Protein 5EW8 (pdb70)

Solvent-accessible surface area: 28657 Å² total; per-residue (Å²): 156,33,108,136,22,119,184,55,62,11,82,66,108,81,17,79,79,42,120,106,79,35,138,47,83,83,16,58,39,13,24,2,69,0,41,17,46,59,111,88,126,77,116,45,88,57,125,0,7,0,45,20,47,55,129,91,32,75,89,64,29,56,65,67,7,45,54,11,5,69,79,18,30,164,7,32,128,42,124,0,0,10,8,7,42,1,1,0,13,51,146,44,86,8,30,4,0,19,44,50,12,44,66,24,23,0,27,83,16,1,61,66,30,97,80,120,127,103,150,111,35,17,27,58,66,12,1,35,6,0,41,25,0,0,68,0,1,53,38,0,21,70,96,171,7,37,6,84,26,0,0,0,47,20,0,50,0,18,116,123,64,22,5,16,0,8,61,9,2,67,37,90,92,41,142,151,60,91,50,147,49,131,31,155,75,44,26,11,34,2,20,2,20,1,29,24,2,7,66,90,34,88,26,41,63,74,3,1,2,11,6,0,0,4,0,0,29,1,0,13,19,38,0,5,39,1,25,43,19,3,39,3,65,55,2,58,82,12,20,146,126,43,52,46,15,80,44,10,29,118,13,78,116,66,6,37,118,12,0,103,59,0,6,74,72,75,43,80,111,11,24,70,7,133,86,1,16,103,53,0,80,111,8,30,79,142,26,56,90,154,159,73,152,201,138,22,103,132,25,117,186,58,61,9,62,69,129,83,17,84,80,42,63,114,87,36,139,43,78,90,15,55,40,13,42,2,78,0,51,5,57,59,106,109,44,94,86,56,93,55,85,0,7,0,45,20,48,51,128,89,29,80,90,66,24,29,62,67,7,31,53,12,5,72,76,17,30,165,7,31,129,41,74,0,1,11,9,6,45,1,1,0,9,40,145,41,84,6,30,3,0,20,42,56,11,41,46,24,22,0,26,82,9,1,58,85,37,118,90,186,141,82,36,16,52,66,63,19,2,32,5,0,41,28,0,0,78,0,0,60,39,0,23,79,96,109,6,36,16,102,52,0,0,0,47,21,0,51,0,17,115,121,61,40,6,16,0,8,66,10,1,92,48,131,100,172,99,83,53,131,100,129,32,157,75,46,28,11,31,2,21,3,15,1,26,21,2,6,89,92,157,88,59,49,60,31,4,1,0,12,6,0,0,5,0,0,30,1,0,15,31,35,1,12,42,2,25,46,20,3,40,3,78,57,3,50,60,10,21,102,126,42,52,40,19,90,47,12,29,146,13,80,114,79,6,33,124,13,0,102,36,0,6,63,77,67,45,97,110,6,19,57,6,48,91,0,17,120,52,0,79,110,6,28,80,141,28,70,67,100,107

Structure (mmCIF, N/CA/C/O backbone):
data_5EW8
#
_entry.id   5EW8
#
_cell.length_a   209.110
_cell.length_b   57.890
_cell.length_c   65.260
_cell.angle_alpha   90.00
_cell.angle_beta   107.51
_cell.angle_gamma   90.00
#
_symmetry.space_group_name_H-M   'C 1 2 1'
#
loop_
_entity.id
_entity.type
_entity.pdbx_description
1 polymer 'Fibroblast growth factor receptor 1'
2 non-polymer 'SULFATE ION'
3 non-polymer "~{N}'-(3,5-dimethoxyphenyl)-~{N}'-[3-(1-methylpyrazol-4-yl)quinoxalin-6-yl]-~{N}-propan-2-yl-ethane-1,2-diamine"
4 water water
#
loop_
_atom_site.group_PDB
_atom_site.id
_atom_site.type_symbol
_atom_site.label_atom_id
_atom_site.label_alt_id
_atom_site.label_comp_id
_atom_site.label_asym_id
_atom_site.label_entity_id
_atom_site.label_seq_id
_atom_site.pdbx_PDB_ins_code
_atom_site.Cartn_x
_atom_site.Cartn_y
_atom_site.Cartn_z
_atom_site.occupancy
_atom_site.B_iso_or_equiv
_atom_site.auth_seq_id
_atom_site.auth_comp_id
_atom_site.auth_asym_id
_atom_site.auth_atom_id
_atom_site.pdbx_PDB_model_num
ATOM 1 N N . GLU A 1 8 ? 107.392 14.686 24.917 1.00 53.14 464 GLU A N 1
ATOM 2 C CA . GLU A 1 8 ? 106.667 14.132 23.771 1.00 51.67 464 GLU A CA 1
ATOM 3 C C . GLU A 1 8 ? 106.090 12.739 24.056 1.00 49.41 464 GLU A C 1
ATOM 4 O O . GLU A 1 8 ? 105.859 12.399 25.219 1.00 50.21 464 GLU A O 1
ATOM 6 N N . LEU A 1 9 ? 105.848 11.929 23.004 1.00 39.92 465 LEU A N 1
ATOM 7 C CA . LEU A 1 9 ? 105.347 10.574 23.191 1.00 35.99 465 LEU A CA 1
ATOM 8 C C . LEU A 1 9 ? 106.482 9.618 23.571 1.00 34.17 465 LEU A C 1
ATOM 9 O O . LEU A 1 9 ? 107.550 9.646 22.958 1.00 31.31 465 LEU A O 1
ATOM 14 N N . PRO A 1 10 ? 106.275 8.745 24.578 1.00 30.99 466 PRO A N 1
ATOM 15 C CA . PRO A 1 10 ? 107.368 7.818 24.933 1.00 31.53 466 PRO A CA 1
ATOM 16 C C . PRO A 1 10 ? 107.553 6.727 23.886 1.00 32.30 466 PRO A C 1
ATOM 17 O O . PRO A 1 10 ? 106.566 6.274 23.299 1.00 32.03 466 PRO A O 1
ATOM 21 N N . GLU A 1 11 ? 108.801 6.278 23.688 1.00 30.15 467 GLU A N 1
ATOM 22 C CA . GLU A 1 11 ? 109.051 5.164 22.769 1.00 29.51 467 GLU A CA 1
ATOM 23 C C . GLU A 1 11 ? 108.507 3.868 23.352 1.00 30.87 467 GLU A C 1
ATOM 24 O O . GLU A 1 11 ? 108.580 3.663 24.560 1.00 31.08 467 GLU A O 1
ATOM 30 N N . ASP A 1 12 ? 107.938 3.014 22.498 1.00 27.05 468 ASP A N 1
ATOM 31 C CA . ASP A 1 12 ? 107.466 1.689 22.900 1.00 25.13 468 ASP A CA 1
ATOM 32 C C . ASP A 1 12 ? 107.849 0.732 21.760 1.00 26.63 468 ASP A C 1
ATOM 33 O O . ASP A 1 12 ? 107.071 0.529 20.816 1.00 26.82 468 ASP A O 1
ATOM 38 N N . PRO A 1 13 ? 109.027 0.103 21.876 1.00 24.27 469 PRO A N 1
ATOM 39 C CA . PRO A 1 13 ? 109.483 -0.813 20.813 1.00 25.89 469 PRO A CA 1
ATOM 40 C C . PRO A 1 13 ? 108.582 -2.027 20.574 1.00 26.89 469 PRO A C 1
ATOM 41 O O . PRO A 1 13 ? 108.731 -2.638 19.509 1.00 28.75 469 PRO A O 1
ATOM 45 N N . ARG A 1 14 ? 107.685 -2.390 21.531 1.00 23.44 470 ARG A N 1
ATOM 46 C CA . ARG A 1 14 ? 106.779 -3.532 21.325 1.00 23.80 470 ARG A CA 1
ATOM 47 C C . ARG A 1 14 ? 105.850 -3.266 20.120 1.00 26.60 470 ARG A C 1
ATOM 48 O O . ARG A 1 14 ? 105.389 -4.207 19.480 1.00 27.27 470 ARG A O 1
ATOM 56 N N . TRP A 1 15 ? 105.535 -1.988 19.869 1.00 23.47 471 TRP A N 1
ATOM 57 C CA . TRP A 1 15 ? 104.514 -1.584 18.905 1.00 23.67 471 TRP A CA 1
ATOM 58 C C . TRP A 1 15 ? 104.970 -0.672 17.780 1.00 25.86 471 TRP A C 1
ATOM 59 O O . TRP A 1 15 ? 104.224 -0.513 16.811 1.00 25.66 471 TRP A O 1
ATOM 70 N N . GLU A 1 16 ? 106.150 -0.067 17.890 1.00 23.95 472 GLU A N 1
ATOM 71 C CA . GLU A 1 16 ? 106.589 0.923 16.916 1.00 24.52 472 GLU A CA 1
ATOM 72 C C . GLU A 1 16 ? 106.798 0.376 15.515 1.00 28.06 472 GLU A C 1
ATOM 73 O O . GLU A 1 16 ? 107.451 -0.651 15.330 1.00 28.45 472 GLU A O 1
ATOM 79 N N . LEU A 1 17 ? 106.209 1.072 14.536 1.00 26.26 473 LEU A N 1
ATOM 80 C CA . LEU A 1 17 ? 106.430 0.784 13.111 1.00 27.24 473 LEU A CA 1
ATOM 81 C C . LEU A 1 17 ? 107.118 1.999 12.477 1.00 30.63 473 LEU A C 1
ATOM 82 O O . LEU A 1 17 ? 106.603 3.106 12.652 1.00 29.60 473 LEU A O 1
ATOM 87 N N . PRO A 1 18 ? 108.252 1.860 11.734 1.00 29.29 474 PRO A N 1
ATOM 88 C CA . PRO A 1 18 ? 108.841 3.050 11.089 1.00 29.96 474 PRO A CA 1
ATOM 89 C C . PRO A 1 18 ? 107.819 3.651 10.109 1.00 32.00 474 PRO A C 1
ATOM 90 O O . PRO A 1 18 ? 107.057 2.923 9.462 1.00 28.99 474 PRO A O 1
ATOM 94 N N . ARG A 1 19 ? 107.724 4.977 10.078 1.00 33.53 475 ARG A N 1
ATOM 95 C CA . ARG A 1 19 ? 106.801 5.716 9.202 1.00 36.29 475 ARG A CA 1
ATOM 96 C C . ARG A 1 19 ? 106.903 5.398 7.732 1.00 37.85 475 ARG A C 1
ATOM 97 O O . ARG A 1 19 ? 105.873 5.409 7.044 1.00 36.59 475 ARG A O 1
ATOM 105 N N . ASP A 1 20 ? 108.126 5.116 7.263 1.00 36.40 476 ASP A N 1
ATOM 106 C CA . ASP A 1 20 ? 108.349 4.814 5.852 1.00 36.09 476 ASP A CA 1
ATOM 107 C C . ASP A 1 20 ? 107.803 3.439 5.464 1.00 36.16 476 ASP A C 1
ATOM 108 O O . ASP A 1 20 ? 107.849 3.093 4.284 1.00 35.31 476 ASP A O 1
ATOM 113 N N . ARG A 1 21 ? 107.210 2.699 6.449 1.00 30.22 477 ARG A N 1
ATOM 114 C CA . ARG A 1 21 ? 106.604 1.396 6.161 1.00 30.32 477 ARG A CA 1
ATOM 115 C C . ARG A 1 21 ? 105.120 1.524 5.966 1.00 32.84 477 ARG A C 1
ATOM 116 O O . ARG A 1 21 ? 104.450 0.539 5.701 1.00 33.94 477 ARG A O 1
ATOM 124 N N . LEU A 1 22 ? 104.593 2.705 6.167 1.00 30.73 478 LEU A N 1
ATOM 125 C CA . LEU A 1 22 ? 103.160 2.882 6.111 1.00 31.46 478 LEU A CA 1
ATOM 126 C C . LEU A 1 22 ? 102.803 3.805 4.956 1.00 38.25 478 LEU A C 1
ATOM 127 O O . LEU A 1 22 ? 103.281 4.943 4.903 1.00 40.47 478 LEU A O 1
ATOM 132 N N . VAL A 1 23 ? 102.015 3.287 3.992 1.00 32.21 479 VAL A N 1
ATOM 133 C CA . VAL A 1 23 ? 101.592 4.049 2.815 1.00 32.24 479 VAL A CA 1
ATOM 134 C C . VAL A 1 23 ? 100.147 4.438 3.034 1.00 35.35 479 VAL A C 1
ATOM 135 O O . VAL A 1 23 ? 99.261 3.578 2.895 1.00 32.13 479 VAL A O 1
ATOM 139 N N . LEU A 1 24 ? 99.903 5.718 3.385 1.00 33.36 480 LEU A N 1
ATOM 140 C CA . LEU A 1 24 ? 98.542 6.205 3.686 1.00 32.84 480 LEU A CA 1
ATOM 141 C C . LEU A 1 24 ? 97.652 6.259 2.458 1.00 35.83 480 LEU A C 1
ATOM 142 O O . LEU A 1 24 ? 98.093 6.690 1.395 1.00 35.80 480 LEU A O 1
ATOM 147 N N . GLY A 1 25 ? 96.410 5.819 2.635 1.00 31.96 481 GLY A N 1
ATOM 148 C CA . GLY A 1 25 ? 95.393 5.747 1.593 1.00 31.69 481 GLY A CA 1
ATOM 149 C C . GLY A 1 25 ? 94.146 6.567 1.851 1.00 36.36 481 GLY A C 1
ATOM 150 O O . GLY A 1 25 ? 94.193 7.600 2.529 1.00 35.65 481 GLY A O 1
ATOM 151 N N . LYS A 1 26 ? 93.025 6.078 1.331 1.00 34.78 482 LYS A N 1
ATOM 152 C CA . LYS A 1 26 ? 91.742 6.785 1.339 1.00 34.97 482 LYS A CA 1
ATOM 153 C C . LYS A 1 26 ? 91.075 6.852 2.714 1.00 36.43 482 LYS A C 1
ATOM 154 O O . LYS A 1 26 ? 91.229 5.920 3.520 1.00 33.64 482 LYS A O 1
ATOM 160 N N . PRO A 1 27 ? 90.245 7.902 2.973 1.00 35.58 483 PRO A N 1
ATOM 161 C CA . PRO A 1 27 ? 89.523 7.954 4.259 1.00 35.66 483 PRO A CA 1
ATOM 162 C C . PRO A 1 27 ? 88.544 6.792 4.414 1.00 37.51 483 PRO A C 1
ATOM 163 O O . PRO A 1 27 ? 87.957 6.336 3.414 1.00 37.34 483 PRO A O 1
ATOM 167 N N . LEU A 1 28 ? 88.362 6.323 5.661 1.00 31.80 484 LEU A N 1
ATOM 168 C CA . LEU A 1 28 ? 87.408 5.261 6.004 1.00 32.26 484 LEU A CA 1
ATOM 169 C C . LEU A 1 28 ? 86.291 5.822 6.875 1.00 41.61 484 LEU A C 1
ATOM 170 O O . LEU A 1 28 ? 85.130 5.475 6.684 1.00 41.93 484 LEU A O 1
ATOM 175 N N . GLY A 1 29 ? 86.658 6.691 7.805 1.00 41.32 485 GLY A N 1
ATOM 176 C CA . GLY A 1 29 ? 85.735 7.332 8.728 1.00 43.63 485 GLY A CA 1
ATOM 177 C C . GLY A 1 29 ? 86.336 8.538 9.417 1.00 52.86 485 GLY A C 1
ATOM 178 O O . GLY A 1 29 ? 87.550 8.747 9.377 1.00 51.75 485 GLY A O 1
ATOM 179 N N . GLU A 1 30 ? 85.478 9.345 10.050 1.00 53.83 486 GLU A N 1
ATOM 180 C CA . GLU A 1 30 ? 85.882 10.559 10.752 1.00 55.84 486 GLU A CA 1
ATOM 181 C C . GLU A 1 30 ? 84.921 10.916 11.870 1.00 63.21 486 GLU A C 1
ATOM 182 O O . GLU A 1 30 ? 83.725 10.624 11.796 1.00 63.10 486 GLU A O 1
ATOM 188 N N . GLY A 1 31 ? 85.473 11.540 12.900 1.00 62.07 487 GLY A N 1
ATOM 189 C CA . GLY A 1 31 ? 84.726 12.029 14.049 1.00 62.66 487 GLY A CA 1
ATOM 190 C C . GLY A 1 31 ? 84.914 13.524 14.150 1.00 69.36 487 GLY A C 1
ATOM 191 O O . GLY A 1 31 ? 85.192 14.185 13.138 1.00 70.00 487 GLY A O 1
ATOM 192 N N . ALA A 1 32 ? 84.803 14.057 15.383 1.00 66.74 488 ALA A N 1
ATOM 193 C CA . ALA A 1 32 ? 84.973 15.479 15.679 1.00 67.06 488 ALA A CA 1
ATOM 194 C C . ALA A 1 32 ? 86.420 15.947 15.437 1.00 69.92 488 ALA A C 1
ATOM 195 O O . ALA A 1 32 ? 86.631 16.825 14.598 1.00 70.75 488 ALA A O 1
ATOM 197 N N . PHE A 1 33 ? 87.410 15.348 16.135 1.00 64.50 489 PHE A N 1
ATOM 198 C CA . PHE A 1 33 ? 88.830 15.721 15.988 1.00 64.07 489 PHE A CA 1
ATOM 199 C C . PHE A 1 33 ? 89.750 14.502 15.720 1.00 63.04 489 PHE A C 1
ATOM 200 O O . PHE A 1 33 ? 90.963 14.559 15.970 1.00 60.85 489 PHE A O 1
ATOM 208 N N . GLY A 1 34 ? 89.148 13.437 15.182 1.00 56.66 490 GLY A N 1
ATOM 209 C CA . GLY A 1 34 ? 89.813 12.189 14.814 1.00 54.26 490 GLY A CA 1
ATOM 210 C C . GLY A 1 34 ? 89.406 11.721 13.430 1.00 52.75 490 GLY A C 1
ATOM 211 O O . GLY A 1 34 ? 88.310 12.042 12.963 1.00 53.57 490 GLY A O 1
ATOM 212 N N . GLN A 1 35 ? 90.300 10.995 12.743 1.00 42.75 491 GLN A N 1
ATOM 213 C CA . GLN A 1 35 ? 90.047 10.471 11.403 1.00 40.10 491 GLN A CA 1
ATOM 214 C C . GLN A 1 35 ? 90.759 9.134 11.206 1.00 36.32 491 GLN A C 1
ATOM 215 O O . GLN A 1 35 ? 91.785 8.888 11.847 1.00 34.25 491 GLN A O 1
ATOM 221 N N . VAL A 1 36 ? 90.161 8.254 10.389 1.00 29.52 492 VAL A N 1
ATOM 222 C CA . VAL A 1 36 ? 90.692 6.915 10.107 1.00 27.72 492 VAL A CA 1
ATOM 223 C C . VAL A 1 36 ? 90.866 6.779 8.598 1.00 31.50 492 VAL A C 1
ATOM 224 O O . VAL A 1 36 ? 89.958 7.134 7.831 1.00 30.79 492 VAL A O 1
ATOM 228 N N . VAL A 1 37 ? 92.015 6.250 8.180 1.00 26.46 493 VAL A N 1
ATOM 229 C CA . VAL A 1 37 ? 92.297 6.051 6.762 1.00 26.78 493 VAL A CA 1
ATOM 230 C C . VAL A 1 37 ? 92.717 4.621 6.521 1.00 31.00 493 VAL A C 1
ATOM 231 O O . VAL A 1 37 ? 93.237 3.951 7.431 1.00 29.26 493 VAL A O 1
ATOM 235 N N . LEU A 1 38 ? 92.532 4.163 5.283 1.00 28.19 494 LEU A N 1
ATOM 236 C CA . LEU A 1 38 ? 93.014 2.859 4.886 1.00 27.73 494 LEU A CA 1
ATOM 237 C C . LEU A 1 38 ? 94.494 3.075 4.602 1.00 31.83 494 LEU A C 1
ATOM 238 O O . LEU A 1 38 ? 94.870 4.129 4.100 1.00 32.08 494 LEU A O 1
ATOM 243 N N . ALA A 1 39 ? 95.336 2.094 4.914 1.00 27.92 495 ALA A N 1
ATOM 244 C CA . ALA A 1 39 ? 96.763 2.203 4.574 1.00 26.98 495 ALA A CA 1
ATOM 245 C C . ALA A 1 39 ? 97.327 0.816 4.250 1.00 29.36 495 ALA A C 1
ATOM 246 O O . ALA A 1 39 ? 96.665 -0.190 4.489 1.00 28.82 495 ALA A O 1
ATOM 248 N N . GLU A 1 40 ? 98.546 0.781 3.701 1.00 28.29 496 GLU A N 1
ATOM 249 C CA . GLU A 1 40 ? 99.284 -0.444 3.435 1.00 28.07 496 GLU A CA 1
ATOM 250 C C . GLU A 1 40 ? 100.524 -0.407 4.303 1.00 30.06 496 GLU A C 1
ATOM 251 O O . GLU A 1 40 ? 101.296 0.556 4.233 1.00 32.23 496 GLU A O 1
ATOM 257 N N . ALA A 1 41 ? 100.695 -1.420 5.137 1.00 26.10 497 ALA A N 1
ATOM 258 C CA . ALA A 1 41 ? 101.889 -1.505 5.994 1.00 26.72 497 ALA A CA 1
ATOM 259 C C . ALA A 1 41 ? 102.846 -2.501 5.382 1.00 29.02 497 ALA A C 1
ATOM 260 O O . ALA A 1 41 ? 102.449 -3.615 5.075 1.00 29.44 497 ALA A O 1
ATOM 262 N N . ILE A 1 42 ? 104.092 -2.092 5.150 1.00 27.14 498 ILE A N 1
ATOM 263 C CA . ILE A 1 42 ? 105.103 -2.974 4.560 1.00 27.71 498 ILE A CA 1
ATOM 264 C C . ILE A 1 42 ? 105.819 -3.643 5.699 1.00 32.68 498 ILE A C 1
ATOM 265 O O . ILE A 1 42 ? 106.384 -2.950 6.558 1.00 32.00 498 ILE A O 1
ATOM 270 N N . GLY A 1 43 ? 105.838 -4.973 5.694 1.00 31.88 499 GLY A N 1
ATOM 271 C CA . GLY A 1 43 ? 106.577 -5.721 6.718 1.00 33.47 499 GLY A CA 1
ATOM 272 C C . GLY A 1 43 ? 106.143 -5.425 8.140 1.00 38.24 499 GLY A C 1
ATOM 273 O O . GLY A 1 43 ? 106.967 -5.206 9.043 1.00 38.97 499 GLY A O 1
ATOM 274 N N . LEU A 1 44 ? 104.824 -5.381 8.341 1.00 33.52 500 LEU A N 1
ATOM 275 C CA . LEU A 1 44 ? 104.259 -5.148 9.657 1.00 34.58 500 LEU A CA 1
ATOM 276 C C . LEU A 1 44 ? 104.770 -6.232 10.627 1.00 43.22 500 LEU A C 1
ATOM 277 O O . LEU A 1 44 ? 105.021 -5.940 11.796 1.00 43.70 500 LEU A O 1
ATOM 282 N N . ASP A 1 45 ? 104.927 -7.466 10.112 1.00 43.25 501 ASP A N 1
ATOM 283 C CA . ASP A 1 45 ? 105.488 -8.639 10.793 1.00 44.33 501 ASP A CA 1
ATOM 284 C C . ASP A 1 45 ? 106.997 -8.716 10.461 1.00 52.49 501 ASP A C 1
ATOM 285 O O . ASP A 1 45 ? 107.386 -8.532 9.292 1.00 50.83 501 ASP A O 1
ATOM 287 N N . LYS A 1 46 ? 107.837 -9.028 11.490 1.00 54.48 502 LYS A N 1
ATOM 288 C CA . LYS A 1 46 ? 109.307 -9.185 11.391 1.00 57.09 502 LYS A CA 1
ATOM 289 C C . LYS A 1 46 ? 109.766 -10.063 10.211 1.00 64.16 502 LYS A C 1
ATOM 290 O O . LYS A 1 46 ? 110.821 -9.810 9.625 1.00 65.26 502 LYS A O 1
ATOM 292 N N . ASP A 1 47 ? 108.903 -11.012 9.801 1.00 62.59 503 ASP A N 1
ATOM 293 C CA . ASP A 1 47 ? 109.010 -11.879 8.626 1.00 62.97 503 ASP A CA 1
ATOM 294 C C . ASP A 1 47 ? 107.557 -12.189 8.166 1.00 66.52 503 ASP A C 1
ATOM 295 O O . ASP A 1 47 ? 106.773 -12.691 8.981 1.00 68.27 503 ASP A O 1
ATOM 297 N N . LYS A 1 48 ? 107.144 -11.809 6.926 1.00 57.86 504 LYS A N 1
ATOM 298 C CA . LYS A 1 48 ? 107.985 -11.232 5.875 1.00 56.02 504 LYS A CA 1
ATOM 299 C C . LYS A 1 48 ? 108.054 -9.695 5.861 1.00 51.93 504 LYS A C 1
ATOM 300 O O . LYS A 1 48 ? 107.010 -9.017 5.806 1.00 47.33 504 LYS A O 1
ATOM 306 N N . PRO A 1 49 ? 109.292 -9.139 5.805 1.00 45.35 505 PRO A N 1
ATOM 307 C CA . PRO A 1 49 ? 109.435 -7.686 5.644 1.00 43.22 505 PRO A CA 1
ATOM 308 C C . PRO A 1 49 ? 109.016 -7.191 4.240 1.00 42.55 505 PRO A C 1
ATOM 309 O O . PRO A 1 49 ? 108.865 -5.987 4.066 1.00 41.44 505 PRO A O 1
ATOM 313 N N . ASN A 1 50 ? 108.796 -8.110 3.261 1.00 37.80 506 ASN A N 1
ATOM 314 C CA . ASN A 1 50 ? 108.428 -7.799 1.862 1.00 39.28 506 ASN A CA 1
ATOM 315 C C . ASN A 1 50 ? 106.947 -7.986 1.522 1.00 45.01 506 ASN A C 1
ATOM 316 O O . ASN A 1 50 ? 106.593 -8.069 0.339 1.00 47.27 506 ASN A O 1
ATOM 321 N N . ARG A 1 51 ? 106.117 -8.142 2.547 1.00 42.39 507 ARG A N 1
ATOM 322 C CA . ARG A 1 51 ? 104.681 -8.325 2.384 1.00 41.82 507 ARG A CA 1
ATOM 323 C C . ARG A 1 51 ? 103.976 -7.021 2.798 1.00 38.66 507 ARG A C 1
ATOM 324 O O . ARG A 1 51 ? 104.445 -6.346 3.711 1.00 36.42 507 ARG A O 1
ATOM 326 N N . VAL A 1 52 ? 102.903 -6.647 2.097 1.00 34.63 508 VAL A N 1
ATOM 327 C CA . VAL A 1 52 ? 102.080 -5.491 2.491 1.00 32.67 508 VAL A CA 1
ATOM 328 C C . VAL A 1 52 ? 100.803 -6.030 3.099 1.00 32.44 508 VAL A C 1
ATOM 329 O O . VAL A 1 52 ? 100.252 -7.002 2.598 1.00 30.69 508 VAL A O 1
ATOM 333 N N . THR A 1 53 ? 100.337 -5.366 4.138 1.00 26.97 509 THR A N 1
ATOM 334 C CA . THR A 1 53 ? 99.081 -5.710 4.814 1.00 26.97 509 THR A CA 1
ATOM 335 C C . THR A 1 53 ? 98.187 -4.479 4.777 1.00 29.36 509 THR A C 1
ATOM 336 O O . THR A 1 53 ? 98.629 -3.399 5.172 1.00 27.89 509 THR A O 1
ATOM 340 N N . LYS A 1 54 ? 96.923 -4.645 4.358 1.00 26.20 510 LYS A N 1
ATOM 341 C CA . LYS A 1 54 ? 95.961 -3.539 4.414 1.00 25.24 510 LYS A CA 1
ATOM 342 C C . LYS A 1 54 ? 95.562 -3.390 5.892 1.00 27.65 510 LYS A C 1
ATOM 343 O O . LYS A 1 54 ? 95.222 -4.381 6.556 1.00 26.99 510 LYS A O 1
ATOM 349 N N . VAL A 1 55 ? 95.679 -2.158 6.415 1.00 24.22 511 VAL A N 1
ATOM 350 C CA . VAL A 1 55 ? 95.384 -1.817 7.807 1.00 23.97 511 VAL A CA 1
ATOM 351 C C . VAL A 1 55 ? 94.555 -0.524 7.851 1.00 25.76 511 VAL A C 1
ATOM 352 O O . VAL A 1 55 ? 94.467 0.193 6.848 1.00 26.12 511 VAL A O 1
ATOM 356 N N . ALA A 1 56 ? 93.996 -0.201 9.027 1.00 22.67 512 ALA A N 1
ATOM 357 C CA . ALA A 1 56 ? 93.287 1.067 9.230 1.00 22.80 512 ALA A CA 1
ATOM 358 C C . ALA A 1 56 ? 94.178 1.902 10.168 1.00 27.09 512 ALA A C 1
ATOM 359 O O . ALA A 1 56 ? 94.809 1.358 11.067 1.00 25.53 512 ALA A O 1
ATOM 361 N N . VAL A 1 57 ? 94.254 3.210 9.936 1.00 24.09 513 VAL A N 1
ATOM 362 C CA . VAL A 1 57 ? 95.122 4.081 10.744 1.00 23.94 513 VAL A CA 1
ATOM 363 C C . VAL A 1 57 ? 94.291 5.214 11.319 1.00 26.49 513 VAL A C 1
ATOM 364 O O . VAL A 1 57 ? 93.696 5.978 10.553 1.00 26.41 513 VAL A O 1
ATOM 368 N N . LYS A 1 58 ? 94.273 5.341 12.657 1.00 24.85 514 LYS A N 1
ATOM 369 C CA . LYS A 1 58 ? 93.583 6.444 13.320 1.00 24.39 514 LYS A CA 1
ATOM 370 C C . LYS A 1 58 ? 94.617 7.521 13.660 1.00 28.35 514 LYS A C 1
ATOM 371 O O . LYS A 1 58 ? 95.718 7.235 14.126 1.00 27.71 514 LYS A O 1
ATOM 377 N N . MET A 1 59 ? 94.247 8.768 13.420 1.00 26.62 515 MET A N 1
ATOM 378 C CA . MET A 1 59 ? 95.133 9.902 13.686 1.00 26.45 515 MET A CA 1
ATOM 379 C C . MET A 1 59 ? 94.258 11.087 14.090 1.00 31.91 515 MET A C 1
ATOM 380 O O . MET A 1 59 ? 93.039 11.052 13.905 1.00 31.62 515 MET A O 1
ATOM 385 N N . LEU A 1 60 ? 94.891 12.169 14.547 1.00 32.05 516 LEU A N 1
ATOM 386 C CA . LEU A 1 60 ? 94.162 13.383 14.918 1.00 32.76 516 LEU A CA 1
ATOM 387 C C . LEU A 1 60 ? 93.865 14.243 13.710 1.00 37.24 516 LEU A C 1
ATOM 388 O O . LEU A 1 60 ? 94.622 14.235 12.724 1.00 36.19 516 LEU A O 1
ATOM 393 N N . LYS A 1 61 ? 92.801 15.045 13.817 1.00 38.61 517 LYS A N 1
ATOM 394 C CA . LYS A 1 61 ? 92.453 16.030 12.786 1.00 40.41 517 LYS A CA 1
ATOM 395 C C . LYS A 1 61 ? 93.403 17.224 12.948 1.00 45.02 517 LYS A C 1
ATOM 396 O O . LYS A 1 61 ? 94.022 17.366 14.001 1.00 42.85 517 LYS A O 1
ATOM 402 N N . SER A 1 62 ? 93.526 18.086 11.930 1.00 45.60 518 SER A N 1
ATOM 403 C CA . SER A 1 62 ? 94.442 19.233 12.034 1.00 48.09 518 SER A CA 1
ATOM 404 C C . SER A 1 62 ? 94.056 20.243 13.129 1.00 55.47 518 SER A C 1
ATOM 405 O O . SER A 1 62 ? 94.927 20.966 13.604 1.00 56.70 518 SER A O 1
ATOM 408 N N . ASP A 1 63 ? 92.780 20.271 13.552 1.00 53.54 519 ASP A N 1
ATOM 409 C CA . ASP A 1 63 ? 92.339 21.207 14.585 1.00 55.06 519 ASP A CA 1
ATOM 410 C C . ASP A 1 63 ? 92.279 20.578 15.988 1.00 57.07 519 ASP A C 1
ATOM 411 O O . ASP A 1 63 ? 91.676 21.160 16.896 1.00 57.58 519 ASP A O 1
ATOM 416 N N . ALA A 1 64 ? 92.949 19.417 16.177 1.00 49.48 520 ALA A N 1
ATOM 417 C CA . ALA A 1 64 ? 92.999 18.695 17.447 1.00 46.83 520 ALA A CA 1
ATOM 418 C C . ALA A 1 64 ? 93.735 19.457 18.542 1.00 48.00 520 ALA A C 1
ATOM 419 O O . ALA A 1 64 ? 94.704 20.162 18.268 1.00 46.84 520 ALA A O 1
ATOM 421 N N . THR A 1 65 ? 93.287 19.278 19.792 1.00 42.46 521 THR A N 1
ATOM 422 C CA . THR A 1 65 ? 93.892 19.916 20.961 1.00 42.17 521 THR A CA 1
ATOM 423 C C . THR A 1 65 ? 94.752 18.882 21.719 1.00 45.25 521 THR A C 1
ATOM 424 O O . THR A 1 65 ? 94.713 17.688 21.396 1.00 42.72 521 THR A O 1
ATOM 428 N N . GLU A 1 66 ? 95.448 19.335 22.783 1.00 41.67 522 GLU A N 1
ATOM 429 C CA . GLU A 1 66 ? 96.248 18.491 23.668 1.00 41.45 522 GLU A CA 1
ATOM 430 C C . GLU A 1 66 ? 95.348 17.409 24.289 1.00 42.16 522 GLU A C 1
ATOM 431 O O . GLU A 1 66 ? 95.781 16.267 24.431 1.00 39.35 522 GLU A O 1
ATOM 433 N N . LYS A 1 67 ? 94.087 17.763 24.622 1.00 38.56 523 LYS A N 1
ATOM 434 C CA . LYS A 1 67 ? 93.119 16.813 25.184 1.00 37.27 523 LYS A CA 1
ATOM 435 C C . LYS A 1 67 ? 92.778 15.720 24.177 1.00 38.08 523 LYS A C 1
ATOM 436 O O . LYS A 1 67 ? 92.672 14.553 24.569 1.00 36.23 523 LYS A O 1
ATOM 438 N N . ASP A 1 68 ? 92.600 16.072 22.882 1.00 33.15 524 ASP A N 1
ATOM 439 C CA . ASP A 1 68 ? 92.322 15.062 21.849 1.00 30.97 524 ASP A CA 1
ATOM 440 C C . ASP A 1 68 ? 93.520 14.127 21.713 1.00 32.48 524 ASP A C 1
ATOM 441 O O . ASP A 1 68 ? 93.332 12.921 21.516 1.00 31.37 524 ASP A O 1
ATOM 446 N N . LEU A 1 69 ? 94.752 14.672 21.797 1.00 31.23 525 LEU A N 1
ATOM 447 C CA . LEU A 1 69 ? 95.933 13.799 21.716 1.00 30.56 525 LEU A CA 1
ATOM 448 C C . LEU A 1 69 ? 95.939 12.846 22.915 1.00 31.59 525 LEU A C 1
ATOM 449 O O . LEU A 1 69 ? 96.159 11.652 22.753 1.00 29.91 525 LEU A O 1
ATOM 454 N N . SER A 1 70 ? 95.683 13.378 24.121 1.00 29.59 526 SER A N 1
ATOM 455 C CA . SER A 1 70 ? 95.627 12.588 25.344 1.00 29.08 526 SER A CA 1
ATOM 456 C C . SER A 1 70 ? 94.599 11.463 25.182 1.00 30.45 526 SER A C 1
ATOM 457 O O . SER A 1 70 ? 94.868 10.345 25.599 1.00 29.75 526 SER A O 1
ATOM 460 N N . ASP A 1 71 ? 93.427 11.764 24.573 1.00 28.07 527 ASP A N 1
ATOM 461 C CA . ASP A 1 71 ? 92.349 10.784 24.345 1.00 27.43 527 ASP A CA 1
ATOM 462 C C . ASP A 1 71 ? 92.787 9.662 23.392 1.00 29.70 527 ASP A C 1
ATOM 463 O O . ASP A 1 71 ? 92.475 8.486 23.630 1.00 29.77 527 ASP A O 1
ATOM 468 N N . LEU A 1 72 ? 93.487 10.025 22.299 1.00 27.27 528 LEU A N 1
ATOM 469 C CA . LEU A 1 72 ? 93.945 9.007 21.339 1.00 25.81 528 LEU A CA 1
ATOM 470 C C . LEU A 1 72 ? 95.003 8.109 21.996 1.00 28.54 528 LEU A C 1
ATOM 471 O O . LEU A 1 72 ? 95.005 6.896 21.788 1.00 26.58 528 LEU A O 1
ATOM 476 N N . ILE A 1 73 ? 95.899 8.706 22.799 1.00 25.91 529 ILE A N 1
ATOM 477 C CA . ILE A 1 73 ? 96.933 7.905 23.481 1.00 24.27 529 ILE A CA 1
ATOM 478 C C . ILE A 1 73 ? 96.250 6.935 24.460 1.00 27.56 529 ILE A C 1
ATOM 479 O O . ILE A 1 73 ? 96.599 5.760 24.499 1.00 25.26 529 ILE A O 1
ATOM 484 N N . SER A 1 74 ? 95.272 7.423 25.237 1.00 26.38 530 SER A N 1
ATOM 485 C CA . SER A 1 74 ? 94.555 6.617 26.226 1.00 25.20 530 SER A CA 1
ATOM 486 C C . SER A 1 74 ? 93.914 5.390 25.559 1.00 26.19 530 SER A C 1
ATOM 487 O O . SER A 1 74 ? 93.997 4.275 26.087 1.00 26.61 530 SER A O 1
ATOM 490 N N . GLU A 1 75 ? 93.292 5.597 24.406 1.00 23.01 531 GLU A N 1
ATOM 491 C CA . GLU A 1 75 ? 92.641 4.508 23.668 1.00 22.09 531 GLU A CA 1
ATOM 492 C C . GLU A 1 75 ? 93.700 3.477 23.218 1.00 23.74 531 GLU A C 1
ATOM 493 O O . GLU A 1 75 ? 93.482 2.289 23.409 1.00 22.51 531 GLU A O 1
ATOM 499 N N . MET A 1 76 ? 94.812 3.939 22.621 1.00 22.64 532 MET A N 1
ATOM 500 C CA . MET A 1 76 ? 95.884 3.033 22.180 1.00 20.04 532 MET A CA 1
ATOM 501 C C . MET A 1 76 ? 96.416 2.243 23.405 1.00 24.56 532 MET A C 1
ATOM 502 O O . MET A 1 76 ? 96.608 1.029 23.308 1.00 24.06 532 MET A O 1
ATOM 507 N N . GLU A 1 77 ? 96.681 2.945 24.530 1.00 22.59 533 GLU A N 1
ATOM 508 C CA . GLU A 1 77 ? 97.209 2.293 25.738 1.00 22.80 533 GLU A CA 1
ATOM 509 C C . GLU A 1 77 ? 96.249 1.243 26.274 1.00 24.23 533 GLU A C 1
ATOM 510 O O . GLU A 1 77 ? 96.692 0.163 26.687 1.00 22.42 533 GLU A O 1
ATOM 516 N N . MET A 1 78 ? 94.939 1.528 26.235 1.00 22.85 534 MET A N 1
ATOM 517 C CA . MET A 1 78 ? 93.971 0.523 26.677 1.00 22.72 534 MET A CA 1
ATOM 518 C C . MET A 1 78 ? 93.996 -0.699 25.760 1.00 25.61 534 MET A C 1
ATOM 519 O O . MET A 1 78 ? 93.929 -1.839 26.241 1.00 25.32 534 MET A O 1
ATOM 524 N N . MET A 1 79 ? 94.102 -0.462 24.449 1.00 22.53 535 MET A N 1
ATOM 525 C CA . MET A 1 79 ? 94.164 -1.587 23.495 1.00 20.13 535 MET A CA 1
ATOM 526 C C . MET A 1 79 ? 95.400 -2.454 23.717 1.00 23.43 535 MET A C 1
ATOM 527 O O . MET A 1 79 ? 95.297 -3.672 23.677 1.00 24.23 535 MET A O 1
ATOM 532 N N . LYS A 1 80 ? 96.543 -1.835 24.057 1.00 21.77 536 LYS A N 1
ATOM 533 C CA . LYS A 1 80 ? 97.757 -2.619 24.378 1.00 20.79 536 LYS A CA 1
ATOM 534 C C . LYS A 1 80 ? 97.474 -3.543 25.562 1.00 25.36 536 LYS A C 1
ATOM 535 O O . LYS A 1 80 ? 97.784 -4.734 25.518 1.00 27.86 536 LYS A O 1
ATOM 541 N N . MET A 1 81 ? 96.851 -3.002 26.604 1.00 22.81 537 MET A N 1
ATOM 542 C CA . MET A 1 81 ? 96.581 -3.759 27.845 1.00 25.14 537 MET A CA 1
ATOM 543 C C . MET A 1 81 ? 95.588 -4.911 27.637 1.00 26.28 537 MET A C 1
ATOM 544 O O . MET A 1 81 ? 95.744 -6.005 28.207 1.00 25.68 537 MET A O 1
ATOM 549 N N . ILE A 1 82 ? 94.539 -4.653 26.840 1.00 22.39 538 ILE A N 1
ATOM 550 C CA . ILE A 1 82 ? 93.456 -5.647 26.618 1.00 20.54 538 ILE A CA 1
ATOM 551 C C . ILE A 1 82 ? 93.933 -6.872 25.847 1.00 22.88 538 ILE A C 1
ATOM 552 O O . ILE A 1 82 ? 93.438 -7.968 26.082 1.00 24.56 538 ILE A O 1
ATOM 557 N N . GLY A 1 83 ? 94.862 -6.695 24.917 1.00 22.55 539 GLY A N 1
ATOM 558 C CA . GLY A 1 83 ? 95.365 -7.849 24.176 1.00 22.18 539 GLY A CA 1
ATOM 559 C C . GLY A 1 83 ? 94.456 -8.262 23.036 1.00 24.62 539 GLY A C 1
ATOM 560 O O . GLY A 1 83 ? 93.405 -7.649 22.815 1.00 23.91 539 GLY A O 1
ATOM 561 N N . LYS A 1 84 ? 94.851 -9.344 22.339 1.00 22.45 540 LYS A N 1
ATOM 562 C CA . LYS A 1 84 ? 94.194 -9.764 21.092 1.00 22.66 540 LYS A CA 1
ATOM 563 C C . LYS A 1 84 ? 93.053 -10.748 21.216 1.00 25.53 540 LYS A C 1
ATOM 564 O O . LYS A 1 84 ? 93.099 -11.681 22.017 1.00 26.43 540 LYS A O 1
ATOM 570 N N . HIS A 1 85 ? 92.060 -10.581 20.335 1.00 23.55 541 HIS A N 1
ATOM 571 C CA . HIS A 1 85 ? 90.979 -11.539 20.188 1.00 22.58 541 HIS A CA 1
ATOM 572 C C . HIS A 1 85 ? 90.447 -11.466 18.763 1.00 24.46 541 HIS A C 1
ATOM 573 O O . HIS A 1 85 ? 90.363 -10.368 18.185 1.00 23.45 541 HIS A O 1
ATOM 580 N N . LYS A 1 86 ? 90.041 -12.635 18.204 1.00 24.02 542 LYS A N 1
ATOM 581 C CA . LYS A 1 86 ? 89.513 -12.705 16.822 1.00 24.09 542 LYS A CA 1
ATOM 582 C C . LYS A 1 86 ? 88.307 -11.770 16.591 1.00 24.07 542 LYS A C 1
ATOM 583 O O . LYS A 1 86 ? 88.128 -11.263 15.485 1.00 24.61 542 LYS A O 1
ATOM 589 N N . ASN A 1 87 ? 87.481 -11.553 17.641 1.00 22.04 543 ASN A N 1
ATOM 590 C CA . ASN A 1 87 ? 86.248 -10.790 17.462 1.00 21.64 543 ASN A CA 1
ATOM 591 C C . ASN A 1 87 ? 86.281 -9.365 18.009 1.00 23.88 543 ASN A C 1
ATOM 592 O O . ASN A 1 87 ? 85.234 -8.768 18.333 1.00 21.49 543 ASN A O 1
ATOM 597 N N . ILE A 1 88 ? 87.486 -8.769 17.994 1.00 22.35 544 ILE A N 1
ATOM 598 C CA . ILE A 1 88 ? 87.670 -7.358 18.287 1.00 20.03 544 ILE A CA 1
ATOM 599 C C . ILE A 1 88 ? 88.604 -6.793 17.222 1.00 23.26 544 ILE A C 1
ATOM 600 O O . ILE A 1 88 ? 89.333 -7.556 16.579 1.00 24.17 544 ILE A O 1
ATOM 605 N N . ILE A 1 89 ? 88.527 -5.483 16.999 1.00 21.09 545 ILE A N 1
ATOM 606 C CA . ILE A 1 89 ? 89.452 -4.790 16.067 1.00 21.49 545 ILE A CA 1
ATOM 607 C C . ILE A 1 89 ? 90.745 -4.677 16.868 1.00 22.72 545 ILE A C 1
ATOM 608 O O . ILE A 1 89 ? 90.782 -4.003 17.902 1.00 21.88 545 ILE A O 1
ATOM 613 N N . ASN A 1 90 ? 91.807 -5.361 16.394 1.00 21.14 546 ASN A N 1
ATOM 614 C CA . ASN A 1 90 ? 93.037 -5.394 17.157 1.00 20.44 546 ASN A CA 1
ATOM 615 C C . ASN A 1 90 ? 94.045 -4.307 16.817 1.00 23.42 546 ASN A C 1
ATOM 616 O O . ASN A 1 90 ? 94.119 -3.850 15.685 1.00 22.62 546 ASN A O 1
ATOM 621 N N . LEU A 1 91 ? 94.825 -3.907 17.824 1.00 21.79 547 LEU A N 1
ATOM 622 C CA . LEU A 1 91 ? 95.951 -2.986 17.655 1.00 20.70 547 LEU A CA 1
ATOM 623 C C . LEU A 1 91 ? 97.069 -3.791 16.946 1.00 24.05 547 LEU A C 1
ATOM 624 O O . LEU A 1 91 ? 97.411 -4.921 17.347 1.00 23.57 547 LEU A O 1
ATOM 629 N N . LEU A 1 92 ? 97.669 -3.167 15.924 1.00 21.52 548 LEU A N 1
ATOM 630 C CA . LEU A 1 92 ? 98.736 -3.810 15.155 1.00 21.78 548 LEU A CA 1
ATOM 631 C C . LEU A 1 92 ? 100.071 -3.098 15.285 1.00 26.08 548 LEU A C 1
ATOM 632 O O . LEU A 1 92 ? 101.111 -3.695 15.014 1.00 25.40 548 LEU A O 1
ATOM 637 N N . GLY A 1 93 ? 100.031 -1.823 15.611 1.00 22.73 549 GLY A N 1
ATOM 638 C CA . GLY A 1 93 ? 101.260 -1.032 15.702 1.00 23.08 549 GLY A CA 1
ATOM 639 C C . GLY A 1 93 ? 100.963 0.440 15.874 1.00 24.79 549 GLY A C 1
ATOM 640 O O . GLY A 1 93 ? 99.800 0.836 15.971 1.00 25.05 549 GLY A O 1
ATOM 641 N N . ALA A 1 94 ? 102.019 1.255 15.925 1.00 23.74 550 ALA A N 1
ATOM 642 C CA . ALA A 1 94 ? 101.865 2.694 16.029 1.00 24.38 550 ALA A CA 1
ATOM 643 C C . ALA A 1 94 ? 103.077 3.403 15.497 1.00 26.93 550 ALA A C 1
ATOM 644 O O . ALA A 1 94 ? 104.186 2.841 15.552 1.00 25.87 550 ALA A O 1
ATOM 646 N N . CYS A 1 95 ? 102.872 4.648 15.010 1.00 25.98 551 CYS A N 1
ATOM 647 C CA . CYS A 1 95 ? 103.952 5.586 14.635 1.00 25.41 551 CYS A CA 1
ATOM 648 C C . CYS A 1 95 ? 103.816 6.718 15.628 1.00 28.11 551 CYS A C 1
ATOM 649 O O . CYS A 1 95 ? 102.848 7.477 15.562 1.00 27.50 551 CYS A O 1
ATOM 652 N N . THR A 1 96 ? 104.780 6.821 16.561 1.00 27.48 552 THR A N 1
ATOM 653 C CA . THR A 1 96 ? 104.691 7.792 17.648 1.00 28.10 552 THR A CA 1
ATOM 654 C C . THR A 1 96 ? 105.811 8.824 17.659 1.00 31.40 552 THR A C 1
ATOM 655 O O . THR A 1 96 ? 105.729 9.790 18.429 1.00 30.78 552 THR A O 1
ATOM 659 N N . GLN A 1 97 ? 106.861 8.601 16.860 1.00 29.42 553 GLN A N 1
ATOM 660 C CA . GLN A 1 97 ? 108.062 9.430 16.881 1.00 30.33 553 GLN A CA 1
ATOM 661 C C . GLN A 1 97 ? 108.203 10.264 15.633 1.00 37.71 553 GLN A C 1
ATOM 662 O O . GLN A 1 97 ? 107.844 9.815 14.539 1.00 36.23 553 GLN A O 1
ATOM 668 N N . ASP A 1 98 ? 108.754 11.477 15.807 1.00 37.19 554 ASP A N 1
ATOM 669 C CA . ASP A 1 98 ? 109.094 12.406 14.725 1.00 38.33 554 ASP A CA 1
ATOM 670 C C . ASP A 1 98 ? 107.954 12.607 13.723 1.00 40.28 554 ASP A C 1
ATOM 671 O O . ASP A 1 98 ? 108.119 12.391 12.513 1.00 41.13 554 ASP A O 1
ATOM 676 N N . GLY A 1 99 ? 106.804 13.001 14.243 1.00 34.70 555 GLY A N 1
ATOM 677 C CA . GLY A 1 99 ? 105.621 13.216 13.428 1.00 34.01 555 GLY A CA 1
ATOM 678 C C . GLY A 1 99 ? 104.321 12.896 14.139 1.00 36.67 555 GLY A C 1
ATOM 679 O O . GLY A 1 99 ? 104.320 12.532 15.318 1.00 35.12 555 GLY A O 1
ATOM 680 N N . PRO A 1 100 ? 103.186 13.032 13.420 1.00 34.94 556 PRO A N 1
ATOM 681 C CA . PRO A 1 100 ? 101.876 12.791 14.043 1.00 33.62 556 PRO A CA 1
ATOM 682 C C . PRO A 1 100 ? 101.658 11.364 14.529 1.00 34.30 556 PRO A C 1
ATOM 683 O O . PRO A 1 100 ? 102.194 10.423 13.955 1.00 33.98 556 PRO A O 1
ATOM 687 N N . LEU A 1 101 ? 100.883 11.221 15.596 1.00 30.56 557 LEU A N 1
ATOM 688 C CA . LEU A 1 101 ? 100.555 9.917 16.143 1.00 28.82 557 LEU A CA 1
ATOM 689 C C . LEU A 1 101 ? 99.649 9.160 15.190 1.00 30.15 557 LEU A C 1
ATOM 690 O O . LEU A 1 101 ? 98.560 9.640 14.848 1.00 29.78 557 LEU A O 1
ATOM 695 N N . TYR A 1 102 ? 100.080 7.954 14.806 1.00 27.53 558 TYR A N 1
ATOM 696 C CA . TYR A 1 102 ? 99.262 7.035 14.002 1.00 25.86 558 TYR A CA 1
ATOM 697 C C . TYR A 1 102 ? 99.039 5.772 14.803 1.00 28.39 558 TYR A C 1
ATOM 698 O O . TYR A 1 102 ? 100.013 5.137 15.229 1.00 29.09 558 TYR A O 1
ATOM 707 N N . VAL A 1 103 ? 97.780 5.383 14.991 1.00 24.19 559 VAL A N 1
ATOM 708 C CA . VAL A 1 103 ? 97.442 4.154 15.727 1.00 23.58 559 VAL A CA 1
ATOM 709 C C . VAL A 1 103 ? 96.944 3.179 14.666 1.00 25.51 559 VAL A C 1
ATOM 710 O O . VAL A 1 103 ? 95.969 3.469 13.980 1.00 25.67 559 VAL A O 1
ATOM 714 N N . ILE A 1 104 ? 97.681 2.079 14.473 1.00 22.18 560 ILE A N 1
ATOM 715 C CA . ILE A 1 104 ? 97.426 1.142 13.376 1.00 22.17 560 ILE A CA 1
ATOM 716 C C . ILE A 1 104 ? 96.644 -0.031 13.873 1.00 23.64 560 ILE A C 1
ATOM 717 O O . ILE A 1 104 ? 97.071 -0.703 14.813 1.00 23.91 560 ILE A O 1
ATOM 722 N N . VAL A 1 105 ? 95.476 -0.276 13.256 1.00 21.19 561 VAL A N 1
ATOM 723 C CA . VAL A 1 105 ? 94.559 -1.336 13.696 1.00 19.67 561 VAL A CA 1
ATOM 724 C C . VAL A 1 105 ? 94.111 -2.197 12.507 1.00 22.03 561 VAL A C 1
ATOM 725 O O . VAL A 1 105 ? 94.380 -1.857 11.359 1.00 23.35 561 VAL A O 1
ATOM 729 N N . GLU A 1 106 ? 93.420 -3.319 12.798 1.00 21.97 562 GLU A N 1
ATOM 730 C CA . GLU A 1 106 ? 92.925 -4.186 11.732 1.00 21.27 562 GLU A CA 1
ATOM 731 C C . GLU A 1 106 ? 91.903 -3.484 10.861 1.00 24.06 562 GLU A C 1
ATOM 732 O O . GLU A 1 106 ? 91.099 -2.693 11.342 1.00 24.59 562 GLU A O 1
ATOM 738 N N . TYR A 1 107 ? 91.971 -3.770 9.559 1.00 22.54 563 TYR A N 1
ATOM 739 C CA . TYR A 1 107 ? 91.052 -3.238 8.572 1.00 21.78 563 TYR A CA 1
ATOM 740 C C . TYR A 1 107 ? 89.875 -4.235 8.390 1.00 27.62 563 TYR A C 1
ATOM 741 O O . TYR A 1 107 ? 90.089 -5.440 8.225 1.00 27.34 563 TYR A O 1
ATOM 750 N N . ALA A 1 108 ? 88.650 -3.710 8.351 1.00 25.18 564 ALA A N 1
ATOM 751 C CA . ALA A 1 108 ? 87.441 -4.524 8.208 1.00 24.27 564 ALA A CA 1
ATOM 752 C C . ALA A 1 108 ? 86.735 -4.030 6.959 1.00 27.84 564 ALA A C 1
ATOM 753 O O . ALA A 1 108 ? 85.952 -3.084 6.984 1.00 27.89 564 ALA A O 1
ATOM 755 N N . SER A 1 109 ? 87.078 -4.644 5.831 1.00 26.51 565 SER A N 1
ATOM 756 C CA . SER A 1 109 ? 86.682 -4.169 4.515 1.00 26.99 565 SER A CA 1
ATOM 757 C C . SER A 1 109 ? 85.188 -4.009 4.259 1.00 31.23 565 SER A C 1
ATOM 758 O O . SER A 1 109 ? 84.810 -3.203 3.401 1.00 32.69 565 SER A O 1
ATOM 761 N N . LYS A 1 110 ? 84.350 -4.771 4.960 1.00 26.43 566 LYS A N 1
ATOM 762 C CA . LYS A 1 110 ? 82.911 -4.740 4.709 1.00 27.31 566 LYS A CA 1
ATOM 763 C C . LYS A 1 110 ? 82.170 -3.702 5.564 1.00 31.72 566 LYS A C 1
ATOM 764 O O . LYS A 1 110 ? 80.953 -3.588 5.437 1.00 33.28 566 LYS A O 1
ATOM 770 N N . GLY A 1 111 ? 82.898 -2.921 6.375 1.00 27.95 567 GLY A N 1
ATOM 771 C CA . GLY A 1 111 ? 82.317 -1.832 7.149 1.00 26.66 567 GLY A CA 1
ATOM 772 C C . GLY A 1 111 ? 81.497 -2.237 8.348 1.00 27.49 567 GLY A C 1
ATOM 773 O O . GLY A 1 111 ? 81.665 -3.336 8.872 1.00 26.05 567 GLY A O 1
ATOM 774 N N . ASN A 1 112 ? 80.601 -1.341 8.803 1.00 25.32 568 ASN A N 1
ATOM 775 C CA . ASN A 1 112 ? 79.871 -1.630 10.044 1.00 24.08 568 ASN A CA 1
ATOM 776 C C . ASN A 1 112 ? 78.733 -2.630 9.845 1.00 25.69 568 ASN A C 1
ATOM 777 O O . ASN A 1 112 ? 78.211 -2.771 8.733 1.00 26.62 568 ASN A O 1
ATOM 782 N N . LEU A 1 113 ? 78.342 -3.318 10.951 1.00 23.11 569 LEU A N 1
ATOM 783 C CA . LEU A 1 113 ? 77.332 -4.351 10.899 1.00 23.62 569 LEU A CA 1
ATOM 784 C C . LEU A 1 113 ? 75.946 -3.833 10.499 1.00 25.95 569 LEU A C 1
ATOM 785 O O . LEU A 1 113 ? 75.202 -4.567 9.861 1.00 26.07 569 LEU A O 1
ATOM 790 N N . ARG A 1 114 ? 75.593 -2.607 10.909 1.00 25.18 570 ARG A N 1
ATOM 791 C CA . ARG A 1 114 ? 74.263 -2.037 10.580 1.00 25.39 570 ARG A CA 1
ATOM 792 C C . ARG A 1 114 ? 74.144 -1.981 9.043 1.00 29.91 570 ARG A C 1
ATOM 793 O O . ARG A 1 114 ? 73.203 -2.532 8.472 1.00 29.53 570 ARG A O 1
ATOM 801 N N . GLU A 1 115 ? 75.136 -1.360 8.382 1.00 27.68 571 GLU A N 1
ATOM 802 C CA . GLU A 1 115 ? 75.139 -1.253 6.900 1.00 29.98 571 GLU A CA 1
ATOM 803 C C . GLU A 1 115 ? 75.237 -2.636 6.227 1.00 32.56 571 GLU A C 1
ATOM 804 O O . GLU A 1 115 ? 74.608 -2.865 5.193 1.00 33.57 571 GLU A O 1
ATOM 810 N N . TYR A 1 116 ? 76.023 -3.553 6.805 1.00 28.11 572 TYR A N 1
ATOM 811 C CA . TYR A 1 116 ? 76.210 -4.923 6.293 1.00 28.25 572 TYR A CA 1
ATOM 812 C C . TYR A 1 116 ? 74.864 -5.669 6.228 1.00 31.14 572 TYR A C 1
ATOM 813 O O . TYR A 1 116 ? 74.538 -6.307 5.207 1.00 31.48 572 TYR A O 1
ATOM 822 N N . LEU A 1 117 ? 74.081 -5.563 7.316 1.00 26.60 573 LEU A N 1
ATOM 823 C CA . LEU A 1 117 ? 72.769 -6.207 7.409 1.00 25.07 573 LEU A CA 1
ATOM 824 C C . LEU A 1 117 ? 71.786 -5.568 6.413 1.00 30.58 573 LEU A C 1
ATOM 825 O O . LEU A 1 117 ? 71.049 -6.277 5.731 1.00 30.10 573 LEU A O 1
ATOM 830 N N . GLN A 1 118 ? 71.755 -4.234 6.370 1.00 28.54 574 GLN A N 1
ATOM 831 C CA . GLN A 1 118 ? 70.805 -3.488 5.513 1.00 29.31 574 GLN A CA 1
ATOM 832 C C . GLN A 1 118 ? 71.022 -3.788 4.039 1.00 34.63 574 GLN A C 1
ATOM 833 O O . GLN A 1 118 ? 70.048 -3.922 3.290 1.00 34.83 574 GLN A O 1
ATOM 839 N N . ALA A 1 119 ? 72.302 -3.926 3.634 1.00 33.92 575 ALA A N 1
ATOM 840 C CA . ALA A 1 119 ? 72.681 -4.214 2.238 1.00 33.68 575 ALA A CA 1
ATOM 841 C C . ALA A 1 119 ? 72.286 -5.645 1.829 1.00 36.70 575 ALA A C 1
ATOM 842 O O . ALA A 1 119 ? 72.262 -5.959 0.643 1.00 37.35 575 ALA A O 1
ATOM 844 N N . ARG A 1 120 ? 71.963 -6.506 2.811 1.00 33.56 576 ARG A N 1
ATOM 845 C CA . ARG A 1 120 ? 71.630 -7.911 2.582 1.00 33.28 576 ARG A CA 1
ATOM 846 C C . ARG A 1 120 ? 70.152 -8.197 2.794 1.00 37.85 576 ARG A C 1
ATOM 847 O O . ARG A 1 120 ? 69.720 -9.343 2.733 1.00 37.70 576 ARG A O 1
ATOM 855 N N . ARG A 1 121 ? 69.346 -7.148 2.911 1.00 34.57 577 ARG A N 1
ATOM 856 C CA . ARG A 1 121 ? 67.902 -7.314 2.973 1.00 34.86 577 ARG A CA 1
ATOM 857 C C . ARG A 1 121 ? 67.396 -7.844 1.622 1.00 40.07 577 ARG A C 1
ATOM 858 O O . ARG A 1 121 ? 67.998 -7.499 0.609 1.00 37.61 577 ARG A O 1
ATOM 866 N N . PRO A 1 122 ? 66.294 -8.637 1.571 1.00 41.24 578 PRO A N 1
ATOM 867 C CA . PRO A 1 122 ? 65.750 -9.046 0.268 1.00 43.98 578 PRO A CA 1
ATOM 868 C C . PRO A 1 122 ? 65.366 -7.793 -0.530 1.00 46.92 578 PRO A C 1
ATOM 869 O O . PRO A 1 122 ? 65.040 -6.765 0.089 1.00 42.94 578 PRO A O 1
ATOM 873 N N . PRO A 1 123 ? 65.467 -7.817 -1.878 1.00 47.45 579 PRO A N 1
ATOM 874 C CA . PRO A 1 123 ? 65.178 -6.601 -2.656 1.00 49.56 579 PRO A CA 1
ATOM 875 C C . PRO A 1 123 ? 63.768 -6.048 -2.477 1.00 56.45 579 PRO A C 1
ATOM 876 O O . PRO A 1 123 ? 62.852 -6.781 -2.084 1.00 55.94 579 PRO A O 1
ATOM 880 N N . GLY A 1 124 ? 63.623 -4.747 -2.742 1.00 54.29 580 GLY A N 1
ATOM 881 C CA . GLY A 1 124 ? 62.366 -4.016 -2.596 1.00 86.17 580 GLY A CA 1
ATOM 882 C C . GLY A 1 124 ? 61.337 -4.292 -3.673 1.00 110.37 580 GLY A C 1
ATOM 883 O O . GLY A 1 124 ? 61.415 -5.296 -4.382 1.00 72.96 580 GLY A O 1
ATOM 884 N N . GLU A 1 136 ? 75.086 -7.806 -0.610 1.00 62.74 592 GLU A N 1
ATOM 885 C CA . GLU A 1 136 ? 75.286 -8.961 -1.481 1.00 63.21 592 GLU A CA 1
ATOM 886 C C . GLU A 1 136 ? 74.154 -10.011 -1.338 1.00 66.15 592 GLU A C 1
ATOM 887 O O . GLU A 1 136 ? 72.977 -9.636 -1.361 1.00 66.95 592 GLU A O 1
ATOM 889 N N . GLU A 1 137 ? 74.510 -11.314 -1.198 1.00 60.00 593 GLU A N 1
ATOM 890 C CA . GLU A 1 137 ? 73.594 -12.458 -1.051 1.00 57.94 593 GLU A CA 1
ATOM 891 C C . GLU A 1 137 ? 72.822 -12.362 0.273 1.00 55.00 593 GLU A C 1
ATOM 892 O O . GLU A 1 137 ? 73.354 -11.833 1.239 1.00 54.32 593 GLU A O 1
ATOM 898 N N . GLN A 1 138 ? 71.587 -12.894 0.319 1.00 48.18 594 GLN A N 1
ATOM 899 C CA . GLN A 1 138 ? 70.756 -12.902 1.528 1.00 45.62 594 GLN A CA 1
ATOM 900 C C . GLN A 1 138 ? 71.391 -13.763 2.621 1.00 45.00 594 GLN A C 1
ATOM 901 O O . GLN A 1 138 ? 72.071 -14.752 2.336 1.00 43.79 594 GLN A O 1
ATOM 907 N N . LEU A 1 139 ? 71.198 -13.361 3.878 1.00 38.39 595 LEU A N 1
ATOM 908 C CA . LEU A 1 139 ? 71.779 -14.085 5.003 1.00 35.05 595 LEU A CA 1
ATOM 909 C C . LEU A 1 139 ? 70.831 -15.160 5.469 1.00 37.45 595 LEU A C 1
ATOM 910 O O . LEU A 1 139 ? 69.628 -14.914 5.579 1.00 37.02 595 LEU A O 1
ATOM 915 N N . SER A 1 140 ? 71.362 -16.355 5.786 1.00 33.28 596 SER A N 1
ATOM 916 C CA . SER A 1 140 ? 70.497 -17.414 6.298 1.00 33.31 596 SER A CA 1
ATOM 917 C C . SER A 1 140 ? 70.200 -17.152 7.774 1.00 33.91 596 SER A C 1
ATOM 918 O O . SER A 1 140 ? 70.861 -16.311 8.397 1.00 31.96 596 SER A O 1
ATOM 921 N N . SER A 1 141 ? 69.251 -17.907 8.353 1.00 31.13 597 SER A N 1
ATOM 922 C CA . SER A 1 141 ? 68.965 -17.791 9.784 1.00 30.47 597 SER A CA 1
ATOM 923 C C . SER A 1 141 ? 70.228 -18.173 10.568 1.00 30.62 597 SER A C 1
ATOM 924 O O . SER A 1 141 ? 70.561 -17.501 11.538 1.00 30.27 597 SER A O 1
ATOM 927 N N . LYS A 1 142 ? 70.977 -19.185 10.107 1.00 28.09 598 LYS A N 1
ATOM 928 C CA . LYS A 1 142 ? 72.218 -19.601 10.776 1.00 27.61 598 LYS A CA 1
ATOM 929 C C . LYS A 1 142 ? 73.275 -18.482 10.762 1.00 31.53 598 LYS A C 1
ATOM 930 O O . LYS A 1 142 ? 73.910 -18.247 11.790 1.00 29.92 598 LYS A O 1
ATOM 936 N N . ASP A 1 143 ? 73.414 -17.759 9.610 1.00 28.88 599 ASP A N 1
ATOM 937 C CA . ASP A 1 143 ? 74.347 -16.629 9.455 1.00 28.15 599 ASP A CA 1
ATOM 938 C C . ASP A 1 143 ? 74.038 -15.544 10.482 1.00 27.64 599 ASP A C 1
ATOM 939 O O . ASP A 1 143 ? 74.945 -14.958 11.073 1.00 28.01 599 ASP A O 1
ATOM 944 N N . LEU A 1 144 ? 72.756 -15.260 10.691 1.00 26.39 600 LEU A N 1
ATOM 945 C CA . LEU A 1 144 ? 72.364 -14.215 11.651 1.00 25.69 600 LEU A CA 1
ATOM 946 C C . LEU A 1 144 ? 72.719 -14.602 13.087 1.00 28.79 600 LEU A C 1
ATOM 947 O O . LEU A 1 144 ? 73.285 -13.795 13.836 1.00 27.47 600 LEU A O 1
ATOM 952 N N . VAL A 1 145 ? 72.419 -15.850 13.474 1.00 25.60 601 VAL A N 1
ATOM 953 C CA . VAL A 1 145 ? 72.759 -16.308 14.837 1.00 24.42 601 VAL A CA 1
ATOM 954 C C . VAL A 1 145 ? 74.300 -16.364 14.981 1.00 26.19 601 VAL A C 1
ATOM 955 O O . VAL A 1 145 ? 74.825 -16.018 16.051 1.00 25.92 601 VAL A O 1
ATOM 959 N N . SER A 1 146 ? 75.026 -16.732 13.889 1.00 25.30 602 SER A N 1
ATOM 960 C CA . SER A 1 146 ? 76.501 -16.750 13.915 1.00 24.32 602 SER A CA 1
ATOM 961 C C . SER A 1 146 ? 77.046 -15.346 14.170 1.00 25.93 602 SER A C 1
ATOM 962 O O . SER A 1 146 ? 77.989 -15.187 14.955 1.00 23.75 602 SER A O 1
ATOM 965 N N A CYS A 1 147 ? 76.441 -14.344 13.536 0.33 21.19 603 CYS A N 1
ATOM 966 N N B CYS A 1 147 ? 76.436 -14.296 13.535 0.67 25.26 603 CYS A N 1
ATOM 967 C CA A CYS A 1 147 ? 76.816 -12.959 13.749 0.33 19.31 603 CYS A CA 1
ATOM 968 C CA B CYS A 1 147 ? 76.810 -12.883 13.784 0.67 25.44 603 CYS A CA 1
ATOM 969 C C A CYS A 1 147 ? 76.670 -12.586 15.236 0.33 24.55 603 CYS A C 1
ATOM 970 C C B CYS A 1 147 ? 76.680 -12.586 15.273 0.67 26.67 603 CYS A C 1
ATOM 971 O O A CYS A 1 147 ? 77.594 -12.019 15.817 0.33 24.22 603 CYS A O 1
ATOM 972 O O B CYS A 1 147 ? 77.606 -12.068 15.890 0.67 26.22 603 CYS A O 1
ATOM 977 N N . ALA A 1 148 ? 75.523 -12.932 15.844 1.00 23.29 604 ALA A N 1
ATOM 978 C CA . ALA A 1 148 ? 75.249 -12.680 17.272 1.00 22.78 604 ALA A CA 1
ATOM 979 C C . ALA A 1 148 ? 76.283 -13.414 18.160 1.00 24.45 604 ALA A C 1
ATOM 980 O O . ALA A 1 148 ? 76.853 -12.809 19.071 1.00 21.96 604 ALA A O 1
ATOM 982 N N . TYR A 1 149 ? 76.573 -14.675 17.828 1.00 22.03 605 TYR A N 1
ATOM 983 C CA . TYR A 1 149 ? 77.554 -15.474 18.571 1.00 22.06 605 TYR A CA 1
ATOM 984 C C . TYR A 1 149 ? 78.953 -14.788 18.578 1.00 24.76 605 TYR A C 1
ATOM 985 O O . TYR A 1 149 ? 79.594 -14.668 19.637 1.00 23.87 605 TYR A O 1
ATOM 994 N N . GLN A 1 150 ? 79.404 -14.343 17.387 1.00 22.01 606 GLN A N 1
ATOM 995 C CA . GLN A 1 150 ? 80.732 -13.714 17.269 1.00 22.07 606 GLN A CA 1
ATOM 996 C C . GLN A 1 150 ? 80.819 -12.428 18.070 1.00 25.07 606 GLN A C 1
ATOM 997 O O . GLN A 1 150 ? 81.818 -12.192 18.750 1.00 23.35 606 GLN A O 1
ATOM 1003 N N . VAL A 1 151 ? 79.744 -11.600 18.021 1.00 20.54 607 VAL A N 1
ATOM 1004 C CA . VAL A 1 151 ? 79.741 -10.373 18.805 1.00 20.46 607 VAL A CA 1
ATOM 1005 C C . VAL A 1 151 ? 79.771 -10.726 20.310 1.00 23.64 607 VAL A C 1
ATOM 1006 O O . VAL A 1 151 ? 80.525 -10.119 21.077 1.00 22.47 607 VAL A O 1
ATOM 1010 N N . ALA A 1 152 ? 78.946 -11.710 20.741 1.00 21.75 608 ALA A N 1
ATOM 1011 C CA . ALA A 1 152 ? 78.932 -12.111 22.158 1.00 22.03 608 ALA A CA 1
ATOM 1012 C C . ALA A 1 152 ? 80.330 -12.617 22.585 1.00 24.04 608 ALA A C 1
ATOM 1013 O O . ALA A 1 152 ? 80.779 -12.342 23.691 1.00 24.52 608 ALA A O 1
ATOM 1015 N N . ARG A 1 153 ? 81.038 -13.312 21.669 1.00 22.76 609 ARG A N 1
ATOM 1016 C CA . ARG A 1 153 ? 82.379 -13.872 21.958 1.00 23.04 609 ARG A CA 1
ATOM 1017 C C . ARG A 1 153 ? 83.390 -12.738 22.170 1.00 22.43 609 ARG A C 1
ATOM 1018 O O . ARG A 1 153 ? 84.220 -12.825 23.092 1.00 23.14 609 ARG A O 1
ATOM 1026 N N . GLY A 1 154 ? 83.313 -11.701 21.329 1.00 21.34 610 GLY A N 1
ATOM 1027 C CA . GLY A 1 154 ? 84.167 -10.517 21.447 1.00 21.21 610 GLY A CA 1
ATOM 1028 C C . GLY A 1 154 ? 83.893 -9.792 22.759 1.00 23.13 610 GLY A C 1
ATOM 1029 O O . GLY A 1 154 ? 84.815 -9.439 23.505 1.00 20.59 610 GLY A O 1
ATOM 1030 N N . MET A 1 155 ? 82.603 -9.641 23.098 1.00 20.01 611 MET A N 1
ATOM 1031 C CA . MET A 1 155 ? 82.218 -9.007 24.365 1.00 19.37 611 MET A CA 1
ATOM 1032 C C . MET A 1 155 ? 82.638 -9.843 25.601 1.00 22.35 611 MET A C 1
ATOM 1033 O O . MET A 1 155 ? 83.074 -9.281 26.604 1.00 22.55 611 MET A O 1
ATOM 1038 N N . GLU A 1 156 ? 82.545 -11.161 25.511 1.00 19.66 612 GLU A N 1
ATOM 1039 C CA . GLU A 1 156 ? 82.948 -12.041 26.619 1.00 20.77 612 GLU A CA 1
ATOM 1040 C C . GLU A 1 156 ? 84.458 -11.843 26.854 1.00 23.41 612 GLU A C 1
ATOM 1041 O O . GLU A 1 156 ? 84.903 -11.747 28.006 1.00 23.14 612 GLU A O 1
ATOM 1047 N N . TYR A 1 157 ? 85.233 -11.734 25.748 1.00 21.25 613 TYR A N 1
ATOM 1048 C CA . TYR A 1 157 ? 86.668 -11.490 25.861 1.00 21.52 613 TYR A CA 1
ATOM 1049 C C . TYR A 1 157 ? 86.922 -10.137 26.514 1.00 21.77 613 TYR A C 1
ATOM 1050 O O . TYR A 1 157 ? 87.693 -10.054 27.478 1.00 21.69 613 TYR A O 1
ATOM 1059 N N . LEU A 1 158 ? 86.298 -9.069 26.001 1.00 20.28 614 LEU A N 1
ATOM 1060 C CA . LEU A 1 158 ? 86.505 -7.738 26.583 1.00 19.76 614 LEU A CA 1
ATOM 1061 C C . LEU A 1 158 ? 86.125 -7.700 28.056 1.00 21.45 614 LEU A C 1
ATOM 1062 O O . LEU A 1 158 ? 86.882 -7.155 28.881 1.00 20.79 614 LEU A O 1
ATOM 1067 N N . ALA A 1 159 ? 84.966 -8.277 28.411 1.00 20.78 615 ALA A N 1
ATOM 1068 C CA . ALA A 1 159 ? 84.531 -8.296 29.821 1.00 20.78 615 ALA A CA 1
ATOM 1069 C C . ALA A 1 159 ? 85.575 -9.044 30.696 1.00 24.06 615 ALA A C 1
ATOM 1070 O O . ALA A 1 159 ? 85.892 -8.595 31.805 1.00 23.55 615 ALA A O 1
ATOM 1072 N N . SER A 1 160 ? 86.139 -10.163 30.188 1.00 22.49 616 SER A N 1
ATOM 1073 C CA . SER A 1 160 ? 87.187 -10.947 30.881 1.00 22.64 616 SER A CA 1
ATOM 1074 C C . SER A 1 160 ? 88.458 -10.111 31.120 1.00 25.22 616 SER A C 1
ATOM 1075 O O . SER A 1 160 ? 89.193 -10.361 32.080 1.00 25.37 616 SER A O 1
ATOM 1078 N N . LYS A 1 161 ? 88.679 -9.097 30.259 1.00 22.57 617 LYS A N 1
ATOM 1079 C CA . LYS A 1 161 ? 89.787 -8.145 30.349 1.00 21.44 617 LYS A CA 1
ATOM 1080 C C . LYS A 1 161 ? 89.400 -6.847 31.047 1.00 23.94 617 LYS A C 1
ATOM 1081 O O . LYS A 1 161 ? 90.172 -5.878 30.988 1.00 25.06 617 LYS A O 1
ATOM 1087 N N . LYS A 1 162 ? 88.264 -6.862 31.780 1.00 22.82 618 LYS A N 1
ATOM 1088 C CA . LYS A 1 162 ? 87.775 -5.762 32.634 1.00 21.75 618 LYS A CA 1
ATOM 1089 C C . LYS A 1 162 ? 87.360 -4.532 31.856 1.00 23.83 618 LYS A C 1
ATOM 1090 O O . LYS A 1 162 ? 87.313 -3.440 32.406 1.00 24.98 618 LYS A O 1
ATOM 1096 N N . CYS A 1 163 ? 87.037 -4.719 30.573 1.00 22.66 619 CYS A N 1
ATOM 1097 C CA . CYS A 1 163 ? 86.648 -3.629 29.690 1.00 21.48 619 CYS A CA 1
ATOM 1098 C C . CYS A 1 163 ? 85.134 -3.558 29.637 1.00 23.55 619 CYS A C 1
ATOM 1099 O O . CYS A 1 163 ? 84.490 -4.596 29.441 1.00 22.34 619 CYS A O 1
ATOM 1102 N N . ILE A 1 164 ? 84.576 -2.344 29.804 1.00 22.02 620 ILE A N 1
ATOM 1103 C CA . ILE A 1 164 ? 83.136 -2.052 29.646 1.00 20.79 620 ILE A CA 1
ATOM 1104 C C . ILE A 1 164 ? 83.068 -1.171 28.388 1.00 24.07 620 ILE A C 1
ATOM 1105 O O . ILE A 1 164 ? 83.748 -0.146 28.304 1.00 22.35 620 ILE A O 1
ATOM 1110 N N . HIS A 1 165 ? 82.320 -1.613 27.373 1.00 21.42 621 HIS A N 1
ATOM 1111 C CA . HIS A 1 165 ? 82.274 -0.903 26.092 1.00 21.33 621 HIS A CA 1
ATOM 1112 C C . HIS A 1 165 ? 81.575 0.455 26.215 1.00 22.62 621 HIS A C 1
ATOM 1113 O O . HIS A 1 165 ? 82.140 1.477 25.811 1.00 22.98 621 HIS A O 1
ATOM 1120 N N . ARG A 1 166 ? 80.351 0.469 26.800 1.00 21.36 622 ARG A N 1
ATOM 1121 C CA . ARG A 1 166 ? 79.514 1.655 27.021 1.00 21.93 622 ARG A CA 1
ATOM 1122 C C . ARG A 1 166 ? 78.735 2.139 25.786 1.00 23.63 622 ARG A C 1
ATOM 1123 O O . ARG A 1 166 ? 77.798 2.917 25.965 1.00 24.07 622 ARG A O 1
ATOM 1131 N N . ASP A 1 167 ? 79.067 1.672 24.567 1.00 22.60 623 ASP A N 1
ATOM 1132 C CA . ASP A 1 167 ? 78.268 2.060 23.395 1.00 23.31 623 ASP A CA 1
ATOM 1133 C C . ASP A 1 167 ? 78.158 0.866 22.436 1.00 26.54 623 ASP A C 1
ATOM 1134 O O . ASP A 1 167 ? 78.398 0.990 21.231 1.00 25.38 623 ASP A O 1
ATOM 1139 N N . LEU A 1 168 ? 77.820 -0.318 22.988 1.00 22.31 624 LEU A N 1
ATOM 1140 C CA . LEU A 1 168 ? 77.695 -1.507 22.129 1.00 21.70 624 LEU A CA 1
ATOM 1141 C C . LEU A 1 168 ? 76.439 -1.368 21.260 1.00 25.03 624 LEU A C 1
ATOM 1142 O O . LEU A 1 168 ? 75.357 -1.102 21.765 1.00 24.99 624 LEU A O 1
ATOM 1147 N N . ALA A 1 169 ? 76.625 -1.458 19.949 1.00 21.95 625 ALA A N 1
ATOM 1148 C CA . ALA A 1 169 ? 75.576 -1.265 18.933 1.00 21.16 625 ALA A CA 1
ATOM 1149 C C . ALA A 1 169 ? 76.121 -1.801 17.623 1.00 23.83 625 ALA A C 1
ATOM 1150 O O . ALA A 1 169 ? 77.360 -1.881 17.470 1.00 22.73 625 ALA A O 1
ATOM 1152 N N . ALA A 1 170 ? 75.238 -2.142 16.658 1.00 21.87 626 ALA A N 1
ATOM 1153 C CA . ALA A 1 170 ? 75.728 -2.678 15.377 1.00 21.77 626 ALA A CA 1
ATOM 1154 C C . ALA A 1 170 ? 76.640 -1.694 14.658 1.00 25.08 626 ALA A C 1
ATOM 1155 O O . ALA A 1 170 ? 77.558 -2.143 13.958 1.00 25.40 626 ALA A O 1
ATOM 1157 N N . ARG A 1 171 ? 76.440 -0.367 14.863 1.00 24.26 627 ARG A N 1
ATOM 1158 C CA . ARG A 1 171 ? 77.306 0.660 14.242 1.00 24.83 627 ARG A CA 1
ATOM 1159 C C . ARG A 1 171 ? 78.760 0.524 14.726 1.00 26.11 627 ARG A C 1
ATOM 1160 O O . ARG A 1 171 ? 79.668 1.000 14.025 1.00 24.42 627 ARG A O 1
ATOM 1168 N N . ASN A 1 172 ? 78.961 -0.063 15.933 1.00 22.04 628 ASN A N 1
ATOM 1169 C CA . ASN A 1 172 ? 80.282 -0.214 16.533 1.00 23.04 628 ASN A CA 1
ATOM 1170 C C . ASN A 1 172 ? 80.849 -1.615 16.381 1.00 25.74 628 ASN A C 1
ATOM 1171 O O . ASN A 1 172 ? 81.751 -2.000 17.127 1.00 25.31 628 ASN A O 1
ATOM 1176 N N . VAL A 1 173 ? 80.273 -2.394 15.442 1.00 21.66 629 VAL A N 1
ATOM 1177 C CA . VAL A 1 173 ? 80.790 -3.727 15.105 1.00 20.90 629 VAL A CA 1
ATOM 1178 C C . VAL A 1 173 ? 81.188 -3.613 13.645 1.00 23.65 629 VAL A C 1
ATOM 1179 O O . VAL A 1 173 ? 80.385 -3.125 12.829 1.00 23.40 629 VAL A O 1
ATOM 1183 N N . LEU A 1 174 ? 82.418 -4.024 13.316 1.00 22.80 630 LEU A N 1
ATOM 1184 C CA . LEU A 1 174 ? 82.872 -3.998 11.923 1.00 23.09 630 LEU A CA 1
ATOM 1185 C C . LEU A 1 174 ? 82.978 -5.395 11.367 1.00 25.39 630 LEU A C 1
ATOM 1186 O O . LEU A 1 174 ? 83.151 -6.362 12.117 1.00 26.56 630 LEU A O 1
ATOM 1191 N N . VAL A 1 175 ? 82.895 -5.518 10.042 1.00 23.97 631 VAL A N 1
ATOM 1192 C CA . VAL A 1 175 ? 82.902 -6.828 9.391 1.00 23.83 631 VAL A CA 1
ATOM 1193 C C . VAL A 1 175 ? 84.086 -6.918 8.437 1.00 27.29 631 VAL A C 1
ATOM 1194 O O . VAL A 1 175 ? 84.254 -6.051 7.571 1.00 26.07 631 VAL A O 1
ATOM 1198 N N . THR A 1 176 ? 84.898 -7.980 8.567 1.00 25.87 632 THR A N 1
ATOM 1199 C CA . THR A 1 176 ? 86.050 -8.120 7.669 1.00 26.44 632 THR A CA 1
ATOM 1200 C C . THR A 1 176 ? 85.647 -8.725 6.336 1.00 31.92 632 THR A C 1
ATOM 1201 O O . THR A 1 176 ? 84.512 -9.168 6.164 1.00 31.19 632 THR A O 1
ATOM 1205 N N . GLU A 1 177 ? 86.631 -8.824 5.424 1.00 29.63 633 GLU A N 1
ATOM 1206 C CA . GLU A 1 177 ? 86.450 -9.431 4.082 1.00 30.36 633 GLU A CA 1
ATOM 1207 C C . GLU A 1 177 ? 85.989 -10.891 4.191 1.00 35.11 633 GLU A C 1
ATOM 1208 O O . GLU A 1 177 ? 85.259 -11.361 3.315 1.00 36.22 633 GLU A O 1
ATOM 1214 N N . ASP A 1 178 ? 86.374 -11.589 5.294 1.00 31.63 634 ASP A N 1
ATOM 1215 C CA . ASP A 1 178 ? 85.973 -12.982 5.517 1.00 32.25 634 ASP A CA 1
ATOM 1216 C C . ASP A 1 178 ? 84.750 -13.113 6.439 1.00 33.25 634 ASP A C 1
ATOM 1217 O O . ASP A 1 178 ? 84.489 -14.192 6.964 1.00 32.76 634 ASP A O 1
ATOM 1222 N N . ASN A 1 179 ? 83.963 -12.031 6.568 1.00 28.58 635 ASN A N 1
ATOM 1223 C CA . ASN A 1 179 ? 82.712 -11.960 7.334 1.00 26.79 635 ASN A CA 1
ATOM 1224 C C . ASN A 1 179 ? 82.904 -12.192 8.835 1.00 30.51 635 ASN A C 1
ATOM 1225 O O . ASN A 1 179 ? 81.999 -12.713 9.486 1.00 31.43 635 ASN A O 1
ATOM 1230 N N . VAL A 1 180 ? 84.083 -11.843 9.374 1.00 27.21 636 VAL A N 1
ATOM 1231 C CA . VAL A 1 180 ? 84.338 -11.963 10.820 1.00 25.93 636 VAL A CA 1
ATOM 1232 C C . VAL A 1 180 ? 83.840 -10.685 11.494 1.00 27.50 636 VAL A C 1
ATOM 1233 O O . VAL A 1 180 ? 84.171 -9.588 11.037 1.00 26.17 636 VAL A O 1
ATOM 1237 N N . MET A 1 181 ? 83.016 -10.830 12.561 1.00 23.24 637 MET A N 1
ATOM 1238 C CA . MET A 1 181 ? 82.499 -9.698 13.321 1.00 22.71 637 MET A CA 1
ATOM 1239 C C . MET A 1 181 ? 83.600 -9.240 14.279 1.00 24.04 637 MET A C 1
ATOM 1240 O O . MET A 1 181 ? 84.170 -10.062 15.009 1.00 23.71 637 MET A O 1
ATOM 1245 N N . LYS A 1 182 ? 83.876 -7.923 14.318 1.00 23.45 638 LYS A N 1
ATOM 1246 C CA . LYS A 1 182 ? 84.906 -7.372 15.220 1.00 21.48 638 LYS A CA 1
ATOM 1247 C C . LYS A 1 182 ? 84.378 -6.144 15.949 1.00 23.70 638 LYS A C 1
ATOM 1248 O O . LYS A 1 182 ? 84.032 -5.150 15.323 1.00 25.06 638 LYS A O 1
ATOM 1254 N N . ILE A 1 183 ? 84.364 -6.196 17.276 1.00 21.22 639 ILE A N 1
ATOM 1255 C CA . ILE A 1 183 ? 83.942 -5.051 18.101 1.00 20.48 639 ILE A CA 1
ATOM 1256 C C . ILE A 1 183 ? 84.957 -3.922 17.910 1.00 22.98 639 ILE A C 1
ATOM 1257 O O . ILE A 1 183 ? 86.154 -4.135 18.084 1.00 22.19 639 ILE A O 1
ATOM 1262 N N . ALA A 1 184 ? 84.453 -2.722 17.610 1.00 21.16 640 ALA A N 1
ATOM 1263 C CA . ALA A 1 184 ? 85.266 -1.531 17.414 1.00 20.72 640 ALA A CA 1
ATOM 1264 C C . ALA A 1 184 ? 85.112 -0.587 18.603 1.00 23.60 640 ALA A C 1
ATOM 1265 O O . ALA A 1 184 ? 84.094 -0.637 19.301 1.00 23.40 640 ALA A O 1
ATOM 1267 N N . ASP A 1 185 ? 86.065 0.344 18.747 1.00 22.53 641 ASP A N 1
ATOM 1268 C CA . ASP A 1 185 ? 86.015 1.483 19.673 1.00 23.00 641 ASP A CA 1
ATOM 1269 C C . ASP A 1 185 ? 85.744 1.107 21.122 1.00 26.07 641 ASP A C 1
ATOM 1270 O O . ASP A 1 185 ? 85.126 1.875 21.878 1.00 27.13 641 ASP A O 1
ATOM 1275 N N . PHE A 1 186 ? 86.267 -0.038 21.539 1.00 22.49 642 PHE A N 1
ATOM 1276 C CA . PHE A 1 186 ? 86.098 -0.501 22.919 1.00 21.91 642 PHE A CA 1
ATOM 1277 C C . PHE A 1 186 ? 87.005 0.259 23.916 1.00 27.36 642 PHE A C 1
ATOM 1278 O O . PHE A 1 186 ? 86.806 0.134 25.126 1.00 26.32 642 PHE A O 1
ATOM 1286 N N . GLY A 1 187 ? 87.989 0.994 23.417 1.00 24.12 643 GLY A N 1
ATOM 1287 C CA . GLY A 1 187 ? 88.920 1.754 24.260 1.00 23.99 643 GLY A CA 1
ATOM 1288 C C . GLY A 1 187 ? 88.773 3.254 24.133 1.00 28.74 643 GLY A C 1
ATOM 1289 O O . GLY A 1 187 ? 89.582 4.010 24.670 1.00 28.09 643 GLY A O 1
ATOM 1290 N N . LEU A 1 188 ? 87.735 3.700 23.415 1.00 30.03 644 LEU A N 1
ATOM 1291 C CA . LEU A 1 188 ? 87.463 5.112 23.125 1.00 31.85 644 LEU A CA 1
ATOM 1292 C C . LEU A 1 188 ? 87.362 5.936 24.385 1.00 37.52 644 LEU A C 1
ATOM 1293 O O . LEU A 1 188 ? 86.694 5.524 25.345 1.00 36.47 644 LEU A O 1
ATOM 1298 N N . ALA A 1 189 ? 88.037 7.105 24.405 1.00 34.94 645 ALA A N 1
ATOM 1299 C CA . ALA A 1 189 ? 87.951 7.987 25.558 1.00 34.88 645 ALA A CA 1
ATOM 1300 C C . ALA A 1 189 ? 86.517 8.549 25.611 1.00 37.51 645 ALA A C 1
ATOM 1301 O O . ALA A 1 189 ? 85.937 8.876 24.570 1.00 35.90 645 ALA A O 1
ATOM 1303 N N . ARG A 1 190 ? 85.918 8.528 26.798 1.00 33.64 646 ARG A N 1
ATOM 1304 C CA . ARG A 1 190 ? 84.518 8.932 26.955 1.00 34.77 646 ARG A CA 1
ATOM 1305 C C . ARG A 1 190 ? 84.286 9.530 28.327 1.00 39.32 646 ARG A C 1
ATOM 1306 O O . ARG A 1 190 ? 84.494 8.839 29.319 1.00 40.03 646 ARG A O 1
ATOM 1314 N N . ASP A 1 191 ? 83.815 10.788 28.396 1.00 35.53 647 ASP A N 1
ATOM 1315 C CA . ASP A 1 191 ? 83.455 11.396 29.671 1.00 35.64 647 ASP A CA 1
ATOM 1316 C C . ASP A 1 191 ? 81.937 11.238 29.759 1.00 37.86 647 ASP A C 1
ATOM 1317 O O . ASP A 1 191 ? 81.198 11.955 29.072 1.00 38.26 647 ASP A O 1
ATOM 1322 N N . ILE A 1 192 ? 81.476 10.290 30.582 1.00 34.13 648 ILE A N 1
ATOM 1323 C CA . ILE A 1 192 ? 80.044 9.962 30.718 1.00 35.24 648 ILE A CA 1
ATOM 1324 C C . ILE A 1 192 ? 79.227 11.078 31.393 1.00 44.12 648 ILE A C 1
ATOM 1325 O O . ILE A 1 192 ? 77.993 11.047 31.339 1.00 43.62 648 ILE A O 1
ATOM 1330 N N . HIS A 1 193 ? 79.907 12.042 32.051 1.00 43.19 649 HIS A N 1
ATOM 1331 C CA . HIS A 1 193 ? 79.192 13.143 32.694 1.00 44.94 649 HIS A CA 1
ATOM 1332 C C . HIS A 1 193 ? 78.993 14.304 31.720 1.00 50.50 649 HIS A C 1
ATOM 1333 O O . HIS A 1 193 ? 78.393 15.313 32.096 1.00 51.47 649 HIS A O 1
ATOM 1340 N N . HIS A 1 194 ? 79.487 14.170 30.468 1.00 47.66 650 HIS A N 1
ATOM 1341 C CA . HIS A 1 194 ? 79.339 15.228 29.469 1.00 49.24 650 HIS A CA 1
ATOM 1342 C C . HIS A 1 194 ? 78.741 14.717 28.139 1.00 50.38 650 HIS A C 1
ATOM 1343 O O . HIS A 1 194 ? 78.968 15.303 27.079 1.00 50.09 650 HIS A O 1
ATOM 1350 N N . ILE A 1 195 ? 77.911 13.660 28.220 1.00 44.74 651 ILE A N 1
ATOM 1351 C CA . ILE A 1 195 ? 77.213 13.103 27.054 1.00 43.97 651 ILE A CA 1
ATOM 1352 C C . ILE A 1 195 ? 76.055 14.040 26.680 1.00 44.60 651 ILE A C 1
ATOM 1353 O O . ILE A 1 195 ? 75.288 14.447 27.543 1.00 44.24 651 ILE A O 1
ATOM 1358 N N . ASP A 1 196 ? 75.929 14.359 25.392 1.00 39.72 652 ASP A N 1
ATOM 1359 C CA . ASP A 1 196 ? 74.805 15.124 24.888 1.00 38.44 652 ASP A CA 1
ATOM 1360 C C . ASP A 1 196 ? 73.794 14.041 24.437 1.00 39.19 652 ASP A C 1
ATOM 1361 O O . ASP A 1 196 ? 74.019 13.389 23.418 1.00 37.53 652 ASP A O 1
ATOM 1366 N N . TYR A 1 197 ? 72.711 13.838 25.209 1.00 37.83 653 TYR A N 1
ATOM 1367 C CA . TYR A 1 197 ? 71.683 12.827 24.917 1.00 38.12 653 TYR A CA 1
ATOM 1368 C C . TYR A 1 197 ? 70.918 13.084 23.624 1.00 42.49 653 TYR A C 1
ATOM 1369 O O . TYR A 1 197 ? 70.311 12.163 23.071 1.00 41.00 653 TYR A O 1
ATOM 1378 N N . TYR A 1 198 ? 70.926 14.340 23.159 1.00 38.92 654 TYR A N 1
ATOM 1379 C CA . TYR A 1 198 ? 70.222 14.769 21.959 1.00 40.32 654 TYR A CA 1
ATOM 1380 C C . TYR A 1 198 ? 71.057 14.639 20.684 1.00 45.04 654 TYR A C 1
ATOM 1381 O O . TYR A 1 198 ? 70.506 14.750 19.587 1.00 44.02 654 TYR A O 1
ATOM 1390 N N . LYS A 1 199 ? 72.372 14.371 20.826 1.00 42.68 655 LYS A N 1
ATOM 1391 C CA . LYS A 1 199 ? 73.292 14.231 19.698 1.00 43.29 655 LYS A CA 1
ATOM 1392 C C . LYS A 1 199 ? 72.998 12.963 18.917 1.00 48.77 655 LYS A C 1
ATOM 1393 O O . LYS A 1 199 ? 72.927 11.875 19.494 1.00 49.82 655 LYS A O 1
ATOM 1395 N N . LYS A 1 200 ? 72.789 13.109 17.605 1.00 45.15 656 LYS A N 1
ATOM 1396 C CA . LYS A 1 200 ? 72.488 11.983 16.730 1.00 44.67 656 LYS A CA 1
ATOM 1397 C C . LYS A 1 200 ? 73.749 11.415 16.080 1.00 51.17 656 LYS A C 1
ATOM 1398 O O . LYS A 1 200 ? 74.768 12.112 15.973 1.00 51.11 656 LYS A O 1
ATOM 1404 N N . THR A 1 201 ? 73.696 10.138 15.673 1.00 47.74 657 THR A N 1
ATOM 1405 C CA . THR A 1 201 ? 74.825 9.484 14.994 1.00 47.89 657 THR A CA 1
ATOM 1406 C C . THR A 1 201 ? 74.857 9.996 13.546 1.00 55.01 657 THR A C 1
ATOM 1407 O O . THR A 1 201 ? 73.913 10.664 13.114 1.00 54.37 657 THR A O 1
ATOM 1411 N N . THR A 1 202 ? 75.903 9.620 12.777 1.00 54.72 658 THR A N 1
ATOM 1412 C CA . THR A 1 202 ? 76.060 9.976 11.358 1.00 55.94 658 THR A CA 1
ATOM 1413 C C . THR A 1 202 ? 74.796 9.605 10.552 1.00 60.21 658 THR A C 1
ATOM 1414 O O . THR A 1 202 ? 74.371 10.381 9.693 1.00 61.46 658 THR A O 1
ATOM 1418 N N . ASN A 1 203 ? 74.183 8.443 10.871 1.00 55.06 659 ASN A N 1
ATOM 1419 C CA . ASN A 1 203 ? 72.980 7.914 10.214 1.00 54.33 659 ASN A CA 1
ATOM 1420 C C . ASN A 1 203 ? 71.632 8.505 10.748 1.00 56.65 659 ASN A C 1
ATOM 1421 O O . ASN A 1 203 ? 70.562 8.092 10.291 1.00 57.26 659 ASN A O 1
ATOM 1426 N N . GLY A 1 204 ? 71.698 9.449 11.697 1.00 50.74 660 GLY A N 1
ATOM 1427 C CA . GLY A 1 204 ? 70.525 10.127 12.251 1.00 49.00 660 GLY A CA 1
ATOM 1428 C C . GLY A 1 204 ? 69.781 9.443 13.389 1.00 48.42 660 GLY A C 1
ATOM 1429 O O . GLY A 1 204 ? 68.613 9.754 13.641 1.00 48.05 660 GLY A O 1
ATOM 1430 N N . ARG A 1 205 ? 70.431 8.519 14.086 1.00 41.50 661 ARG A N 1
ATOM 1431 C CA . ARG A 1 205 ? 69.787 7.799 15.202 1.00 39.08 661 ARG A CA 1
ATOM 1432 C C . ARG A 1 205 ? 70.287 8.305 16.554 1.00 39.85 661 ARG A C 1
ATOM 1433 O O . ARG A 1 205 ? 71.349 8.918 16.637 1.00 39.46 661 ARG A O 1
ATOM 1441 N N . LEU A 1 206 ? 69.545 8.000 17.628 1.00 33.67 662 LEU A N 1
ATOM 1442 C CA . LEU A 1 206 ? 69.929 8.436 18.980 1.00 31.32 662 LEU A CA 1
ATOM 1443 C C . LEU A 1 206 ? 70.621 7.301 19.782 1.00 32.71 662 LEU A C 1
ATOM 1444 O O . LEU A 1 206 ? 69.928 6.354 20.155 1.00 30.49 662 LEU A O 1
ATOM 1449 N N . PRO A 1 207 ? 71.940 7.406 20.113 1.00 29.62 663 PRO A N 1
ATOM 1450 C CA . PRO A 1 207 ? 72.621 6.332 20.889 1.00 29.71 663 PRO A CA 1
ATOM 1451 C C . PRO A 1 207 ? 72.008 5.993 22.255 1.00 29.15 663 PRO A C 1
ATOM 1452 O O . PRO A 1 207 ? 72.245 4.901 22.782 1.00 29.06 663 PRO A O 1
ATOM 1456 N N . VAL A 1 208 ? 71.224 6.922 22.844 1.00 25.92 664 VAL A N 1
ATOM 1457 C CA . VAL A 1 208 ? 70.530 6.663 24.109 1.00 24.42 664 VAL A CA 1
ATOM 1458 C C . VAL A 1 208 ? 69.642 5.422 23.989 1.00 26.20 664 VAL A C 1
ATOM 1459 O O . VAL A 1 208 ? 69.337 4.788 24.999 1.00 24.93 664 VAL A O 1
ATOM 1463 N N . LYS A 1 209 ? 69.205 5.091 22.744 1.00 23.56 665 LYS A N 1
ATOM 1464 C CA . LYS A 1 209 ? 68.304 3.955 22.542 1.00 23.37 665 LYS A CA 1
ATOM 1465 C C . LYS A 1 209 ? 68.963 2.591 22.765 1.00 25.90 665 LYS A C 1
ATOM 1466 O O . LYS A 1 209 ? 68.248 1.577 22.779 1.00 25.81 665 LYS A O 1
ATOM 1472 N N . TRP A 1 210 ? 70.301 2.566 22.992 1.00 22.98 666 TRP A N 1
ATOM 1473 C CA . TRP A 1 210 ? 71.028 1.328 23.278 1.00 21.65 666 TRP A CA 1
ATOM 1474 C C . TRP A 1 210 ? 71.451 1.286 24.769 1.00 24.84 666 TR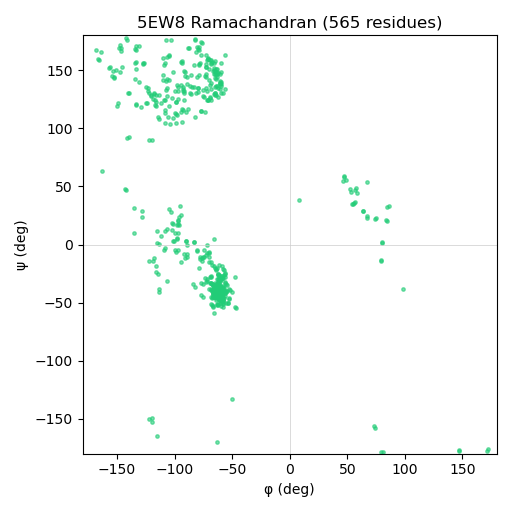P A C 1
ATOM 1475 O O . TRP A 1 210 ? 72.021 0.293 25.228 1.00 23.35 666 TRP A O 1
ATOM 1486 N N . MET A 1 211 ? 71.162 2.349 25.527 1.00 23.41 667 MET A N 1
ATOM 1487 C CA . MET A 1 211 ? 71.621 2.429 26.905 1.00 23.21 667 MET A CA 1
ATOM 1488 C C . MET A 1 211 ? 70.716 1.735 27.916 1.00 24.19 667 MET A C 1
ATOM 1489 O O . MET A 1 211 ? 69.501 1.935 27.897 1.00 25.63 667 MET A O 1
ATOM 1494 N N . ALA A 1 212 ? 71.318 0.979 28.851 1.00 21.11 668 ALA A N 1
ATOM 1495 C CA . ALA A 1 212 ? 70.516 0.402 29.938 1.00 20.65 668 ALA A CA 1
ATOM 1496 C C . ALA A 1 212 ? 69.921 1.565 30.765 1.00 24.30 668 ALA A C 1
ATOM 1497 O O . ALA A 1 212 ? 70.544 2.626 30.868 1.00 22.98 668 ALA A O 1
ATOM 1499 N N . PRO A 1 213 ? 68.745 1.366 31.400 1.00 23.56 669 PRO A N 1
ATOM 1500 C CA . PRO A 1 213 ? 68.156 2.441 32.224 1.00 23.86 669 PRO A CA 1
ATOM 1501 C C . PRO A 1 213 ? 69.107 2.942 33.319 1.00 27.52 669 PRO A C 1
ATOM 1502 O O . PRO A 1 213 ? 69.158 4.138 33.565 1.00 27.76 669 PRO A O 1
ATOM 1506 N N . GLU A 1 214 ? 69.859 2.045 33.981 1.00 24.86 670 GLU A N 1
ATOM 1507 C CA . GLU A 1 214 ? 70.781 2.517 35.036 1.00 26.29 670 GLU A CA 1
ATOM 1508 C C . GLU A 1 214 ? 71.947 3.336 34.468 1.00 27.67 670 GLU A C 1
ATOM 1509 O O . GLU A 1 214 ? 72.473 4.224 35.140 1.00 27.78 670 GLU A O 1
ATOM 1515 N N . ALA A 1 215 ? 72.321 3.073 33.218 1.00 24.10 671 ALA A N 1
ATOM 1516 C CA . ALA A 1 215 ? 73.374 3.864 32.574 1.00 24.05 671 ALA A CA 1
ATOM 1517 C C . ALA A 1 215 ? 72.793 5.218 32.149 1.00 29.06 671 ALA A C 1
ATOM 1518 O O . ALA A 1 215 ? 73.388 6.261 32.417 1.00 31.42 671 ALA A O 1
ATOM 1520 N N . LEU A 1 216 ? 71.600 5.218 31.572 1.00 27.40 672 LEU A N 1
ATOM 1521 C CA . LEU A 1 216 ? 70.929 6.428 31.114 1.00 28.68 672 LEU A CA 1
ATOM 1522 C C . LEU A 1 216 ? 70.513 7.364 32.250 1.00 34.68 672 LEU A C 1
ATOM 1523 O O . LEU A 1 216 ? 70.892 8.538 32.244 1.00 36.31 672 LEU A O 1
ATOM 1528 N N . PHE A 1 217 ? 69.781 6.837 33.234 1.00 30.50 673 PHE A N 1
ATOM 1529 C CA . PHE A 1 217 ? 69.281 7.658 34.330 1.00 30.20 673 PHE A CA 1
ATOM 1530 C C . PHE A 1 217 ? 70.270 7.905 35.449 1.00 35.91 673 PHE A C 1
ATOM 1531 O O . PHE A 1 217 ? 70.245 8.993 36.031 1.00 37.43 673 PHE A O 1
ATOM 1539 N N . ASP A 1 218 ? 71.112 6.906 35.778 1.00 31.56 674 ASP A N 1
ATOM 1540 C CA . ASP A 1 218 ? 72.007 6.997 36.943 1.00 31.04 674 ASP A CA 1
ATOM 1541 C C . ASP A 1 218 ? 73.504 7.043 36.612 1.00 37.06 674 ASP A C 1
ATOM 1542 O O . ASP A 1 218 ? 74.317 7.131 37.540 1.00 36.04 674 ASP A O 1
ATOM 1547 N N . ARG A 1 219 ? 73.864 7.006 35.307 1.00 33.64 675 ARG A N 1
ATOM 1548 C CA . ARG A 1 219 ? 75.244 7.038 34.816 1.00 32.26 675 ARG A CA 1
ATOM 1549 C C . ARG A 1 219 ? 76.085 5.904 35.400 1.00 34.09 675 ARG A C 1
ATOM 1550 O O . ARG A 1 219 ? 77.279 6.081 35.672 1.00 32.36 675 ARG A O 1
ATOM 1552 N N . ILE A 1 220 ? 75.451 4.733 35.580 1.00 28.10 676 ILE A N 1
ATOM 1553 C CA . ILE A 1 220 ? 76.130 3.551 36.100 1.00 26.31 676 ILE A CA 1
ATOM 1554 C C . ILE A 1 220 ? 76.358 2.586 34.940 1.00 28.25 676 ILE A C 1
ATOM 1555 O O . ILE A 1 220 ? 75.405 1.985 34.427 1.00 25.58 676 ILE A O 1
ATOM 1560 N N . TYR A 1 221 ? 77.628 2.436 34.533 1.00 23.69 677 TYR A N 1
ATOM 1561 C CA . TYR A 1 221 ? 78.033 1.543 33.457 1.00 22.47 677 TYR A CA 1
ATOM 1562 C C . TYR A 1 221 ? 78.739 0.332 34.009 1.00 25.44 677 TYR A C 1
ATOM 1563 O O . TYR A 1 221 ? 79.672 0.453 34.814 1.00 25.65 677 TYR A O 1
ATOM 1572 N N . THR A 1 222 ? 78.257 -0.846 33.603 1.00 21.20 678 THR A N 1
ATOM 1573 C CA . THR A 1 222 ? 78.771 -2.138 34.070 1.00 21.33 678 THR A CA 1
ATOM 1574 C C . THR A 1 222 ? 78.790 -3.143 32.927 1.00 24.14 678 THR A C 1
ATOM 1575 O O . THR A 1 222 ? 78.247 -2.850 31.851 1.00 22.76 678 THR A O 1
ATOM 1579 N N . HIS A 1 223 ? 79.317 -4.361 33.163 1.00 21.89 679 HIS A N 1
ATOM 1580 C CA . HIS A 1 223 ? 79.178 -5.398 32.133 1.00 20.81 679 HIS A CA 1
ATOM 1581 C C . HIS A 1 223 ? 77.665 -5.686 31.908 1.00 22.58 679 HIS A C 1
ATOM 1582 O O . HIS A 1 223 ? 77.245 -5.977 30.784 1.00 22.40 679 HIS A O 1
ATOM 1589 N N . GLN A 1 224 ? 76.851 -5.517 32.985 1.00 21.40 680 GLN A N 1
ATOM 1590 C CA . GLN A 1 224 ? 75.393 -5.753 32.916 1.00 20.59 680 GLN A CA 1
ATOM 1591 C C . GLN A 1 224 ? 74.707 -4.736 31.998 1.00 21.36 680 GLN A C 1
ATOM 1592 O O . GLN A 1 224 ? 73.770 -5.084 31.277 1.00 21.75 680 GLN A O 1
ATOM 1598 N N . SER A 1 225 ? 75.181 -3.478 32.005 1.00 21.25 681 SER A N 1
ATOM 1599 C CA . SER A 1 225 ? 74.580 -2.478 31.115 1.00 20.55 681 SER A CA 1
ATOM 1600 C C . SER A 1 225 ? 75.020 -2.755 29.654 1.00 23.18 681 SER A C 1
ATOM 1601 O O . SER A 1 225 ? 74.234 -2.515 28.722 1.00 21.83 681 SER A O 1
ATOM 1604 N N . ASP A 1 226 ? 76.231 -3.348 29.433 1.00 20.31 682 ASP A N 1
ATOM 1605 C CA . ASP A 1 226 ? 76.630 -3.727 28.082 1.00 19.96 682 ASP A CA 1
ATOM 1606 C C . ASP A 1 226 ? 75.739 -4.894 27.602 1.00 20.58 682 ASP A C 1
ATOM 1607 O O . ASP A 1 226 ? 75.457 -4.983 26.402 1.00 20.86 682 ASP A O 1
ATOM 1612 N N . VAL A 1 227 ? 75.306 -5.803 28.539 1.00 19.06 683 VAL A N 1
ATOM 1613 C CA . VAL A 1 227 ? 74.403 -6.908 28.136 1.00 19.48 683 VAL A CA 1
ATOM 1614 C C . VAL A 1 227 ? 73.086 -6.333 27.656 1.00 20.77 683 VAL A C 1
ATOM 1615 O O . VAL A 1 227 ? 72.540 -6.823 26.641 1.00 20.68 683 VAL A O 1
ATOM 1619 N N . TRP A 1 228 ? 72.572 -5.303 28.351 1.00 19.80 684 TRP A N 1
ATOM 1620 C CA . TRP A 1 228 ? 71.336 -4.630 27.868 1.00 20.63 684 TRP A CA 1
ATOM 1621 C C . TRP A 1 228 ? 71.553 -4.154 26.416 1.00 22.62 684 TRP A C 1
ATOM 1622 O O . TRP A 1 228 ? 70.729 -4.402 25.524 1.00 20.25 684 TRP A O 1
ATOM 1633 N N . SER A 1 229 ? 72.677 -3.445 26.177 1.00 19.78 685 SER A N 1
ATOM 1634 C CA . SER A 1 229 ? 72.992 -2.957 24.831 1.00 19.15 685 SER A CA 1
ATOM 1635 C C . SER A 1 229 ? 73.064 -4.118 23.820 1.00 21.42 685 SER A C 1
ATOM 1636 O O . SER A 1 229 ? 72.589 -3.967 22.686 1.00 21.53 685 SER A O 1
ATOM 1639 N N . PHE A 1 230 ? 73.642 -5.265 24.240 1.00 19.60 686 PHE A N 1
ATOM 1640 C CA . PHE A 1 230 ? 73.748 -6.462 23.385 1.00 20.15 686 PHE A CA 1
ATOM 1641 C C . PHE A 1 230 ? 72.342 -6.957 23.015 1.00 22.36 686 PHE A C 1
ATOM 1642 O O . PHE A 1 230 ? 72.134 -7.419 21.884 1.00 21.88 686 PHE A O 1
ATOM 1650 N N . GLY A 1 231 ? 71.379 -6.833 23.936 1.00 21.28 687 GLY A N 1
ATOM 1651 C CA . GLY A 1 231 ? 69.999 -7.198 23.590 1.00 21.53 687 GLY A CA 1
ATOM 1652 C C . GLY A 1 231 ? 69.461 -6.318 22.461 1.00 23.17 687 GLY A C 1
ATOM 1653 O O . GLY A 1 231 ? 68.792 -6.809 21.540 1.00 23.30 687 GLY A O 1
ATOM 1654 N N . VAL A 1 232 ? 69.770 -5.008 22.491 1.00 20.37 688 VAL A N 1
ATOM 1655 C CA . VAL A 1 232 ? 69.347 -4.077 21.405 1.00 20.71 688 VAL A CA 1
ATOM 1656 C C . VAL A 1 232 ? 70.064 -4.493 20.118 1.00 22.63 688 VAL A C 1
ATOM 1657 O O . VAL A 1 232 ? 69.445 -4.561 19.036 1.00 22.17 688 VAL A O 1
ATOM 1661 N N . LEU A 1 233 ? 71.367 -4.818 20.242 1.00 21.79 689 LEU A N 1
ATOM 1662 C CA . LEU A 1 233 ? 72.156 -5.286 19.087 1.00 20.71 689 LEU A CA 1
ATOM 1663 C C . LEU A 1 233 ? 71.545 -6.591 18.482 1.00 23.08 689 LEU A C 1
ATOM 1664 O O . LEU A 1 233 ? 71.453 -6.704 17.252 1.00 23.72 689 LEU A O 1
ATOM 1669 N N . LEU A 1 234 ? 71.080 -7.544 19.314 1.00 21.99 690 LEU A N 1
ATOM 1670 C CA . LEU A 1 234 ? 70.403 -8.752 18.808 1.00 21.32 690 LEU A CA 1
ATOM 1671 C C . LEU A 1 234 ? 69.170 -8.349 18.006 1.00 23.64 690 LEU A C 1
ATOM 1672 O O . LEU A 1 234 ? 68.910 -8.898 16.926 1.00 23.32 690 LEU A O 1
ATOM 1677 N N . TRP A 1 235 ? 68.395 -7.382 18.532 1.00 22.76 691 TRP A N 1
ATOM 1678 C CA . TRP A 1 235 ? 67.222 -6.861 17.821 1.00 23.92 691 TRP A CA 1
ATOM 1679 C C . TRP A 1 235 ? 67.612 -6.253 16.477 1.00 25.05 691 TRP A C 1
ATOM 1680 O O . TRP A 1 235 ? 66.948 -6.519 15.481 1.00 24.18 691 TRP A O 1
ATOM 1691 N N . GLU A 1 236 ? 68.733 -5.511 16.417 1.00 22.95 692 GLU A N 1
ATOM 1692 C CA . GLU A 1 236 ? 69.238 -4.960 15.155 1.00 22.81 692 GLU A CA 1
ATOM 1693 C C . GLU A 1 236 ? 69.580 -6.092 14.195 1.00 24.96 692 GLU A C 1
ATOM 1694 O O . GLU A 1 236 ? 69.268 -6.001 13.006 1.00 26.34 692 GLU A O 1
ATOM 1700 N N . ILE A 1 237 ? 70.215 -7.168 14.697 1.00 22.18 693 ILE A N 1
ATOM 1701 C CA . ILE A 1 237 ? 70.567 -8.290 13.821 1.00 21.73 693 ILE A CA 1
ATOM 1702 C C . ILE A 1 237 ? 69.325 -8.937 13.211 1.00 25.73 693 ILE A C 1
ATOM 1703 O O . ILE A 1 237 ? 69.246 -9.090 11.988 1.00 25.49 693 ILE A O 1
ATOM 1708 N N . PHE A 1 238 ? 68.350 -9.292 14.061 1.00 24.08 694 PHE A N 1
ATOM 1709 C CA . PHE A 1 238 ? 67.184 -10.021 13.565 1.00 24.67 694 PHE A CA 1
ATOM 1710 C C . PHE A 1 238 ? 66.173 -9.140 12.787 1.00 28.34 694 PHE A C 1
ATOM 1711 O O . PHE A 1 238 ? 65.305 -9.683 12.079 1.00 30.26 694 PHE A O 1
ATOM 1719 N N . THR A 1 239 ? 66.330 -7.823 12.835 1.00 24.35 695 THR A N 1
ATOM 1720 C CA . THR A 1 239 ? 65.545 -6.897 12.005 1.00 24.70 695 THR A CA 1
ATOM 1721 C C . THR A 1 239 ? 66.354 -6.493 10.742 1.00 29.37 695 THR A C 1
ATOM 1722 O O . THR A 1 239 ? 65.926 -5.604 10.008 1.00 29.18 695 THR A O 1
ATOM 1726 N N . LEU A 1 240 ? 67.534 -7.099 10.530 1.00 27.66 696 LEU A N 1
ATOM 1727 C CA . LEU A 1 240 ? 68.425 -6.801 9.389 1.00 26.78 696 LEU A CA 1
ATOM 1728 C C . LEU A 1 240 ? 68.811 -5.316 9.346 1.00 29.74 696 LEU A C 1
ATOM 1729 O O . LEU A 1 240 ? 68.750 -4.660 8.306 1.00 28.99 696 LEU A O 1
ATOM 1734 N N . GLY A 1 241 ? 69.231 -4.805 10.501 1.00 26.09 697 GLY A N 1
ATOM 1735 C CA . GLY A 1 241 ? 69.647 -3.415 10.626 1.00 25.46 697 GLY A CA 1
ATOM 1736 C C . GLY A 1 241 ? 68.512 -2.439 10.855 1.00 29.55 697 GLY A C 1
ATOM 1737 O O . GLY A 1 241 ? 68.608 -1.282 10.461 1.00 29.80 697 GLY A O 1
ATOM 1738 N N . GLY A 1 242 ? 67.465 -2.879 11.554 1.00 27.46 698 GLY A N 1
ATOM 1739 C CA . GLY A 1 242 ? 66.353 -2.008 11.894 1.00 27.81 698 GLY A CA 1
ATOM 1740 C C . GLY A 1 242 ? 66.740 -0.930 12.891 1.00 29.74 698 GLY A C 1
ATOM 1741 O O . GLY A 1 242 ? 67.699 -1.071 13.663 1.00 28.02 698 GLY A O 1
ATOM 1742 N N . SER A 1 243 ? 65.980 0.150 12.875 1.00 28.66 699 SER A N 1
ATOM 1743 C CA . SER A 1 243 ? 66.195 1.296 13.743 1.00 27.09 699 SER A CA 1
ATOM 1744 C C . SER A 1 243 ? 65.343 1.154 15.021 1.00 29.60 699 SER A C 1
ATOM 1745 O O . SER A 1 243 ? 64.127 1.157 14.942 1.00 28.57 699 SER A O 1
ATOM 1748 N N . PRO A 1 244 ? 65.949 1.038 16.217 1.00 26.43 700 PRO A N 1
ATOM 1749 C CA . PRO A 1 244 ? 65.123 0.949 17.444 1.00 25.89 700 PRO A CA 1
ATOM 1750 C C . PRO A 1 244 ? 64.304 2.221 17.676 1.00 28.56 700 PRO A C 1
ATOM 1751 O O . PRO A 1 244 ? 64.843 3.319 17.542 1.00 29.48 700 PRO A O 1
ATOM 1755 N N . TYR A 1 245 ? 63.036 2.079 18.048 1.00 26.75 701 TYR A N 1
ATOM 1756 C CA . TYR A 1 245 ? 62.124 3.190 18.372 1.00 27.93 701 TYR A CA 1
ATOM 1757 C C . TYR A 1 245 ? 62.165 4.315 17.338 1.00 30.34 701 TYR A C 1
ATOM 1758 O O . TYR A 1 245 ? 62.542 5.444 17.662 1.00 29.39 701 TYR A O 1
ATOM 1767 N N . PRO A 1 246 ? 61.886 4.024 16.056 1.00 28.73 702 PRO A N 1
ATOM 1768 C CA . PRO A 1 246 ? 61.951 5.108 15.045 1.00 29.67 702 PRO A CA 1
ATOM 1769 C C . PRO A 1 246 ? 60.969 6.239 15.331 1.00 31.44 702 PRO A C 1
ATOM 1770 O O . PRO A 1 246 ? 59.819 5.981 15.701 1.00 31.84 702 PRO A O 1
ATOM 1774 N N . GLY A 1 247 ? 61.465 7.475 15.232 1.00 30.39 703 GLY A N 1
ATOM 1775 C CA . GLY A 1 247 ? 60.667 8.685 15.460 1.00 30.87 703 GLY A CA 1
ATOM 1776 C C . GLY A 1 247 ? 60.466 9.047 16.926 1.00 31.18 703 GLY A C 1
ATOM 1777 O O . GLY A 1 247 ? 59.750 9.996 17.226 1.00 31.75 703 GLY A O 1
ATOM 1778 N N . VAL A 1 248 ? 61.046 8.276 17.858 1.00 27.15 704 VAL A N 1
ATOM 1779 C CA . VAL A 1 248 ? 60.899 8.529 19.301 1.00 26.24 704 VAL A CA 1
ATOM 1780 C C . VAL A 1 248 ? 62.021 9.511 19.779 1.00 28.84 704 VAL A C 1
ATOM 1781 O O . VAL A 1 248 ? 63.204 9.156 19.754 1.00 29.03 704 VAL A O 1
ATOM 1785 N N . PRO A 1 249 ? 61.656 10.706 20.259 1.00 28.92 705 PRO A N 1
ATOM 1786 C CA . PRO A 1 249 ? 62.690 11.627 20.776 1.00 29.82 705 PRO A CA 1
ATOM 1787 C C . PRO A 1 249 ? 63.114 11.244 22.181 1.00 32.92 705 PRO A C 1
ATOM 1788 O O . PRO A 1 249 ? 62.462 10.425 22.839 1.00 30.48 705 PRO A O 1
ATOM 1792 N N . VAL A 1 250 ? 64.213 11.856 22.647 1.00 30.76 706 VAL A N 1
ATOM 1793 C CA . VAL A 1 250 ? 64.824 11.575 23.946 1.00 30.45 706 VAL A CA 1
ATOM 1794 C C . VAL A 1 250 ? 63.800 11.545 25.108 1.00 33.02 706 VAL A C 1
ATOM 1795 O O . VAL A 1 250 ? 63.730 10.557 25.845 1.00 32.06 706 VAL A O 1
ATOM 1799 N N . GLU A 1 251 ? 63.008 12.612 25.266 1.00 29.32 707 GLU A N 1
ATOM 1800 C CA . GLU A 1 251 ? 62.062 12.691 26.373 1.00 29.43 707 GLU A CA 1
ATOM 1801 C C . GLU A 1 251 ? 61.013 11.594 26.351 1.00 32.21 707 GLU A C 1
ATOM 1802 O O . GLU A 1 251 ? 60.621 11.129 27.410 1.00 31.71 707 GLU A O 1
ATOM 1804 N N . GLU A 1 252 ? 60.581 11.169 25.150 1.00 29.49 708 GLU A N 1
ATOM 1805 C CA . GLU A 1 252 ? 59.588 10.091 25.037 1.00 27.38 708 GLU A CA 1
ATOM 1806 C C . GLU A 1 252 ? 60.256 8.742 25.314 1.00 28.33 708 GLU A C 1
ATOM 1807 O O . GLU A 1 252 ? 59.615 7.852 25.892 1.00 28.56 708 GLU A O 1
ATOM 1813 N N . LEU A 1 253 ? 61.532 8.578 24.932 1.00 27.01 709 LEU A N 1
ATOM 1814 C CA . LEU A 1 253 ? 62.235 7.333 25.239 1.00 26.35 709 LEU A CA 1
ATOM 1815 C C . LEU A 1 253 ? 62.316 7.165 26.770 1.00 30.14 709 LEU A C 1
ATOM 1816 O O . LEU A 1 253 ? 62.087 6.065 27.273 1.00 29.93 709 LEU A O 1
ATOM 1821 N N . PHE A 1 254 ? 62.670 8.251 27.503 1.00 29.47 710 PHE A N 1
ATOM 1822 C CA . PHE A 1 254 ? 62.727 8.222 28.973 1.00 29.33 710 PHE A CA 1
ATOM 1823 C C . PHE A 1 254 ? 61.401 7.700 29.541 1.00 30.59 710 PHE A C 1
ATOM 1824 O O . PHE A 1 254 ? 61.410 6.835 30.419 1.00 30.10 710 PHE A O 1
ATOM 1832 N N . LYS A 1 255 ? 60.265 8.221 29.036 1.00 26.38 711 LYS A N 1
ATOM 1833 C CA . LYS A 1 255 ? 58.937 7.802 29.485 1.00 27.82 711 LYS A CA 1
ATOM 1834 C C . LYS A 1 255 ? 58.708 6.300 29.196 1.00 32.43 711 LYS A C 1
ATOM 1835 O O . LYS A 1 255 ? 58.221 5.591 30.075 1.00 32.88 711 LYS A O 1
ATOM 1839 N N . LEU A 1 256 ? 59.065 5.822 27.984 1.00 28.94 712 LEU A N 1
ATOM 1840 C CA . LEU A 1 256 ? 58.930 4.399 27.645 1.00 27.80 712 LEU A CA 1
ATOM 1841 C C . LEU A 1 256 ? 59.730 3.519 28.607 1.00 29.15 712 LEU A C 1
ATOM 1842 O O . LEU A 1 256 ? 59.195 2.526 29.088 1.00 29.36 712 LEU A O 1
ATOM 1847 N N . LEU A 1 257 ? 60.982 3.900 28.915 1.00 27.56 713 LEU A N 1
ATOM 1848 C CA . LEU A 1 257 ? 61.836 3.106 29.808 1.00 27.46 713 LEU A CA 1
ATOM 1849 C C . LEU A 1 257 ? 61.252 3.100 31.236 1.00 31.81 713 LEU A C 1
ATOM 1850 O O . LEU A 1 257 ? 61.216 2.038 31.880 1.00 30.55 713 LEU A O 1
ATOM 1855 N N . LYS A 1 258 ? 60.748 4.257 31.701 1.00 28.13 714 LYS A N 1
ATOM 1856 C CA . LYS A 1 258 ? 60.125 4.323 33.034 1.00 29.58 714 LYS A CA 1
ATOM 1857 C C . LYS A 1 258 ? 58.887 3.433 33.149 1.00 35.21 714 LYS A C 1
ATOM 1858 O O . LYS A 1 258 ? 58.632 2.875 34.222 1.00 37.52 714 LYS A O 1
ATOM 1864 N N . GLU A 1 259 ? 58.144 3.256 32.035 1.00 31.50 715 GLU A N 1
ATOM 1865 C CA . GLU A 1 259 ? 56.950 2.417 31.957 1.00 32.06 715 GLU A CA 1
ATOM 1866 C C . GLU A 1 259 ? 57.277 0.924 31.803 1.00 34.70 715 GLU A C 1
ATOM 1867 O O . GLU A 1 259 ? 56.352 0.103 31.810 1.00 34.67 715 GLU A O 1
ATOM 1873 N N . GLY A 1 260 ? 58.562 0.588 31.650 1.00 30.52 716 GLY A N 1
ATOM 1874 C CA . GLY A 1 260 ? 58.967 -0.798 31.448 1.00 29.96 716 GLY A CA 1
ATOM 1875 C C . GLY A 1 260 ? 58.656 -1.289 30.040 1.00 31.45 716 GLY A C 1
ATOM 1876 O O . GLY A 1 260 ? 58.558 -2.495 29.808 1.00 28.88 716 GLY A O 1
ATOM 1877 N N . HIS A 1 261 ? 58.516 -0.357 29.069 1.00 27.14 717 HIS A N 1
ATOM 1878 C CA . HIS A 1 261 ? 58.257 -0.738 27.675 1.00 27.59 717 HIS A CA 1
ATOM 1879 C C . HIS A 1 261 ? 59.396 -1.601 27.137 1.00 28.42 717 HIS A C 1
ATOM 1880 O O . HIS A 1 261 ? 60.575 -1.346 27.451 1.00 26.96 717 HIS A O 1
ATOM 1887 N N . ARG A 1 262 ? 59.041 -2.629 26.338 1.00 25.59 718 ARG A N 1
ATOM 1888 C CA . ARG A 1 262 ? 60.024 -3.477 25.650 1.00 26.74 718 ARG A CA 1
ATOM 1889 C C . ARG A 1 262 ? 59.629 -3.590 24.179 1.00 32.54 718 ARG A C 1
ATOM 1890 O O . ARG A 1 262 ? 58.439 -3.686 23.878 1.00 33.08 718 ARG A O 1
ATOM 1898 N N . MET A 1 263 ? 60.626 -3.554 23.272 1.00 29.59 719 MET A N 1
ATOM 1899 C CA . MET A 1 263 ? 60.400 -3.660 21.826 1.00 31.23 719 MET A CA 1
ATOM 1900 C C . MET A 1 263 ? 59.753 -4.974 21.487 1.00 35.00 719 MET A C 1
ATOM 1901 O O . MET A 1 263 ? 59.967 -5.976 22.170 1.00 32.96 719 MET A O 1
ATOM 1906 N N . ASP A 1 264 ? 58.897 -4.948 20.443 1.00 34.77 720 ASP A N 1
ATOM 1907 C CA . ASP A 1 264 ? 58.177 -6.123 19.980 1.00 35.37 720 ASP A CA 1
ATOM 1908 C C . ASP A 1 264 ? 59.121 -7.122 19.330 1.00 35.20 720 ASP A C 1
ATOM 1909 O O . ASP A 1 264 ? 60.195 -6.757 18.867 1.00 36.28 720 ASP A O 1
ATOM 1911 N N . LYS A 1 265 ? 58.688 -8.377 19.270 1.00 34.95 721 LYS A N 1
ATOM 1912 C CA . LYS A 1 265 ? 59.413 -9.452 18.614 1.00 34.18 721 LYS A CA 1
ATOM 1913 C C . LYS A 1 265 ? 59.546 -9.156 17.126 1.00 36.87 721 LYS A C 1
ATOM 1914 O O . LYS A 1 265 ? 58.538 -8.888 16.463 1.00 38.34 721 LYS A O 1
ATOM 1920 N N . PRO A 1 266 ? 60.759 -9.181 16.561 1.00 31.46 722 PRO A N 1
ATOM 1921 C CA . PRO A 1 266 ? 60.865 -8.967 15.109 1.00 32.62 722 PRO A CA 1
ATOM 1922 C C . PRO A 1 266 ? 60.251 -10.152 14.358 1.00 34.52 722 PRO A C 1
ATOM 1923 O O . PRO A 1 266 ? 60.144 -11.251 14.916 1.00 32.47 722 PRO A O 1
ATOM 1927 N N . SER A 1 267 ? 59.874 -9.944 13.090 1.00 33.21 723 SER A N 1
ATOM 1928 C CA . SER A 1 267 ? 59.359 -11.046 12.285 1.00 32.39 723 SER A CA 1
ATOM 1929 C C . SER A 1 267 ? 60.566 -11.960 11.982 1.00 36.89 723 SER A C 1
ATOM 1930 O O . SER A 1 267 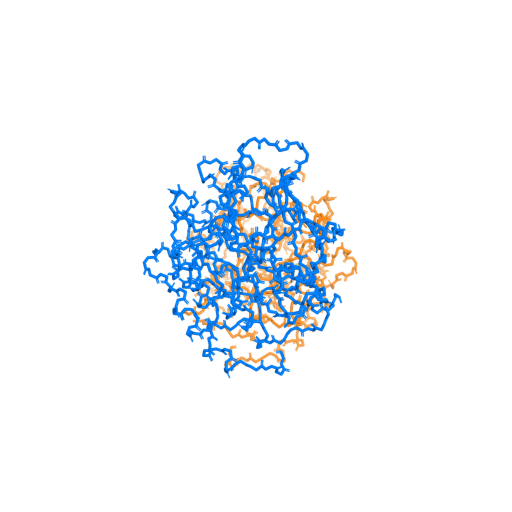? 61.693 -11.501 12.125 1.00 36.52 723 SER A O 1
ATOM 1933 N N . ASN A 1 268 ? 60.356 -13.228 11.634 1.00 36.71 724 ASN A N 1
ATOM 1934 C CA . ASN A 1 268 ? 61.481 -14.152 11.368 1.00 38.74 724 ASN A CA 1
ATOM 1935 C C . ASN A 1 268 ? 62.526 -14.182 12.533 1.00 42.24 724 ASN A C 1
ATOM 1936 O O . ASN A 1 268 ? 63.747 -14.046 12.338 1.00 43.39 724 ASN A O 1
ATOM 1941 N N . CYS A 1 269 ? 62.012 -14.306 13.749 1.00 35.48 725 CYS A N 1
ATOM 1942 C CA . CYS A 1 269 ? 62.826 -14.399 14.966 1.00 33.50 725 CYS A CA 1
ATOM 1943 C C . CYS A 1 269 ? 62.149 -15.435 15.821 1.00 35.30 725 CYS A C 1
ATOM 1944 O O . CYS A 1 269 ? 60.934 -15.354 16.036 1.00 35.86 725 CYS A O 1
ATOM 1947 N N . THR A 1 270 ? 62.914 -16.406 16.332 1.00 30.25 726 THR A N 1
ATOM 1948 C CA . THR A 1 270 ? 62.327 -17.461 17.152 1.00 29.24 726 THR A CA 1
ATOM 1949 C C . THR A 1 270 ? 61.910 -16.919 18.498 1.00 31.63 726 THR A C 1
ATOM 1950 O O . THR A 1 270 ? 62.446 -15.894 18.946 1.00 32.26 726 THR A O 1
ATOM 1954 N N . ASN A 1 271 ? 61.000 -17.632 19.178 1.00 30.68 727 ASN A N 1
ATOM 1955 C CA . ASN A 1 271 ? 60.608 -17.260 20.541 1.00 29.86 727 ASN A CA 1
ATOM 1956 C C . ASN A 1 271 ? 61.847 -17.296 21.444 1.00 31.10 727 ASN A C 1
ATOM 1957 O O . ASN A 1 271 ? 61.991 -16.457 22.333 1.00 30.15 727 ASN A O 1
ATOM 1962 N N . GLU A 1 272 ? 62.745 -18.260 21.202 1.00 28.12 728 GLU A N 1
ATOM 1963 C CA . GLU A 1 272 ? 63.961 -18.442 22.009 1.00 27.95 728 GLU A CA 1
ATOM 1964 C C . GLU A 1 272 ? 64.908 -17.240 21.893 1.00 28.30 728 GLU A C 1
ATOM 1965 O O . GLU A 1 272 ? 65.435 -16.762 22.903 1.00 27.09 728 GLU A O 1
ATOM 1971 N N . LEU A 1 273 ? 65.115 -16.730 20.661 1.00 25.25 729 LEU A N 1
ATOM 1972 C CA . LEU A 1 273 ? 66.000 -15.560 20.509 1.00 25.56 729 LEU A CA 1
ATOM 1973 C C . LEU A 1 273 ? 65.327 -14.290 21.034 1.00 27.29 729 LEU A C 1
ATOM 1974 O O . LEU A 1 273 ? 65.995 -13.416 21.606 1.00 25.51 729 LEU A O 1
ATOM 1979 N N . TYR A 1 274 ? 63.988 -14.211 20.908 1.00 25.03 730 TYR A N 1
ATOM 1980 C CA . TYR A 1 274 ? 63.275 -13.067 21.494 1.00 25.11 730 TYR A CA 1
ATOM 1981 C C . TYR A 1 274 ? 63.347 -13.105 23.023 1.00 27.20 730 TYR A C 1
ATOM 1982 O O . TYR A 1 274 ? 63.540 -12.056 23.647 1.00 26.82 730 TYR A O 1
ATOM 1991 N N A MET A 1 275 ? 63.259 -14.315 23.618 0.50 25.04 731 MET A N 1
ATOM 1992 N N B MET A 1 275 ? 63.257 -14.295 23.624 0.50 24.56 731 MET A N 1
ATOM 1993 C CA A MET A 1 275 ? 63.389 -14.500 25.068 0.50 25.81 731 MET A CA 1
ATOM 1994 C CA B MET A 1 275 ? 63.375 -14.376 25.078 0.50 25.06 731 MET A CA 1
ATOM 1995 C C A MET A 1 275 ? 64.780 -13.988 25.496 0.50 26.79 731 MET A C 1
ATOM 1996 C C B MET A 1 275 ? 64.798 -14.004 25.528 0.50 26.25 731 MET A C 1
ATOM 1997 O O A MET A 1 275 ? 64.905 -13.300 26.503 0.50 26.89 731 MET A O 1
ATOM 1998 O O B MET A 1 275 ? 64.964 -13.383 26.570 0.50 26.11 731 MET A O 1
ATOM 2007 N N . MET A 1 276 ? 65.801 -14.294 24.695 1.00 23.38 732 MET A N 1
ATOM 2008 C CA . MET A 1 276 ? 67.185 -13.862 24.954 1.00 22.46 732 MET A CA 1
ATOM 2009 C C . MET A 1 276 ? 67.266 -12.330 24.991 1.00 24.65 732 MET A C 1
ATOM 2010 O O . MET A 1 276 ? 67.874 -11.776 25.917 1.00 24.40 732 MET A O 1
ATOM 2015 N N . MET A 1 277 ? 66.649 -11.636 23.996 1.00 23.33 733 MET A N 1
ATOM 2016 C CA . MET A 1 277 ? 66.617 -10.172 23.988 1.00 22.70 733 MET A CA 1
ATOM 2017 C C . MET A 1 277 ? 65.955 -9.685 25.258 1.00 25.12 733 MET A C 1
ATOM 2018 O O . MET A 1 277 ? 66.506 -8.839 25.958 1.00 23.61 733 MET A O 1
ATOM 2023 N N . ARG A 1 278 ? 64.764 -10.239 25.573 1.00 23.51 734 ARG A N 1
ATOM 2024 C CA . ARG A 1 278 ? 64.033 -9.808 26.770 1.00 22.90 734 ARG A CA 1
ATOM 2025 C C . ARG A 1 278 ? 64.829 -10.035 28.047 1.00 23.11 734 ARG A C 1
ATOM 2026 O O . ARG A 1 278 ? 64.752 -9.215 28.963 1.00 25.23 734 ARG A O 1
ATOM 2034 N N . ASP A 1 279 ? 65.581 -11.139 28.120 1.00 22.02 735 ASP A N 1
ATOM 2035 C CA . ASP A 1 279 ? 66.413 -11.452 29.297 1.00 22.65 735 ASP A CA 1
ATOM 2036 C C . ASP A 1 279 ? 67.566 -10.447 29.405 1.00 22.49 735 ASP A C 1
ATOM 2037 O O . ASP A 1 279 ? 67.882 -9.995 30.508 1.00 22.84 735 ASP A O 1
ATOM 2042 N N . CYS A 1 280 ? 68.158 -10.050 28.238 1.00 20.94 736 CYS A N 1
ATOM 2043 C CA . CYS A 1 280 ? 69.171 -8.977 28.254 1.00 21.63 736 CYS A CA 1
ATOM 2044 C C . CYS A 1 280 ? 68.566 -7.665 28.789 1.00 23.62 736 CYS A C 1
ATOM 2045 O O . CYS A 1 280 ? 69.299 -6.824 29.347 1.00 23.53 736 CYS A O 1
ATOM 2048 N N . TRP A 1 281 ? 67.256 -7.472 28.565 1.00 21.74 737 TRP A N 1
ATOM 2049 C CA . TRP A 1 281 ? 66.553 -6.262 28.976 1.00 20.88 737 TRP A CA 1
ATOM 2050 C C . TRP A 1 281 ? 65.875 -6.422 30.333 1.00 23.53 737 TRP A C 1
ATOM 2051 O O . TRP A 1 281 ? 64.973 -5.650 30.663 1.00 24.34 737 TRP A O 1
ATOM 2062 N N . HIS A 1 282 ? 66.393 -7.345 31.182 1.00 22.19 738 HIS A N 1
ATOM 2063 C CA . HIS A 1 282 ? 65.793 -7.449 32.501 1.00 21.86 738 HIS A CA 1
ATOM 2064 C C . HIS A 1 282 ? 65.909 -6.106 33.233 1.00 24.51 738 HIS A C 1
ATOM 2065 O O . HIS A 1 282 ? 66.950 -5.450 33.147 1.00 23.83 738 HIS A O 1
ATOM 2072 N N . ALA A 1 283 ? 64.837 -5.690 33.932 1.00 23.43 739 ALA A N 1
ATOM 2073 C CA . ALA A 1 283 ? 64.881 -4.451 34.730 1.00 24.80 739 ALA A CA 1
ATOM 2074 C C . ALA A 1 283 ? 65.950 -4.533 35.822 1.00 27.81 739 ALA A C 1
ATOM 2075 O O . ALA A 1 283 ? 66.560 -3.516 36.162 1.00 28.61 739 ALA A O 1
ATOM 2077 N N . VAL A 1 284 ? 66.209 -5.758 36.341 1.00 24.52 740 VAL A N 1
ATOM 2078 C CA . VAL A 1 284 ? 67.183 -5.913 37.421 1.00 22.80 740 VAL A CA 1
ATOM 2079 C C . VAL A 1 284 ? 68.533 -6.348 36.845 1.00 25.75 740 VAL A C 1
ATOM 2080 O O . VAL A 1 284 ? 68.606 -7.441 36.264 1.00 23.97 740 VAL A O 1
ATOM 2084 N N . PRO A 1 285 ? 69.579 -5.484 36.883 1.00 24.56 741 PRO A N 1
ATOM 2085 C CA . PRO A 1 285 ? 70.836 -5.851 36.237 1.00 23.55 741 PRO A CA 1
ATOM 2086 C C . PRO A 1 285 ? 71.390 -7.223 36.602 1.00 23.58 741 PRO A C 1
ATOM 2087 O O . PRO A 1 285 ? 71.878 -7.921 35.708 1.00 24.38 741 PRO A O 1
ATOM 2091 N N . SER A 1 286 ? 71.304 -7.600 37.914 1.00 21.79 742 SER A N 1
ATOM 2092 C CA . SER A 1 286 ? 71.867 -8.889 38.360 1.00 22.52 742 SER A CA 1
ATOM 2093 C C . SER A 1 286 ? 71.159 -10.080 37.692 1.00 23.84 742 SER A C 1
ATOM 2094 O O . SER A 1 286 ? 71.666 -11.204 37.749 1.00 24.24 742 SER A O 1
ATOM 2097 N N . GLN A 1 287 ? 69.949 -9.851 37.180 1.00 22.46 743 GLN A N 1
ATOM 2098 C CA . GLN A 1 287 ? 69.170 -10.955 36.623 1.00 21.57 743 GLN A CA 1
ATOM 2099 C C . GLN A 1 287 ? 69.395 -11.159 35.121 1.00 24.14 743 GLN A C 1
ATOM 2100 O O . GLN A 1 287 ? 68.886 -12.113 34.547 1.00 23.96 743 GLN A O 1
ATOM 2106 N N . ARG A 1 288 ? 70.110 -10.242 34.479 1.00 21.26 744 ARG A N 1
ATOM 2107 C CA . ARG A 1 288 ? 70.403 -10.413 33.060 1.00 21.35 744 ARG A CA 1
ATOM 2108 C C . ARG A 1 288 ? 71.456 -11.544 32.901 1.00 21.89 744 ARG A C 1
ATOM 2109 O O . ARG A 1 288 ? 72.237 -11.813 33.814 1.00 24.18 744 ARG A O 1
ATOM 2117 N N . PRO A 1 289 ? 71.463 -12.254 31.738 1.00 21.32 745 PRO A N 1
ATOM 2118 C CA . PRO A 1 289 ? 72.543 -13.231 31.511 1.00 22.65 745 PRO A CA 1
ATOM 2119 C C . PRO A 1 289 ? 73.885 -12.518 31.385 1.00 23.78 745 PRO A C 1
ATOM 2120 O O . PRO A 1 289 ? 73.930 -11.339 31.056 1.00 22.47 745 PRO A O 1
ATOM 2124 N N . THR A 1 290 ? 74.967 -13.222 31.662 1.00 21.58 746 THR A N 1
ATOM 2125 C CA . THR A 1 290 ? 76.293 -12.656 31.428 1.00 20.25 746 THR A CA 1
ATOM 2126 C C . THR A 1 290 ? 76.696 -12.947 29.981 1.00 22.47 746 THR A C 1
ATOM 2127 O O . THR A 1 290 ? 76.066 -13.781 29.310 1.00 21.96 746 THR A O 1
ATOM 2131 N N . PHE A 1 291 ? 77.775 -12.321 29.512 1.00 22.15 747 PHE A N 1
ATOM 2132 C CA . PHE A 1 291 ? 78.267 -12.633 28.160 1.00 20.75 747 PHE A CA 1
ATOM 2133 C C . PHE A 1 291 ? 78.728 -14.083 28.077 1.00 23.45 747 PHE A C 1
ATOM 2134 O O . PHE A 1 291 ? 78.505 -14.713 27.059 1.00 23.75 747 PHE A O 1
ATOM 2142 N N . LYS A 1 292 ? 79.294 -14.635 29.166 1.00 22.39 748 LYS A N 1
ATOM 2143 C CA . LYS A 1 292 ? 79.701 -16.044 29.194 1.00 23.09 748 LYS A CA 1
ATOM 2144 C C . LYS A 1 292 ? 78.473 -16.939 28.886 1.00 26.12 748 LYS A C 1
ATOM 2145 O O . LYS A 1 292 ? 78.562 -17.866 28.074 1.00 24.30 748 LYS A O 1
ATOM 2151 N N A GLN A 1 293 ? 77.333 -16.628 29.528 0.50 22.99 749 GLN A N 1
ATOM 2152 N N B GLN A 1 293 ? 77.332 -16.664 29.535 0.50 22.23 749 GLN A N 1
ATOM 2153 C CA A GLN A 1 293 ? 76.071 -17.349 29.365 0.50 23.30 749 GLN A CA 1
ATOM 2154 C CA B GLN A 1 293 ? 76.142 -17.470 29.292 0.50 22.11 749 GLN A CA 1
ATOM 2155 C C A GLN A 1 293 ? 75.529 -17.207 27.945 0.50 26.14 749 GLN A C 1
ATOM 2156 C C B GLN A 1 293 ? 75.629 -17.253 27.868 0.50 24.62 749 GLN A C 1
ATOM 2157 O O A GLN A 1 293 ? 75.035 -18.177 27.357 0.50 26.88 749 GLN A O 1
ATOM 2158 O O B GLN A 1 293 ? 75.253 -18.221 27.201 0.50 24.53 749 GLN A O 1
ATOM 2169 N N . LEU A 1 294 ? 75.611 -15.990 27.408 1.00 22.53 750 LEU A N 1
ATOM 2170 C CA . LEU A 1 294 ? 75.120 -15.684 26.046 1.00 21.84 750 LEU A CA 1
ATOM 2171 C C . LEU A 1 294 ? 75.926 -16.435 24.991 1.00 24.83 750 LEU A C 1
ATOM 2172 O O . LEU A 1 294 ? 75.341 -16.973 24.051 1.00 25.55 750 LEU A O 1
ATOM 2177 N N . VAL A 1 295 ? 77.243 -16.525 25.177 1.00 22.89 751 VAL A N 1
ATOM 2178 C CA . VAL A 1 295 ? 78.119 -17.284 24.250 1.00 22.42 751 VAL A CA 1
ATOM 2179 C C . VAL A 1 295 ? 77.721 -18.745 24.233 1.00 27.47 751 VAL A C 1
ATOM 2180 O O . VAL A 1 295 ? 77.596 -19.336 23.153 1.00 26.82 751 VAL A O 1
ATOM 2184 N N . GLU A 1 296 ? 77.538 -19.350 25.429 1.00 25.18 752 GLU A N 1
ATOM 2185 C CA . GLU A 1 296 ? 77.163 -20.758 25.527 1.00 25.78 752 GLU A CA 1
ATOM 2186 C C . GLU A 1 296 ? 75.808 -21.012 24.852 1.00 27.50 752 GLU A C 1
ATOM 2187 O O . GLU A 1 296 ? 75.663 -21.977 24.098 1.00 27.08 752 GLU A O 1
ATOM 2193 N N . ASP A 1 297 ? 74.811 -20.145 25.122 1.00 22.59 753 ASP A N 1
ATOM 2194 C CA . ASP A 1 297 ? 73.465 -20.312 24.556 1.00 23.82 753 ASP A CA 1
ATOM 2195 C C . ASP A 1 297 ? 73.511 -20.117 23.039 1.00 28.07 753 ASP A C 1
ATOM 2196 O O . ASP A 1 297 ? 72.918 -20.903 22.312 1.00 28.35 753 ASP A O 1
ATOM 2201 N N . LEU A 1 298 ? 74.250 -19.090 22.568 1.00 23.45 754 LEU A N 1
ATOM 2202 C CA . LEU A 1 298 ? 74.335 -18.832 21.116 1.00 23.97 754 LEU A CA 1
ATOM 2203 C C . LEU A 1 298 ? 75.089 -19.920 20.383 1.00 28.32 754 LEU A C 1
ATOM 2204 O O . LEU A 1 298 ? 74.676 -20.316 19.292 1.00 30.02 754 LEU A O 1
ATOM 2209 N N . ASP A 1 299 ? 76.095 -20.518 21.040 1.00 25.23 755 ASP A N 1
ATOM 2210 C CA . ASP A 1 299 ? 76.818 -21.650 20.435 1.00 26.52 755 ASP A CA 1
ATOM 2211 C C . ASP A 1 299 ? 75.842 -22.818 20.192 1.00 29.82 755 ASP A C 1
ATOM 2212 O O . ASP A 1 299 ? 75.797 -23.383 19.085 1.00 29.67 755 ASP A O 1
ATOM 2217 N N . ARG A 1 300 ? 75.013 -23.148 21.218 1.00 26.48 756 ARG A N 1
ATOM 2218 C CA . ARG A 1 300 ? 73.984 -24.193 21.127 1.00 27.46 756 ARG A CA 1
ATOM 2219 C C . ARG A 1 300 ? 72.974 -23.858 20.012 1.00 31.96 756 ARG A C 1
ATOM 2220 O O . ARG A 1 300 ? 72.657 -24.725 19.183 1.00 32.66 756 ARG A O 1
ATOM 2228 N N . ILE A 1 301 ? 72.472 -22.606 19.995 1.00 27.63 757 ILE A N 1
ATOM 2229 C CA . ILE A 1 301 ? 71.458 -22.180 19.019 1.00 27.74 757 ILE A CA 1
ATOM 2230 C C . ILE A 1 301 ? 72.011 -22.232 17.578 1.00 31.08 757 ILE A C 1
ATOM 2231 O O . ILE A 1 301 ? 71.306 -22.730 16.695 1.00 32.41 757 ILE A O 1
ATOM 2236 N N . VAL A 1 302 ? 73.258 -21.777 17.352 1.00 27.41 758 VAL A N 1
ATOM 2237 C CA . VAL A 1 302 ? 73.879 -21.802 15.996 1.00 27.97 758 VAL A CA 1
ATOM 2238 C C . VAL A 1 302 ? 73.803 -23.212 15.432 1.00 34.41 758 VAL A C 1
ATOM 2239 O O . VAL A 1 302 ? 73.325 -23.398 14.301 1.00 34.06 758 VAL A O 1
ATOM 2243 N N . ALA A 1 303 ? 74.249 -24.210 16.233 1.00 34.09 759 ALA A N 1
ATOM 2244 C CA . ALA A 1 303 ? 74.285 -25.628 15.853 1.00 36.04 759 ALA A CA 1
ATOM 2245 C C . ALA A 1 303 ? 72.918 -26.209 15.488 1.00 42.25 759 ALA A C 1
ATOM 2246 O O . ALA A 1 303 ? 72.857 -27.155 14.699 1.00 44.56 759 ALA A O 1
ATOM 2248 N N . LEU A 1 304 ? 71.836 -25.654 16.048 1.00 37.74 760 LEU A N 1
ATOM 2249 C CA . LEU A 1 304 ? 70.457 -26.114 15.831 1.00 38.88 760 LEU A CA 1
ATOM 2250 C C . LEU A 1 304 ? 69.683 -25.276 14.794 1.00 40.60 760 LEU A C 1
ATOM 2251 O O . LEU A 1 304 ? 68.550 -25.620 14.454 1.00 39.84 760 LEU A O 1
ATOM 2256 N N . THR A 1 305 ? 70.290 -24.186 14.290 1.00 35.39 761 THR A N 1
ATOM 2257 C CA . THR A 1 305 ? 69.631 -23.295 13.334 1.00 34.37 761 THR A CA 1
ATOM 2258 C C . THR A 1 305 ? 69.951 -23.713 11.899 1.00 39.06 761 THR A C 1
ATOM 2259 O O . THR A 1 305 ? 71.116 -23.930 11.563 1.00 37.93 761 THR A O 1
ATOM 2263 N N . SER A 1 306 ? 68.904 -23.795 11.060 1.00 37.25 762 SER A N 1
ATOM 2264 C CA . SER A 1 306 ? 69.047 -24.188 9.653 1.00 37.29 762 SER A CA 1
ATOM 2265 C C . SER A 1 306 ? 69.678 -23.080 8.799 1.00 37.52 762 SER A C 1
ATOM 2266 O O . SER A 1 306 ? 69.414 -21.893 9.004 1.00 35.91 762 SER A O 1
ATOM 2269 N N . ASN A 1 307 ? 70.483 -23.488 7.821 1.00 35.02 763 ASN A N 1
ATOM 2270 C CA . ASN A 1 307 ? 71.081 -22.579 6.843 1.00 35.32 763 ASN A CA 1
ATOM 2271 C C . ASN A 1 307 ? 70.271 -22.646 5.518 1.00 38.83 763 ASN A C 1
ATOM 2272 O O . ASN A 1 307 ? 70.624 -21.968 4.551 1.00 39.16 763 ASN A O 1
ATOM 2277 N N . GLN A 1 308 ? 69.170 -23.429 5.506 1.00 34.22 764 GLN A N 1
ATOM 2278 C CA . GLN A 1 308 ? 68.336 -23.649 4.299 1.00 34.13 764 GLN A CA 1
ATOM 2279 C C . GLN A 1 308 ? 67.371 -22.498 3.956 1.00 37.81 764 GLN A C 1
ATOM 2280 O O . GLN A 1 308 ? 66.824 -22.488 2.844 1.00 37.90 764 GLN A O 1
ATOM 2286 N N . GLU A 1 309 ? 67.208 -21.516 4.874 1.00 35.94 765 GLU A N 1
ATOM 2287 C CA . GLU A 1 309 ? 66.407 -20.302 4.671 1.00 42.80 765 GLU A CA 1
ATOM 2288 C C . GLU A 1 309 ? 66.894 -19.140 5.563 1.00 49.63 765 GLU A C 1
ATOM 2289 O O . GLU A 1 309 ? 67.690 -19.391 6.506 1.00 47.84 765 GLU A O 1
ATOM 2296 N N . SER B 1 5 ? 14.416 22.633 16.267 1.00 42.33 461 SER B N 1
ATOM 2297 C CA . SER B 1 5 ? 14.439 21.527 17.234 1.00 40.05 461 SER B CA 1
ATOM 2298 C C . SER B 1 5 ? 14.491 22.030 18.695 1.00 40.81 461 SER B C 1
ATOM 2299 O O . SER B 1 5 ? 14.672 21.232 19.624 1.00 34.98 461 SER B O 1
ATOM 2302 N N . GLU B 1 6 ? 14.329 23.352 18.872 1.00 39.71 462 GLU B N 1
ATOM 2303 C CA . GLU B 1 6 ? 14.307 24.065 20.157 1.00 40.02 462 GLU B CA 1
ATOM 2304 C C . GLU B 1 6 ? 13.212 23.560 21.116 1.00 37.15 462 GLU B C 1
ATOM 2305 O O . GLU B 1 6 ? 13.523 23.357 22.304 1.00 31.36 462 GLU B O 1
ATOM 2311 N N . TYR B 1 7 ? 11.921 23.464 20.637 1.00 33.09 463 TYR B N 1
ATOM 2312 C CA . TYR B 1 7 ? 10.801 22.984 21.480 1.00 31.50 463 TYR B CA 1
ATOM 2313 C C . TYR B 1 7 ? 10.376 21.622 21.114 1.00 31.60 463 TYR B C 1
ATOM 2314 O O . TYR B 1 7 ? 9.908 20.897 21.983 1.00 32.87 463 TYR B O 1
ATOM 2323 N N . GLU B 1 8 ? 10.507 21.251 19.829 1.00 28.43 464 GLU B N 1
ATOM 2324 C CA . GLU B 1 8 ? 10.092 19.926 19.395 1.00 29.13 464 GLU B CA 1
ATOM 2325 C C . GLU B 1 8 ? 10.841 19.469 18.164 1.00 31.43 464 GLU B C 1
ATOM 2326 O O . GLU B 1 8 ? 11.169 20.292 17.298 1.00 32.60 464 GLU B O 1
ATOM 2332 N N . LEU B 1 9 ? 11.124 18.167 18.085 1.00 26.98 465 LEU B N 1
ATOM 2333 C CA . LEU B 1 9 ? 11.812 17.616 16.923 1.00 26.84 465 LEU B CA 1
ATOM 2334 C C . LEU B 1 9 ? 10.767 17.118 15.934 1.00 32.39 465 LEU B C 1
ATOM 2335 O O . LEU B 1 9 ? 9.652 16.750 16.333 1.00 32.53 465 LEU B O 1
ATOM 2340 N N . PRO B 1 10 ? 11.131 16.995 14.641 1.00 33.49 466 PRO B N 1
ATOM 2341 C CA . PRO B 1 10 ? 10.185 16.386 13.698 1.00 34.20 466 PRO B CA 1
ATOM 2342 C C . PRO B 1 10 ? 9.929 14.914 14.046 1.00 37.41 466 PRO B C 1
ATOM 2343 O O . PRO B 1 10 ? 10.793 14.232 14.609 1.00 34.07 466 PRO B O 1
ATOM 2347 N N . GLU B 1 11 ? 8.717 14.438 13.739 1.00 36.10 467 GLU B N 1
ATOM 2348 C CA . GLU B 1 11 ? 8.301 13.063 13.978 1.00 36.66 467 GLU B CA 1
ATOM 2349 C C . GLU B 1 11 ? 8.714 12.155 12.830 1.00 41.18 467 GLU B C 1
ATOM 2350 O O . GLU B 1 11 ? 8.708 12.584 11.675 1.00 43.68 467 GLU B O 1
ATOM 2356 N N . ASP B 1 12 ? 9.056 10.899 13.137 1.00 34.70 468 ASP B N 1
ATOM 2357 C CA . ASP B 1 12 ? 9.313 9.888 12.120 1.00 34.29 468 ASP B CA 1
ATOM 2358 C C . ASP B 1 12 ? 8.739 8.572 12.627 1.00 38.89 468 ASP B C 1
ATOM 2359 O O . ASP B 1 12 ? 9.412 7.806 13.331 1.00 34.17 468 ASP B O 1
ATOM 2364 N N . PRO B 1 13 ? 7.469 8.301 12.276 1.00 39.56 469 PRO B N 1
ATOM 2365 C CA . PRO B 1 13 ? 6.827 7.056 12.738 1.00 40.31 469 PRO B CA 1
ATOM 2366 C C . PRO B 1 13 ? 7.502 5.751 12.330 1.00 43.91 469 PRO B C 1
ATOM 2367 O O . PRO B 1 13 ? 7.208 4.738 12.959 1.00 46.44 469 PRO B O 1
ATOM 2371 N N . ARG B 1 14 ? 8.370 5.748 11.304 1.00 38.97 470 ARG B N 1
ATOM 2372 C CA . ARG B 1 14 ? 9.085 4.525 10.876 1.00 39.07 470 ARG B CA 1
ATOM 2373 C C . ARG B 1 14 ? 10.009 4.017 11.987 1.00 41.08 470 ARG B C 1
ATOM 2374 O O . ARG B 1 14 ? 10.294 2.820 12.061 1.00 40.65 470 ARG B O 1
ATOM 2382 N N . TRP B 1 15 ? 10.517 4.949 12.817 1.00 35.03 471 TRP B N 1
ATOM 2383 C CA . TRP B 1 15 ? 11.532 4.651 13.822 1.00 33.24 471 TRP B CA 1
ATOM 2384 C C . TRP B 1 15 ? 11.149 4.905 15.270 1.00 35.77 471 TRP B C 1
ATOM 2385 O O . TRP B 1 15 ? 11.855 4.440 16.166 1.00 34.73 471 TRP B O 1
ATOM 2396 N N . GLU B 1 16 ? 10.047 5.633 15.508 1.00 32.27 472 GLU B N 1
ATOM 2397 C CA . GLU B 1 16 ? 9.649 6.026 16.860 1.00 31.83 472 GLU B CA 1
ATOM 2398 C C . GLU B 1 16 ? 9.306 4.865 17.764 1.00 38.05 472 GLU B C 1
ATOM 2399 O O . GLU B 1 16 ? 8.508 3.993 17.400 1.00 38.78 472 GLU B O 1
ATOM 2405 N N . LEU B 1 17 ? 9.928 4.859 18.955 1.00 32.98 473 LEU B N 1
ATOM 2406 C CA . LEU B 1 17 ? 9.620 3.882 19.996 1.00 33.95 473 LEU B CA 1
ATOM 2407 C C . LEU B 1 17 ? 8.992 4.621 21.172 1.00 37.36 473 LEU B C 1
ATOM 2408 O O . LEU B 1 17 ? 9.587 5.605 21.629 1.00 36.62 473 LEU B O 1
ATOM 2413 N N . PRO B 1 18 ? 7.809 4.189 21.707 1.00 35.96 474 PRO B N 1
ATOM 2414 C CA . PRO B 1 18 ? 7.274 4.875 22.890 1.00 35.55 474 PRO B CA 1
ATOM 2415 C C . PRO B 1 18 ? 8.249 4.759 24.054 1.00 38.09 474 PRO B C 1
ATOM 2416 O O . PRO B 1 18 ? 8.892 3.716 24.214 1.00 37.76 474 PRO B O 1
ATOM 2420 N N . ARG B 1 19 ? 8.433 5.857 24.809 1.00 35.91 475 ARG B N 1
ATOM 2421 C CA . ARG B 1 19 ? 9.362 5.930 25.950 1.00 36.44 475 ARG B CA 1
ATOM 2422 C C . ARG B 1 19 ? 9.126 4.879 27.021 1.00 43.64 475 ARG B C 1
ATOM 2423 O O . ARG B 1 19 ? 10.085 4.415 27.643 1.00 43.74 475 ARG B O 1
ATOM 2431 N N . ASP B 1 20 ? 7.867 4.492 27.236 1.00 43.11 476 ASP B N 1
ATOM 2432 C CA . ASP B 1 20 ? 7.547 3.483 28.245 1.00 44.46 476 ASP B CA 1
ATOM 2433 C C . ASP B 1 20 ? 7.977 2.057 27.828 1.00 47.74 476 ASP B C 1
ATOM 2434 O O . ASP B 1 20 ? 7.873 1.137 28.637 1.00 49.88 476 ASP B O 1
ATOM 2439 N N . ARG B 1 21 ? 8.444 1.876 26.579 1.00 41.32 477 ARG B N 1
ATOM 2440 C CA . ARG B 1 21 ? 8.968 0.611 26.066 1.00 39.65 477 ARG B CA 1
ATOM 2441 C C . ARG B 1 21 ? 10.517 0.560 26.142 1.00 41.41 477 ARG B C 1
ATOM 2442 O O . ARG B 1 21 ? 11.111 -0.370 25.605 1.00 39.28 477 ARG B O 1
ATOM 2450 N N . LEU B 1 22 ? 11.163 1.546 26.832 1.00 38.84 478 LEU B N 1
ATOM 2451 C CA . LEU B 1 22 ? 12.629 1.635 26.981 1.00 37.73 478 LEU B CA 1
ATOM 2452 C C . LEU B 1 22 ? 13.025 1.814 28.446 1.00 42.28 478 LEU B C 1
ATOM 2453 O O . LEU B 1 22 ? 12.599 2.776 29.078 1.00 44.22 478 LEU B O 1
ATOM 2458 N N . VAL B 1 23 ? 13.787 0.854 29.001 1.00 38.18 479 VAL B N 1
ATOM 2459 C CA . VAL B 1 23 ? 14.214 0.879 30.389 1.00 38.67 479 VAL B CA 1
ATOM 2460 C C . VAL B 1 23 ? 15.692 1.180 30.397 1.00 40.86 479 VAL B C 1
ATOM 2461 O O . VAL B 1 23 ? 16.492 0.300 30.067 1.00 39.04 479 VAL B O 1
ATOM 2465 N N . LEU B 1 24 ? 16.060 2.433 30.747 1.00 37.07 480 LEU B N 1
ATOM 2466 C CA . LEU B 1 24 ? 17.468 2.854 30.755 1.00 35.94 480 LEU B CA 1
ATOM 2467 C C . LEU B 1 24 ? 18.299 2.173 31.841 1.00 39.42 480 LEU B C 1
ATOM 2468 O O . LEU B 1 24 ? 17.838 2.020 32.972 1.00 38.75 480 LEU B O 1
ATOM 2473 N N . GLY B 1 25 ? 19.520 1.796 31.473 1.00 35.74 481 GLY B N 1
ATOM 2474 C CA . GLY B 1 25 ? 20.454 1.091 32.337 1.00 36.13 481 GLY B CA 1
ATOM 2475 C C . GLY B 1 25 ? 21.787 1.773 32.546 1.00 39.33 481 GLY B C 1
ATOM 2476 O O . GLY B 1 25 ? 21.882 3.004 32.506 1.00 38.21 481 GLY B O 1
ATOM 2477 N N . LYS B 1 26 ? 22.829 0.959 32.760 1.00 35.81 482 LYS B N 1
ATOM 2478 C CA . LYS B 1 26 ? 24.175 1.402 33.097 1.00 36.65 482 LYS B CA 1
ATOM 2479 C C . LYS B 1 26 ? 24.926 2.100 31.965 1.00 39.23 482 LYS B C 1
ATOM 2480 O O . LYS B 1 26 ? 24.718 1.765 30.793 1.00 37.62 482 LYS B O 1
ATOM 2482 N N . PRO B 1 27 ? 25.859 3.026 32.288 1.00 37.03 483 PRO B N 1
ATOM 2483 C CA . PRO B 1 27 ? 26.639 3.679 31.222 1.00 35.84 483 PRO B CA 1
ATOM 2484 C C . PRO B 1 27 ? 27.530 2.692 30.466 1.00 38.78 483 PRO B C 1
ATOM 2485 O O . PRO B 1 27 ? 28.029 1.726 31.063 1.00 38.76 483 PRO B O 1
ATOM 2489 N N . LEU B 1 28 ? 27.724 2.940 29.156 1.00 33.36 484 LEU B N 1
ATOM 2490 C CA . LEU B 1 28 ? 28.606 2.134 28.303 1.00 32.40 484 LEU B CA 1
ATOM 2491 C C . LEU B 1 28 ? 29.791 2.962 27.842 1.00 39.79 484 LEU B C 1
ATOM 2492 O O . LEU B 1 28 ? 30.899 2.453 27.757 1.00 40.70 484 LEU B O 1
ATOM 2497 N N . GLY B 1 29 ? 29.541 4.228 27.538 1.00 38.01 485 GLY B N 1
ATOM 2498 C CA . GLY B 1 29 ? 30.568 5.156 27.091 1.00 38.56 485 GLY B CA 1
ATOM 2499 C C . GLY B 1 29 ? 30.100 6.591 27.079 1.00 43.54 485 GLY B C 1
ATOM 2500 O O . GLY B 1 29 ? 28.901 6.860 27.214 1.00 40.97 485 GLY B O 1
ATOM 2501 N N . GLU B 1 30 ? 31.055 7.525 26.926 1.00 41.01 486 GLU B N 1
ATOM 2502 C CA . GLU B 1 30 ? 30.751 8.946 26.841 1.00 42.03 486 GLU B CA 1
ATOM 2503 C C . GLU B 1 30 ? 31.770 9.709 26.014 1.00 47.04 486 GLU B C 1
ATOM 2504 O O . GLU B 1 30 ? 32.943 9.323 25.955 1.00 47.47 486 GLU B O 1
ATOM 2510 N N . GLY B 1 31 ? 31.298 10.778 25.382 1.00 43.54 487 GLY B N 1
ATOM 2511 C CA . GLY B 1 31 ? 32.113 11.713 24.617 1.00 42.97 487 GLY B CA 1
ATOM 2512 C C . GLY B 1 31 ? 32.075 13.076 25.284 1.00 45.14 487 GLY B C 1
ATOM 2513 O O . GLY B 1 31 ? 31.625 13.188 26.426 1.00 44.80 487 GLY B O 1
ATOM 2514 N N . ALA B 1 32 ? 32.489 14.128 24.582 1.00 42.07 488 ALA B N 1
ATOM 2515 C CA . ALA B 1 32 ? 32.474 15.475 25.161 1.00 43.01 488 ALA B CA 1
ATOM 2516 C C . ALA B 1 32 ? 31.045 15.967 25.496 1.00 47.09 488 ALA B C 1
ATOM 2517 O O . ALA B 1 32 ? 30.845 16.520 26.582 1.00 46.81 488 ALA B O 1
ATOM 2519 N N . PHE B 1 33 ? 30.050 15.703 24.613 1.00 42.00 489 PHE B N 1
ATOM 2520 C CA . PHE B 1 33 ? 28.671 16.165 24.862 1.00 40.80 489 PHE B CA 1
ATOM 2521 C C . PHE B 1 33 ? 27.572 15.122 24.600 1.00 39.55 489 PHE B C 1
ATOM 2522 O O . PHE B 1 33 ? 26.383 15.476 24.656 1.00 34.85 489 PHE B O 1
ATOM 2530 N N . GLY B 1 34 ? 27.978 13.865 24.372 1.00 35.16 490 GLY B N 1
ATOM 2531 C CA . GLY B 1 34 ? 27.084 12.718 24.193 1.00 33.90 490 GLY B CA 1
ATOM 2532 C C . GLY B 1 34 ? 27.449 11.584 25.135 1.00 36.26 490 GLY B C 1
ATOM 2533 O O . GLY B 1 34 ? 28.591 11.505 25.591 1.00 34.89 490 GLY B O 1
ATOM 2534 N N . GLN B 1 35 ? 26.486 10.694 25.444 1.00 29.28 491 GLN B N 1
ATOM 2535 C CA . GLN B 1 35 ? 26.724 9.548 26.316 1.00 28.93 491 GLN B CA 1
ATOM 2536 C C . GLN B 1 35 ? 25.878 8.395 25.815 1.00 30.65 491 GLN B C 1
ATOM 2537 O O . GLN B 1 35 ? 24.870 8.628 25.145 1.00 29.68 491 GLN B O 1
ATOM 2543 N N . VAL B 1 36 ? 26.329 7.165 26.078 1.00 26.36 492 VAL B N 1
ATOM 2544 C CA . VAL B 1 36 ? 25.663 5.947 25.656 1.00 25.36 492 VAL B CA 1
ATOM 2545 C C . VAL B 1 36 ? 25.412 5.081 26.891 1.00 31.07 492 VAL B C 1
ATOM 2546 O O . VAL B 1 36 ? 26.307 4.910 27.735 1.00 31.99 492 VAL B O 1
ATOM 2550 N N . VAL B 1 37 ? 24.206 4.529 26.986 1.00 27.30 493 VAL B N 1
ATOM 2551 C CA . VAL B 1 37 ? 23.839 3.658 28.088 1.00 28.07 493 VAL B CA 1
ATOM 2552 C C . VAL B 1 37 ? 23.287 2.353 27.559 1.00 32.79 493 VAL B C 1
ATOM 2553 O O . VAL B 1 37 ? 22.758 2.293 26.444 1.00 31.75 493 VAL B O 1
ATOM 2557 N N . LEU B 1 38 ? 23.394 1.301 28.380 1.00 29.18 494 LEU B N 1
ATOM 2558 C CA . LEU B 1 38 ? 22.774 0.041 28.046 1.00 31.12 494 LEU B CA 1
ATOM 2559 C C . LEU B 1 38 ? 21.296 0.236 28.395 1.00 35.83 494 LEU B C 1
ATOM 2560 O O . LEU B 1 38 ? 20.989 0.940 29.352 1.00 37.71 494 LEU B O 1
ATOM 2565 N N . ALA B 1 39 ? 20.381 -0.373 27.639 1.00 31.54 495 ALA B N 1
ATOM 2566 C CA . ALA B 1 39 ? 18.961 -0.304 27.954 1.00 32.00 495 ALA B CA 1
ATOM 2567 C C . ALA B 1 39 ? 18.261 -1.585 27.516 1.00 37.72 495 ALA B C 1
ATOM 2568 O O . ALA B 1 39 ? 18.859 -2.398 26.809 1.00 35.52 495 ALA B O 1
ATOM 2570 N N . GLU B 1 40 ? 17.007 -1.766 27.943 1.00 36.41 496 GLU B N 1
ATOM 2571 C CA . GLU B 1 40 ? 16.155 -2.882 27.534 1.00 37.16 496 GLU B CA 1
ATOM 2572 C C . GLU B 1 40 ? 14.985 -2.288 26.805 1.00 40.02 496 GLU B C 1
ATOM 2573 O O . GLU B 1 40 ? 14.296 -1.416 27.347 1.00 40.65 496 GLU B O 1
ATOM 2579 N N . ALA B 1 41 ? 14.821 -2.678 25.542 1.00 35.98 497 ALA B N 1
ATOM 2580 C CA . ALA B 1 41 ? 13.733 -2.224 24.681 1.00 35.67 497 ALA B CA 1
ATOM 2581 C C . ALA B 1 41 ? 12.733 -3.370 24.518 1.00 42.66 497 ALA B C 1
ATOM 2582 O O . ALA B 1 41 ? 13.155 -4.497 24.265 1.00 41.37 497 ALA B O 1
ATOM 2584 N N . ILE B 1 42 ? 11.429 -3.075 24.633 1.00 42.19 498 ILE B N 1
ATOM 2585 C CA . ILE B 1 42 ? 10.348 -4.071 24.505 1.00 45.23 498 ILE B CA 1
ATOM 2586 C C . ILE B 1 42 ? 9.606 -3.854 23.181 1.00 52.04 498 ILE B C 1
ATOM 2587 O O . ILE B 1 42 ? 9.107 -2.755 22.928 1.00 50.47 498 ILE B O 1
ATOM 2592 N N . GLY B 1 43 ? 9.536 -4.905 22.367 1.00 51.58 499 GLY B N 1
ATOM 2593 C CA . GLY B 1 43 ? 8.810 -4.903 21.101 1.00 52.42 499 GLY B CA 1
ATOM 2594 C C . GLY B 1 43 ? 9.364 -4.022 20.004 1.00 57.12 499 GLY B C 1
ATOM 2595 O O . GLY B 1 43 ? 8.628 -3.211 19.430 1.00 56.61 499 GLY B O 1
ATOM 2596 N N . LEU B 1 44 ? 10.655 -4.202 19.678 1.00 53.19 500 LEU B N 1
ATOM 2597 C CA . LEU B 1 44 ? 11.323 -3.467 18.607 1.00 52.79 500 LEU B CA 1
ATOM 2598 C C . LEU B 1 44 ? 10.677 -3.770 17.254 1.00 60.20 500 LEU B C 1
ATOM 2599 O O . LEU B 1 44 ? 10.528 -2.861 16.431 1.00 59.92 500 LEU B O 1
ATOM 2604 N N . ASP B 1 45 ? 10.275 -5.045 17.051 1.00 59.76 501 ASP B N 1
ATOM 2605 C CA . ASP B 1 45 ? 9.569 -5.551 15.871 1.00 61.78 501 ASP B CA 1
ATOM 2606 C C . ASP B 1 45 ? 8.074 -5.656 16.194 1.00 68.26 501 ASP B C 1
ATOM 2607 O O . ASP B 1 45 ? 7.731 -6.176 17.252 1.00 68.25 501 ASP B O 1
ATOM 2609 N N . LYS B 1 46 ? 7.193 -5.148 15.305 1.00 66.54 502 LYS B N 1
ATOM 2610 C CA . LYS B 1 46 ? 5.727 -5.139 15.468 1.00 67.86 502 LYS B CA 1
ATOM 2611 C C . LYS B 1 46 ? 5.113 -6.530 15.722 1.00 74.35 502 LYS B C 1
ATOM 2612 O O . LYS B 1 46 ? 4.148 -6.638 16.483 1.00 75.61 502 LYS B O 1
ATOM 2614 N N . ASP B 1 47 ? 5.620 -7.569 15.026 1.00 71.02 503 ASP B N 1
ATOM 2615 C CA . ASP B 1 47 ? 5.128 -8.944 15.146 1.00 72.66 503 ASP B CA 1
ATOM 2616 C C . ASP B 1 47 ? 5.954 -9.777 16.159 1.00 75.24 503 ASP B C 1
ATOM 2617 O O . ASP B 1 47 ? 6.138 -10.985 15.992 1.00 75.36 503 ASP B O 1
ATOM 2619 N N . LYS B 1 48 ? 6.444 -9.093 17.213 1.00 69.90 504 LYS B N 1
ATOM 2620 C CA . LYS B 1 48 ? 7.194 -9.610 18.366 1.00 68.90 504 LYS B CA 1
ATOM 2621 C C . LYS B 1 48 ? 7.113 -8.503 19.456 1.00 69.63 504 LYS B C 1
ATOM 2622 O O . LYS B 1 48 ? 8.150 -7.933 19.814 1.00 67.74 504 LYS B O 1
ATOM 2624 N N . PRO B 1 49 ? 5.887 -8.172 19.971 1.00 65.35 505 PRO B N 1
ATOM 2625 C CA . PRO B 1 49 ? 5.754 -7.030 20.896 1.00 63.62 505 PRO B CA 1
ATOM 2626 C C . PRO B 1 49 ? 6.167 -7.232 22.349 1.00 65.60 505 PRO B C 1
ATOM 2627 O O . PRO B 1 49 ? 6.373 -6.237 23.040 1.00 64.28 505 PRO B O 1
ATOM 2631 N N . ASN B 1 50 ? 6.240 -8.482 22.827 1.00 61.67 506 ASN B N 1
ATOM 2632 C CA . ASN B 1 50 ? 6.560 -8.776 24.227 1.00 61.20 506 ASN B CA 1
ATOM 2633 C C . ASN B 1 50 ? 8.038 -9.056 24.476 1.00 62.46 506 ASN B C 1
ATOM 2634 O O . ASN B 1 50 ? 8.477 -9.031 25.629 1.00 62.82 506 ASN B O 1
ATOM 2636 N N . ARG B 1 51 ? 8.803 -9.317 23.402 1.00 55.86 507 ARG B N 1
ATOM 2637 C CA . ARG B 1 51 ? 10.232 -9.606 23.473 1.00 54.48 507 ARG B CA 1
ATOM 2638 C C . ARG B 1 51 ? 11.042 -8.402 23.970 1.00 55.40 507 ARG B C 1
ATOM 2639 O O . ARG B 1 51 ? 10.794 -7.269 23.538 1.00 54.35 507 ARG B O 1
ATOM 2641 N N . VAL B 1 52 ? 11.994 -8.648 24.883 1.00 50.30 508 VAL B N 1
ATOM 2642 C CA . VAL B 1 52 ? 12.866 -7.595 25.409 1.00 48.76 508 VAL B CA 1
ATOM 2643 C C . VAL B 1 52 ? 14.261 -7.805 24.820 1.00 48.76 508 VAL B C 1
ATOM 2644 O O . VAL B 1 52 ? 14.755 -8.934 24.746 1.00 48.89 508 VAL B O 1
ATOM 2648 N N . THR B 1 53 ? 14.850 -6.718 24.321 1.00 40.97 509 THR B N 1
ATOM 2649 C CA . THR B 1 53 ? 16.135 -6.755 23.646 1.00 39.49 509 THR B CA 1
ATOM 2650 C C . THR B 1 53 ? 17.081 -5.802 24.354 1.00 39.25 509 THR B C 1
ATOM 2651 O O . THR B 1 53 ? 16.712 -4.652 24.588 1.00 37.00 509 THR B O 1
ATOM 2655 N N . LYS B 1 54 ? 18.306 -6.258 24.650 1.00 36.44 510 LYS B N 1
ATOM 2656 C CA . LYS B 1 54 ? 19.336 -5.373 25.191 1.00 35.25 510 LYS B CA 1
ATOM 2657 C C . LYS B 1 54 ? 19.823 -4.515 24.009 1.00 35.76 510 LYS B C 1
ATOM 2658 O O . LYS B 1 54 ? 20.156 -5.049 22.943 1.00 34.12 510 LYS B O 1
ATOM 2662 N N . VAL B 1 55 ? 19.804 -3.190 24.181 1.00 30.04 511 VAL B N 1
ATOM 2663 C CA . VAL B 1 55 ? 20.190 -2.214 23.159 1.00 27.80 511 VAL B CA 1
ATOM 2664 C C . VAL B 1 55 ? 21.119 -1.170 23.771 1.00 31.11 511 VAL B C 1
ATOM 2665 O O . VAL B 1 55 ? 21.222 -1.087 24.998 1.00 31.86 511 VAL B O 1
ATOM 2669 N N . ALA B 1 56 ? 21.773 -0.365 22.931 1.00 28.22 512 ALA B N 1
ATOM 2670 C CA . ALA B 1 56 ? 22.584 0.762 23.396 1.00 27.57 512 ALA B CA 1
ATOM 2671 C C . ALA B 1 56 ? 21.788 2.036 23.031 1.00 31.07 512 ALA B C 1
ATOM 2672 O O . ALA B 1 56 ? 21.155 2.091 21.968 1.00 29.17 512 ALA B O 1
ATOM 2674 N N . VAL B 1 57 ? 21.795 3.037 23.912 1.00 27.70 513 VAL B N 1
ATOM 2675 C CA . VAL B 1 57 ? 21.045 4.267 23.668 1.00 26.27 513 VAL B CA 1
ATOM 2676 C C . VAL B 1 57 ? 22.012 5.453 23.747 1.00 26.22 513 VAL B C 1
ATOM 2677 O O . VAL B 1 57 ? 22.624 5.663 24.803 1.00 26.79 513 VAL B O 1
ATOM 2681 N N . LYS B 1 58 ? 22.112 6.238 22.656 1.00 23.99 514 LYS B N 1
ATOM 2682 C CA . LYS B 1 58 ? 22.921 7.451 22.644 1.00 22.65 514 LYS B CA 1
ATOM 2683 C C . LYS B 1 58 ? 22.008 8.654 22.913 1.00 25.44 514 LYS B C 1
ATOM 2684 O O . LYS B 1 58 ? 20.911 8.750 22.362 1.00 26.06 514 LYS B O 1
ATOM 2690 N N . MET B 1 59 ? 22.458 9.549 23.770 1.00 24.17 515 MET B N 1
ATOM 2691 C CA . MET B 1 59 ? 21.691 10.733 24.115 1.00 23.46 515 MET B CA 1
ATOM 2692 C C . MET B 1 59 ? 22.684 11.865 24.379 1.00 27.91 515 MET B C 1
ATOM 2693 O O . MET B 1 59 ? 23.889 11.626 24.557 1.00 27.17 515 MET B O 1
ATOM 2698 N N . LEU B 1 60 ? 22.167 13.083 24.438 1.00 24.11 516 LEU B N 1
ATOM 2699 C CA . LEU B 1 60 ? 23.016 14.221 24.811 1.00 24.34 516 LEU B CA 1
ATOM 2700 C C . LEU B 1 60 ? 23.350 14.189 26.289 1.00 28.13 516 LEU B C 1
ATOM 2701 O O . LEU B 1 60 ? 22.575 13.708 27.123 1.00 27.22 516 LEU B O 1
ATOM 2706 N N . LYS B 1 61 ? 24.477 14.824 26.633 1.00 28.01 517 LYS B N 1
ATOM 2707 C CA . LYS B 1 61 ? 24.806 15.048 28.020 1.00 28.08 517 LYS B CA 1
ATOM 2708 C C . LYS B 1 61 ? 24.003 16.313 28.462 1.00 29.92 517 LYS B C 1
ATOM 2709 O O . LYS B 1 61 ? 23.556 17.079 27.597 1.00 27.63 517 LYS B O 1
ATOM 2715 N N . SER B 1 62 ? 23.905 16.571 29.769 1.00 28.90 518 SER B N 1
ATOM 2716 C CA . SER B 1 62 ? 23.144 17.718 30.315 1.00 28.39 518 SER B CA 1
ATOM 2717 C C . SER B 1 62 ? 23.727 19.079 29.942 1.00 32.41 518 SER B C 1
ATOM 2718 O O . SER B 1 62 ? 23.027 20.092 30.060 1.00 33.28 518 SER B O 1
ATOM 2721 N N . ASP B 1 63 ? 25.022 19.127 29.513 1.00 29.15 519 ASP B N 1
ATOM 2722 C CA . ASP B 1 63 ? 25.634 20.409 29.162 1.00 29.69 519 ASP B CA 1
ATOM 2723 C C . ASP B 1 63 ? 25.643 20.647 27.670 1.00 31.48 519 ASP B C 1
ATOM 2724 O O . ASP B 1 63 ? 26.272 21.596 27.206 1.00 31.05 519 ASP B O 1
ATOM 2729 N N . ALA B 1 64 ? 24.937 19.788 26.910 1.00 28.08 520 ALA B N 1
ATOM 2730 C CA . ALA B 1 64 ? 24.899 19.901 25.446 1.00 28.26 520 ALA B CA 1
ATOM 2731 C C . ALA B 1 64 ? 24.217 21.164 24.991 1.00 30.96 520 ALA B C 1
ATOM 2732 O O . ALA B 1 64 ? 23.363 21.699 25.705 1.00 28.86 520 ALA B O 1
ATOM 2734 N N . THR B 1 65 ? 24.608 21.658 23.800 1.00 26.96 521 THR B N 1
ATOM 2735 C CA . THR B 1 65 ? 24.062 22.881 23.185 1.00 26.67 521 THR B CA 1
ATOM 2736 C C . THR B 1 65 ? 23.170 22.485 21.995 1.00 27.60 521 THR B C 1
ATOM 2737 O O . THR B 1 65 ? 23.101 21.308 21.630 1.00 27.65 521 THR B O 1
ATOM 2741 N N . GLU B 1 66 ? 22.520 23.483 21.365 1.00 27.65 522 GLU B N 1
ATOM 2742 C CA . GLU B 1 66 ? 21.685 23.314 20.170 1.00 29.40 522 GLU B CA 1
ATOM 2743 C C . GLU B 1 66 ? 22.523 22.662 19.046 1.00 31.13 522 GLU B C 1
ATOM 2744 O O . GLU B 1 66 ? 22.011 21.821 18.319 1.00 30.07 522 GLU B O 1
ATOM 2746 N N . LYS B 1 67 ? 23.823 23.036 18.938 1.00 28.65 523 LYS B N 1
ATOM 2747 C CA . LYS B 1 67 ? 24.711 22.441 17.916 1.00 27.80 523 LYS B CA 1
ATOM 2748 C C . LYS B 1 67 ? 24.929 20.956 18.180 1.00 30.27 523 LYS B C 1
ATOM 2749 O O . LYS B 1 67 ? 24.930 20.171 17.233 1.00 31.96 523 LYS B O 1
ATOM 2751 N N . ASP B 1 68 ? 25.111 20.555 19.462 1.00 24.96 524 ASP B N 1
ATOM 2752 C CA . ASP B 1 68 ? 25.257 19.126 19.809 1.00 23.84 524 ASP B CA 1
ATOM 2753 C C . ASP B 1 68 ? 23.978 18.378 19.458 1.00 27.58 524 ASP B C 1
ATOM 2754 O O . ASP B 1 68 ? 24.043 17.245 18.979 1.00 25.55 524 ASP B O 1
ATOM 2759 N N . LE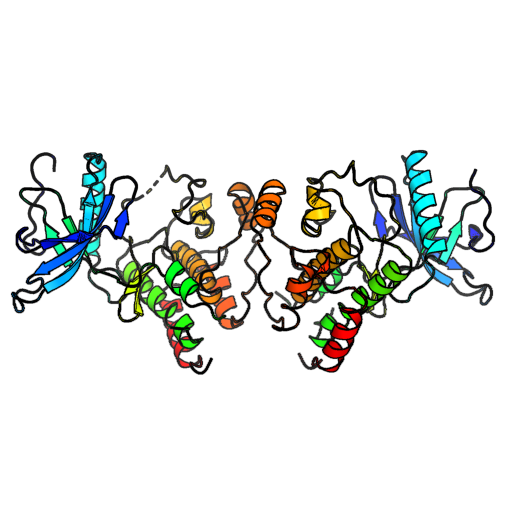U B 1 69 ? 22.803 18.996 19.694 1.00 24.78 525 LEU B N 1
ATOM 2760 C CA . LEU B 1 69 ? 21.557 18.319 19.313 1.00 23.61 525 LEU B CA 1
ATOM 2761 C C . LEU B 1 69 ? 21.497 18.144 17.800 1.00 28.11 525 LEU B C 1
ATOM 2762 O O . LEU B 1 69 ? 21.157 17.070 17.323 1.00 27.11 525 LEU B O 1
ATOM 2767 N N . SER B 1 70 ? 21.845 19.204 17.044 1.00 25.91 526 SER B N 1
ATOM 2768 C CA . SER B 1 70 ? 21.880 19.163 15.586 1.00 26.71 526 SER B CA 1
ATOM 2769 C C . SER B 1 70 ? 22.789 18.014 15.121 1.00 27.67 526 SER B C 1
ATOM 2770 O O . SER B 1 70 ? 22.426 17.287 14.194 1.00 28.40 526 SER B O 1
ATOM 2773 N N . ASP B 1 71 ? 23.946 17.825 15.797 1.00 26.05 527 ASP B N 1
ATOM 2774 C CA . ASP B 1 71 ? 24.923 16.775 15.469 1.00 26.00 527 ASP B CA 1
ATOM 2775 C C . ASP B 1 71 ? 24.357 15.378 15.703 1.00 29.37 527 ASP B C 1
ATOM 2776 O O . ASP B 1 71 ? 24.547 14.482 14.868 1.00 28.87 527 ASP B O 1
ATOM 2781 N N . LEU B 1 72 ? 23.668 15.174 16.842 1.00 25.63 528 LEU B N 1
ATOM 2782 C CA . LEU B 1 72 ? 23.064 13.875 17.134 1.00 23.85 528 LEU B CA 1
ATOM 2783 C C . LEU B 1 72 ? 21.961 13.555 16.132 1.00 25.83 528 LEU B C 1
ATOM 2784 O O . LEU B 1 72 ? 21.830 12.406 15.696 1.00 26.53 528 LEU B O 1
ATOM 2789 N N . ILE B 1 73 ? 21.128 14.554 15.792 1.00 24.64 529 ILE B N 1
ATOM 2790 C CA . ILE B 1 73 ? 20.069 14.329 14.789 1.00 24.77 529 ILE B CA 1
ATOM 2791 C C . ILE B 1 73 ? 20.702 13.926 13.442 1.00 27.43 529 ILE B C 1
ATOM 2792 O O . ILE B 1 73 ? 20.248 12.961 12.816 1.00 26.73 529 ILE B O 1
ATOM 2797 N N . SER B 1 74 ? 21.732 14.663 13.016 1.00 24.96 530 SER B N 1
ATOM 2798 C CA . SER B 1 74 ? 22.429 14.400 11.741 1.00 25.45 530 SER B CA 1
ATOM 2799 C C . SER B 1 74 ? 22.953 12.950 11.715 1.00 28.90 530 SER B C 1
ATOM 2800 O O . SER B 1 74 ? 22.843 12.276 10.696 1.00 28.28 530 SER B O 1
ATOM 2803 N N . GLU B 1 75 ? 23.508 12.472 12.853 1.00 26.12 531 GLU B N 1
ATOM 2804 C CA . GLU B 1 75 ? 24.041 11.105 12.924 1.00 24.33 531 GLU B CA 1
ATOM 2805 C C . GLU B 1 75 ? 22.930 10.074 12.782 1.00 28.27 531 GLU B C 1
ATOM 2806 O O . GLU B 1 75 ? 23.053 9.143 11.984 1.00 27.21 531 GLU B O 1
ATOM 2812 N N . MET B 1 76 ? 21.810 10.274 13.489 1.00 24.91 532 MET B N 1
ATOM 2813 C CA . MET B 1 76 ? 20.651 9.383 13.375 1.00 24.90 532 MET B CA 1
ATOM 2814 C C . MET B 1 76 ? 20.141 9.379 11.920 1.00 29.30 532 MET B C 1
ATOM 2815 O O . MET B 1 76 ? 19.871 8.311 11.358 1.00 29.48 532 MET B O 1
ATOM 2820 N N . GLU B 1 77 ? 19.976 10.577 11.336 1.00 27.33 533 GLU B N 1
ATOM 2821 C CA . GLU B 1 77 ? 19.464 10.696 9.954 1.00 27.28 533 GLU B CA 1
ATOM 2822 C C . GLU B 1 77 ? 20.372 10.003 8.946 1.00 31.67 533 GLU B C 1
ATOM 2823 O O . GLU B 1 77 ? 19.874 9.328 8.041 1.00 30.93 533 GLU B O 1
ATOM 2829 N N . MET B 1 78 ? 21.692 10.116 9.127 1.00 29.29 534 MET B N 1
ATOM 2830 C CA . MET B 1 78 ? 22.637 9.424 8.245 1.00 30.13 534 MET B CA 1
ATOM 2831 C C . MET B 1 78 ? 22.492 7.914 8.392 1.00 31.80 534 MET B C 1
ATOM 2832 O O . MET B 1 78 ? 22.517 7.205 7.381 1.00 31.36 534 MET B O 1
ATOM 2837 N N . MET B 1 79 ? 22.316 7.414 9.637 1.00 27.08 535 MET B N 1
ATOM 2838 C CA . MET B 1 79 ? 22.137 5.978 9.851 1.00 25.49 535 MET B CA 1
ATOM 2839 C C . MET B 1 79 ? 20.855 5.461 9.191 1.00 29.90 535 MET B C 1
ATOM 2840 O O . MET B 1 79 ? 20.889 4.388 8.587 1.00 30.53 535 MET B O 1
ATOM 2845 N N . LYS B 1 80 ? 19.764 6.262 9.188 1.00 26.57 536 LYS B N 1
ATOM 2846 C CA . LYS B 1 80 ? 18.528 5.855 8.481 1.00 27.35 536 LYS B CA 1
ATOM 2847 C C . LYS B 1 80 ? 18.837 5.680 6.989 1.00 33.33 536 LYS B C 1
ATOM 2848 O O . LYS B 1 80 ? 18.440 4.681 6.380 1.00 34.19 536 LYS B O 1
ATOM 2854 N N . MET B 1 81 ? 19.564 6.632 6.403 1.00 30.63 537 MET B N 1
ATOM 2855 C CA . MET B 1 81 ? 19.879 6.620 4.957 1.00 31.76 537 MET B CA 1
ATOM 2856 C C . MET B 1 81 ? 20.790 5.475 4.546 1.00 33.94 537 MET B C 1
ATOM 2857 O O . MET B 1 81 ? 20.602 4.888 3.470 1.00 33.60 537 MET B O 1
ATOM 2862 N N . ILE B 1 82 ? 21.791 5.163 5.393 1.00 29.72 538 ILE B N 1
ATOM 2863 C CA . ILE B 1 82 ? 22.768 4.114 5.096 1.00 28.90 538 ILE B CA 1
ATOM 2864 C C . ILE B 1 82 ? 22.140 2.717 5.079 1.00 34.30 538 ILE B C 1
ATOM 2865 O O . ILE B 1 82 ? 22.567 1.884 4.295 1.00 35.82 538 ILE B O 1
ATOM 2870 N N . GLY B 1 83 ? 21.159 2.461 5.929 1.00 32.02 539 GLY B N 1
ATOM 2871 C CA . GLY B 1 83 ? 20.522 1.152 5.985 1.00 32.70 539 GLY B CA 1
ATOM 2872 C C . GLY B 1 83 ? 21.343 0.127 6.746 1.00 35.43 539 GLY B C 1
ATOM 2873 O O . GLY B 1 83 ? 22.427 0.437 7.262 1.00 33.69 539 GLY B O 1
ATOM 2874 N N . LYS B 1 84 ? 20.825 -1.106 6.802 1.00 32.08 540 LYS B N 1
ATOM 2875 C CA . LYS B 1 84 ? 21.377 -2.188 7.618 1.00 32.00 540 LYS B CA 1
ATOM 2876 C C . LYS B 1 84 ? 22.435 -3.061 7.002 1.00 34.07 540 LYS B C 1
ATOM 2877 O O . LYS B 1 84 ? 22.357 -3.422 5.826 1.00 33.27 540 LYS B O 1
ATOM 2883 N N . HIS B 1 85 ? 23.388 -3.476 7.853 1.00 30.43 541 HIS B N 1
ATOM 2884 C CA . HIS B 1 85 ? 24.398 -4.455 7.475 1.00 29.81 541 HIS B CA 1
ATOM 2885 C C . HIS B 1 85 ? 24.861 -5.188 8.729 1.00 32.60 541 HIS B C 1
ATOM 2886 O O . HIS B 1 85 ? 24.999 -4.569 9.800 1.00 29.89 541 HIS B O 1
ATOM 2893 N N . LYS B 1 86 ? 25.129 -6.497 8.593 1.00 31.49 542 LYS B N 1
ATOM 2894 C CA . LYS B 1 86 ? 25.581 -7.340 9.711 1.00 31.31 542 LYS B CA 1
ATOM 2895 C C . LYS B 1 86 ? 26.851 -6.784 10.412 1.00 32.87 542 LYS B C 1
ATOM 2896 O O . LYS B 1 86 ? 27.020 -6.970 11.616 1.00 31.08 542 LYS B O 1
ATOM 2899 N N . ASN B 1 87 ? 27.741 -6.144 9.648 1.00 29.67 543 ASN B N 1
ATOM 2900 C CA . ASN B 1 87 ? 29.029 -5.706 10.182 1.00 27.62 543 ASN B CA 1
ATOM 2901 C C . ASN B 1 87 ? 29.126 -4.204 10.483 1.00 28.53 543 ASN B C 1
ATOM 2902 O O . ASN B 1 87 ? 30.221 -3.629 10.524 1.00 27.23 543 ASN B O 1
ATOM 2907 N N . ILE B 1 88 ? 27.974 -3.593 10.800 1.00 26.03 544 ILE B N 1
ATOM 2908 C CA . ILE B 1 88 ? 27.922 -2.220 11.295 1.00 25.23 544 ILE B CA 1
ATOM 2909 C C . ILE B 1 88 ? 26.999 -2.226 12.503 1.00 26.01 544 ILE B C 1
ATOM 2910 O O . ILE B 1 88 ? 26.162 -3.138 12.641 1.00 26.92 544 ILE B O 1
ATOM 2915 N N . ILE B 1 89 ? 27.155 -1.234 13.379 1.00 25.25 545 ILE B N 1
ATOM 2916 C CA . ILE B 1 89 ? 26.250 -1.052 14.521 1.00 23.83 545 ILE B CA 1
ATOM 2917 C C . ILE B 1 89 ? 24.991 -0.414 13.903 1.00 28.36 545 ILE B C 1
ATOM 2918 O O . ILE B 1 89 ? 25.050 0.696 13.376 1.00 26.74 545 ILE B O 1
ATOM 2923 N N . ASN B 1 90 ? 23.873 -1.133 13.941 1.00 25.57 546 ASN B N 1
ATOM 2924 C CA . ASN B 1 90 ? 22.654 -0.660 13.279 1.00 24.83 546 ASN B CA 1
ATOM 2925 C C . ASN B 1 90 ? 21.720 0.163 14.131 1.00 27.93 546 ASN B C 1
ATOM 2926 O O . ASN B 1 90 ? 21.618 -0.052 15.330 1.00 28.50 546 ASN B O 1
ATOM 2931 N N . LEU B 1 91 ? 21.011 1.105 13.479 1.00 25.97 547 LEU B N 1
ATOM 2932 C CA . LEU B 1 91 ? 19.940 1.903 14.078 1.00 25.01 547 LEU B CA 1
ATOM 2933 C C . LEU B 1 91 ? 18.737 0.980 14.281 1.00 28.87 547 LEU B C 1
ATOM 2934 O O . LEU B 1 91 ? 18.318 0.265 13.343 1.00 27.97 547 LEU B O 1
ATOM 2939 N N . LEU B 1 92 ? 18.153 1.024 15.492 1.00 26.69 548 LEU B N 1
ATOM 2940 C CA . LEU B 1 92 ? 16.995 0.189 15.830 1.00 27.30 548 LEU B CA 1
ATOM 2941 C C . LEU B 1 92 ? 15.721 0.975 16.090 1.00 31.46 548 LEU B C 1
ATOM 2942 O O . LEU B 1 92 ? 14.622 0.430 15.995 1.00 33.44 548 LEU B O 1
ATOM 2947 N N . GLY B 1 93 ? 15.872 2.217 16.487 1.00 28.16 549 GLY B N 1
ATOM 2948 C CA . GLY B 1 93 ? 14.734 3.079 16.800 1.00 28.40 549 GLY B CA 1
ATOM 2949 C C . GLY B 1 93 ? 15.170 4.383 17.412 1.00 30.67 549 GLY B C 1
ATOM 2950 O O . GLY B 1 93 ? 16.374 4.659 17.522 1.00 27.95 549 GLY B O 1
ATOM 2951 N N . ALA B 1 94 ? 14.189 5.204 17.813 1.00 28.23 550 ALA B N 1
ATOM 2952 C CA . ALA B 1 94 ? 14.486 6.476 18.455 1.00 26.97 550 ALA B CA 1
ATOM 2953 C C . ALA B 1 94 ? 13.320 6.945 19.281 1.00 29.96 550 ALA B C 1
ATOM 2954 O O . ALA B 1 94 ? 12.170 6.628 18.965 1.00 29.93 550 ALA B O 1
ATOM 2956 N N . CYS B 1 95 ? 13.614 7.717 20.338 1.00 25.67 551 CYS B N 1
ATOM 2957 C CA . CYS B 1 95 ? 12.605 8.432 21.132 1.00 25.88 551 CYS B CA 1
ATOM 2958 C C . CYS B 1 95 ? 12.915 9.900 20.841 1.00 28.27 551 CYS B C 1
ATOM 2959 O O . CYS B 1 95 ? 13.955 10.404 21.267 1.00 28.46 551 CYS B O 1
ATOM 2962 N N . THR B 1 96 ? 12.067 10.579 20.063 1.00 26.06 552 THR B N 1
ATOM 2963 C CA . THR B 1 96 ? 12.333 11.959 19.626 1.00 24.64 552 THR B CA 1
ATOM 2964 C C . THR B 1 96 ? 11.309 12.975 20.172 1.00 28.01 552 THR B C 1
ATOM 2965 O O . THR B 1 96 ? 11.562 14.186 20.141 1.00 28.03 552 THR B O 1
ATOM 2969 N N . GLN B 1 97 ? 10.153 12.481 20.610 1.00 26.84 553 GLN B N 1
ATOM 2970 C CA . GLN B 1 97 ? 9.042 13.299 21.051 1.00 26.36 553 GLN B CA 1
ATOM 2971 C C . GLN B 1 97 ? 8.927 13.387 22.567 1.00 29.58 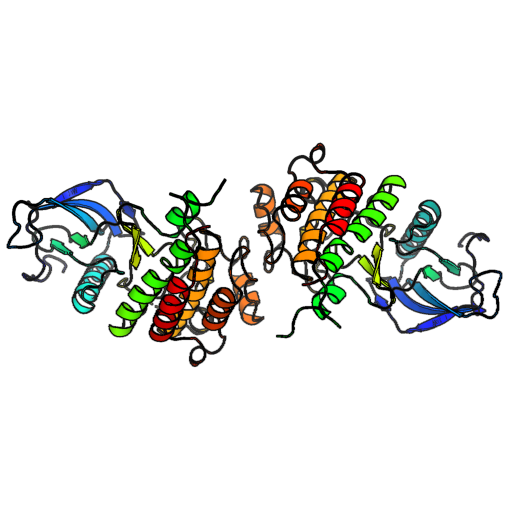553 GLN B C 1
ATOM 2972 O O . GLN B 1 97 ? 9.258 12.422 23.268 1.00 28.14 553 GLN B O 1
ATOM 2978 N N . ASP B 1 98 ? 8.434 14.549 23.061 1.00 27.03 554 ASP B N 1
ATOM 2979 C CA . ASP B 1 98 ? 8.127 14.800 24.476 1.00 27.85 554 ASP B CA 1
ATOM 2980 C C . ASP B 1 98 ? 9.237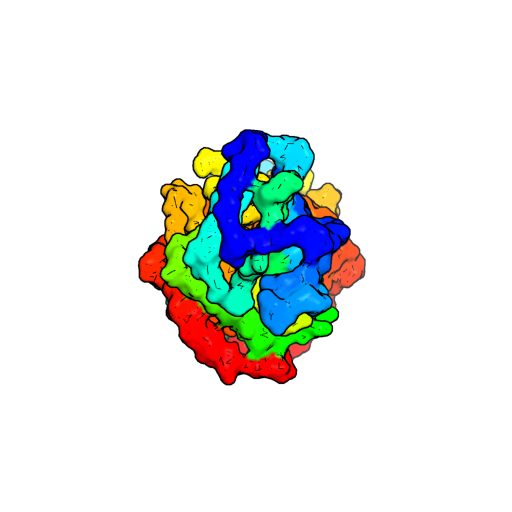 14.342 25.403 1.00 29.49 554 ASP B C 1
ATOM 2981 O O . ASP B 1 98 ? 9.016 13.556 26.318 1.00 28.88 554 ASP B O 1
ATOM 2986 N N . GLY B 1 99 ? 10.438 14.833 25.142 1.00 25.80 555 GLY B N 1
ATOM 2987 C CA . GLY B 1 99 ? 11.583 14.519 26.000 1.00 25.89 555 GLY B CA 1
ATOM 2988 C C . GLY B 1 99 ? 12.883 14.442 25.242 1.00 27.18 555 GLY B C 1
ATOM 2989 O O . GLY B 1 99 ? 12.926 14.678 24.028 1.00 25.21 555 GLY B O 1
ATOM 2990 N N . PRO B 1 100 ? 13.975 14.093 25.951 1.00 24.20 556 PRO B N 1
ATOM 2991 C CA . PRO B 1 100 ? 15.296 14.055 25.298 1.00 23.52 556 PRO B CA 1
ATOM 2992 C C . PRO B 1 100 ? 15.406 13.060 24.172 1.00 27.37 556 PRO B C 1
ATOM 2993 O O . PRO B 1 100 ? 14.770 12.004 24.200 1.00 26.60 556 PRO B O 1
ATOM 2997 N N . LEU B 1 101 ? 16.231 13.406 23.174 1.00 24.00 557 LEU B N 1
ATOM 2998 C CA . LEU B 1 101 ? 16.438 12.539 22.024 1.00 23.30 557 LEU B CA 1
ATOM 2999 C C . LEU B 1 101 ? 17.236 11.322 22.452 1.00 25.77 557 LEU B C 1
ATOM 3000 O O . LEU B 1 101 ? 18.335 11.462 23.008 1.00 25.91 557 LEU B O 1
ATOM 3005 N N . TYR B 1 102 ? 16.678 10.131 22.186 1.00 23.78 558 TYR B N 1
ATOM 3006 C CA . TYR B 1 102 ? 17.359 8.860 22.399 1.00 23.33 558 TYR B CA 1
ATOM 3007 C C . TYR B 1 102 ? 17.513 8.174 21.064 1.00 27.52 558 TYR B C 1
ATOM 3008 O O . TYR B 1 102 ? 16.517 7.941 20.387 1.00 26.97 558 TYR B O 1
ATOM 3017 N N . VAL B 1 103 ? 18.750 7.816 20.694 1.00 23.66 559 VAL B N 1
ATOM 3018 C CA . VAL B 1 103 ? 19.027 7.112 19.430 1.00 22.99 559 VAL B CA 1
ATOM 3019 C C . VAL B 1 103 ? 19.382 5.696 19.821 1.00 25.85 559 VAL B C 1
ATOM 3020 O O . VAL B 1 103 ? 20.344 5.492 20.549 1.00 26.07 559 VAL B O 1
ATOM 3024 N N . ILE B 1 104 ? 18.526 4.732 19.443 1.00 23.55 560 ILE B N 1
ATOM 3025 C CA . ILE B 1 104 ? 18.646 3.346 19.900 1.00 23.74 560 ILE B CA 1
ATOM 3026 C C . ILE B 1 104 ? 19.355 2.532 18.855 1.00 27.72 560 ILE B C 1
ATOM 3027 O O . ILE B 1 104 ? 18.921 2.505 17.707 1.00 26.55 560 ILE B O 1
ATOM 3032 N N . VAL B 1 105 ? 20.454 1.859 19.264 1.00 23.34 561 VAL B N 1
ATOM 3033 C CA . VAL B 1 105 ? 21.311 1.115 18.329 1.00 23.86 561 VAL B CA 1
ATOM 3034 C C . VAL B 1 105 ? 21.626 -0.263 18.906 1.00 28.47 561 VAL B C 1
ATOM 3035 O O . VAL B 1 105 ? 21.359 -0.510 20.079 1.00 28.52 561 VAL B O 1
ATOM 3039 N N . GLU B 1 106 ? 22.244 -1.136 18.091 1.00 27.30 562 GLU B N 1
ATOM 3040 C CA . GLU B 1 106 ? 22.607 -2.479 18.541 1.00 27.33 562 GLU B CA 1
ATOM 3041 C C . GLU B 1 106 ? 23.637 -2.429 19.644 1.00 30.00 562 GLU B C 1
ATOM 3042 O O . GLU B 1 106 ? 24.534 -1.595 19.613 1.00 27.99 562 GLU B O 1
ATOM 3048 N N . TYR B 1 107 ? 23.501 -3.346 20.605 1.00 30.84 563 TYR B N 1
ATOM 3049 C CA . TYR B 1 107 ? 24.409 -3.476 21.731 1.00 31.05 563 TYR B CA 1
ATOM 3050 C C . TYR B 1 107 ? 25.515 -4.513 21.377 1.00 34.89 563 TYR B C 1
ATOM 3051 O O . TYR B 1 107 ? 25.212 -5.594 20.889 1.00 35.19 563 TYR B O 1
ATOM 3060 N N . ALA B 1 108 ? 26.781 -4.181 21.655 1.00 31.24 564 ALA B N 1
ATOM 3061 C CA . ALA B 1 108 ? 27.907 -5.078 21.357 1.00 31.52 564 ALA B CA 1
ATOM 3062 C C . ALA B 1 108 ? 28.586 -5.378 22.683 1.00 32.25 564 ALA B C 1
ATOM 3063 O O . ALA B 1 108 ? 29.460 -4.647 23.134 1.00 31.62 564 ALA B O 1
ATOM 3065 N N . SER B 1 109 ? 28.127 -6.443 23.333 1.00 33.35 565 SER B N 1
ATOM 3066 C CA . SER B 1 109 ? 28.496 -6.790 24.699 1.00 34.05 565 SER B CA 1
ATOM 3067 C C . SER B 1 109 ? 29.984 -6.949 24.979 1.00 37.88 565 SER B C 1
ATOM 3068 O O . SER B 1 109 ? 30.401 -6.735 26.118 1.00 39.21 565 SER B O 1
ATOM 3071 N N . LYS B 1 110 ? 30.783 -7.323 23.976 1.00 33.82 566 LYS B N 1
ATOM 3072 C CA . LYS B 1 110 ? 32.210 -7.573 24.197 1.00 32.41 566 LYS B CA 1
ATOM 3073 C C . LYS B 1 110 ? 33.094 -6.334 24.014 1.00 37.08 566 LYS B C 1
ATOM 3074 O O . LYS B 1 110 ? 34.307 -6.444 24.160 1.00 37.06 566 LYS B O 1
ATOM 3080 N N . GLY B 1 111 ? 32.491 -5.169 23.749 1.00 33.18 567 GLY B N 1
ATOM 3081 C CA . GLY B 1 111 ? 33.196 -3.896 23.657 1.00 30.55 567 GLY B CA 1
ATOM 3082 C C . GLY B 1 111 ? 34.038 -3.704 22.417 1.00 31.75 567 GLY B C 1
ATOM 3083 O O . GLY B 1 111 ? 33.793 -4.354 21.397 1.00 30.99 567 GLY B O 1
ATOM 3084 N N . ASN B 1 112 ? 35.042 -2.830 22.487 1.00 28.44 568 ASN B N 1
ATOM 3085 C CA . ASN B 1 112 ? 35.812 -2.496 21.303 1.00 27.97 568 ASN B CA 1
ATOM 3086 C C . ASN B 1 112 ? 36.845 -3.558 20.941 1.00 31.94 568 ASN B C 1
ATOM 3087 O O . ASN B 1 112 ? 37.284 -4.317 21.804 1.00 31.77 568 ASN B O 1
ATOM 3092 N N . LEU B 1 113 ? 37.222 -3.603 19.647 1.00 28.25 569 LEU B N 1
ATOM 3093 C CA . LEU B 1 113 ? 38.144 -4.609 19.129 1.00 27.51 569 LEU B CA 1
ATOM 3094 C C . LEU B 1 113 ? 39.546 -4.536 19.747 1.00 30.39 569 LEU B C 1
ATOM 3095 O O . LEU B 1 113 ? 40.180 -5.579 19.901 1.00 29.32 569 LEU B O 1
ATOM 3100 N N . ARG B 1 114 ? 40.047 -3.323 20.041 1.00 27.58 570 ARG B N 1
ATOM 3101 C CA . ARG B 1 114 ? 41.390 -3.168 20.640 1.00 27.59 570 ARG B CA 1
ATOM 3102 C C . ARG B 1 114 ? 41.427 -3.948 21.964 1.00 31.89 570 ARG B C 1
ATOM 3103 O O . ARG B 1 114 ? 42.275 -4.822 22.147 1.00 30.92 570 ARG B O 1
ATOM 3111 N N . GLU B 1 115 ? 40.472 -3.661 22.861 1.00 29.86 571 GLU B N 1
ATOM 3112 C CA . GLU B 1 115 ? 40.389 -4.344 24.169 1.00 31.94 571 GLU B CA 1
ATOM 3113 C C . GLU B 1 115 ? 40.115 -5.850 24.005 1.00 34.69 571 GLU B C 1
ATOM 3114 O O . GLU B 1 115 ? 40.654 -6.655 24.759 1.00 34.52 571 GLU B O 1
ATOM 3120 N N . TYR B 1 116 ? 39.286 -6.229 23.009 1.00 31.39 572 TYR B N 1
ATOM 3121 C CA . TYR B 1 116 ? 38.935 -7.622 22.717 1.00 30.86 572 TYR B CA 1
ATOM 3122 C C . TYR B 1 116 ? 40.191 -8.440 22.385 1.00 35.86 572 TYR B C 1
ATOM 3123 O O . TYR B 1 116 ? 40.367 -9.540 22.910 1.00 36.49 572 TYR B O 1
ATOM 3132 N N . LEU B 1 117 ? 41.071 -7.876 21.534 1.00 30.93 573 LEU B N 1
ATOM 3133 C CA . LEU B 1 117 ? 42.303 -8.535 21.118 1.00 29.63 573 LEU B CA 1
ATOM 3134 C C . LEU B 1 117 ? 43.275 -8.637 22.285 1.00 33.18 573 LEU B C 1
ATOM 3135 O O . LEU B 1 117 ? 43.894 -9.678 22.461 1.00 33.76 573 LEU B O 1
ATOM 3140 N N . GLN B 1 118 ? 43.437 -7.540 23.040 1.00 31.69 574 GLN B N 1
ATOM 3141 C CA . GLN B 1 118 ? 44.389 -7.466 24.166 1.00 31.14 574 GLN B CA 1
ATOM 3142 C C . GLN B 1 118 ? 44.057 -8.469 25.259 1.00 38.15 574 GLN B C 1
ATOM 3143 O O . GLN B 1 118 ? 44.964 -9.099 25.793 1.00 37.77 574 GLN B O 1
ATOM 3149 N N . ALA B 1 119 ? 42.755 -8.661 25.551 1.00 35.96 575 ALA B N 1
ATOM 3150 C CA . ALA B 1 119 ? 42.289 -9.598 26.575 1.00 36.19 575 ALA B CA 1
ATOM 3151 C C . ALA B 1 119 ? 42.427 -11.054 26.138 1.00 41.70 575 ALA B C 1
ATOM 3152 O O . ALA B 1 119 ? 42.257 -11.964 26.961 1.00 43.59 575 ALA B O 1
ATOM 3154 N N . ARG B 1 120 ? 42.756 -11.286 24.863 1.00 37.75 576 ARG B N 1
ATOM 3155 C CA . ARG B 1 120 ? 42.879 -12.627 24.329 1.00 39.22 576 ARG B CA 1
ATOM 3156 C C . ARG B 1 120 ? 44.298 -13.012 23.881 1.00 47.79 576 ARG B C 1
ATOM 3157 O O . ARG B 1 120 ? 44.474 -14.059 23.241 1.00 48.31 576 ARG B O 1
ATOM 3165 N N . ARG B 1 121 ? 45.308 -12.201 24.238 1.00 48.19 577 ARG B N 1
ATOM 3166 C CA . ARG B 1 121 ? 46.661 -12.517 23.781 1.00 49.99 577 ARG B CA 1
ATOM 3167 C C . ARG B 1 121 ? 47.239 -13.626 24.708 1.00 58.76 577 ARG B C 1
ATOM 3168 O O . ARG B 1 121 ? 46.920 -13.649 25.902 1.00 58.28 577 ARG B O 1
ATOM 3176 N N . PRO B 1 122 ? 47.873 -14.671 24.106 1.00 59.14 578 PRO B N 1
ATOM 3177 C CA . PRO B 1 122 ? 48.330 -15.843 24.888 1.00 61.47 578 PRO B CA 1
ATOM 3178 C C . PRO B 1 122 ? 49.279 -15.570 26.063 1.00 69.18 578 PRO B C 1
ATOM 3179 O O . PRO B 1 122 ? 49.878 -14.492 26.110 1.00 68.09 578 PRO B O 1
ATOM 3183 N N . PRO B 1 123 ? 49.456 -16.538 27.013 1.00 69.42 579 PRO B N 1
ATOM 3184 C CA . PRO B 1 123 ? 50.357 -16.289 28.159 1.00 74.91 579 PRO B CA 1
ATOM 3185 C C . PRO B 1 123 ? 51.835 -16.137 27.794 1.00 108.27 579 PRO B C 1
ATOM 3186 O O . PRO B 1 123 ? 52.269 -16.594 26.741 1.00 74.49 579 PRO B O 1
ATOM 3190 N N . GLU B 1 137 ? 39.297 -17.587 25.727 1.00 63.05 593 GLU B N 1
ATOM 3191 C CA . GLU B 1 137 ? 38.808 -17.208 24.404 1.00 61.67 593 GLU B CA 1
ATOM 3192 C C . GLU B 1 137 ? 39.950 -16.867 23.407 1.00 62.97 593 GLU B C 1
ATOM 3193 O O . GLU B 1 137 ? 39.782 -15.971 22.580 1.00 61.37 593 GLU B O 1
ATOM 3199 N N . GLN B 1 138 ? 41.083 -17.614 23.449 1.00 58.80 594 GLN B N 1
ATOM 3200 C CA . GLN B 1 138 ? 42.242 -17.404 22.569 1.00 57.18 594 GLN B CA 1
ATOM 3201 C C . GLN B 1 138 ? 41.867 -17.520 21.078 1.00 58.11 594 GLN B C 1
ATOM 3202 O O . GLN B 1 138 ? 41.162 -18.449 20.679 1.00 59.47 594 GLN B O 1
ATOM 3204 N N . LEU B 1 139 ? 42.281 -16.535 20.287 1.00 50.03 595 LEU B N 1
ATOM 3205 C CA . LEU B 1 139 ? 41.986 -16.481 18.858 1.00 48.28 595 LEU B CA 1
ATOM 3206 C C . LEU B 1 139 ? 43.016 -17.258 18.027 1.00 50.55 595 LEU B C 1
ATOM 3207 O O . LEU B 1 139 ? 44.217 -17.149 18.286 1.00 50.16 595 LEU B O 1
ATOM 3212 N N . SER B 1 140 ? 42.532 -18.047 17.039 1.00 44.84 596 SER B N 1
ATOM 3213 C CA . SER B 1 140 ? 43.336 -18.784 16.065 1.00 44.03 596 SER B CA 1
ATOM 3214 C C . SER B 1 140 ? 43.771 -17.813 14.948 1.00 44.28 596 SER B C 1
ATOM 3215 O O . SER B 1 140 ? 43.253 -16.690 14.865 1.00 41.81 596 SER B O 1
ATOM 3218 N N . SER B 1 141 ? 44.682 -18.254 14.064 1.00 42.27 597 SER B N 1
ATOM 3219 C CA . SER B 1 141 ? 45.097 -17.451 12.916 1.00 40.59 597 SER B CA 1
ATOM 3220 C C . SER B 1 141 ? 43.880 -17.185 12.033 1.00 43.11 597 SER B C 1
ATOM 3221 O O . SER B 1 141 ? 43.712 -16.064 11.572 1.00 40.86 597 SER B O 1
ATOM 3224 N N . LYS B 1 142 ? 42.993 -18.192 11.865 1.00 41.12 598 LYS B N 1
ATOM 3225 C CA . LYS B 1 142 ? 41.771 -18.044 11.068 1.00 40.53 598 LYS B CA 1
ATOM 3226 C C . LYS B 1 142 ? 40.838 -16.997 11.678 1.00 43.55 598 LYS B C 1
ATOM 3227 O O . LYS B 1 142 ? 40.325 -16.167 10.935 1.00 41.63 598 LYS B O 1
ATOM 3233 N N . ASP B 1 143 ? 40.645 -17.012 13.024 1.00 41.16 599 ASP B N 1
ATOM 3234 C CA . ASP B 1 143 ? 39.821 -16.017 13.733 1.00 40.22 599 ASP B CA 1
ATOM 3235 C C . ASP B 1 143 ? 40.333 -14.586 13.501 1.00 39.33 599 ASP B C 1
ATOM 3236 O O . ASP B 1 143 ? 39.518 -13.683 13.325 1.00 38.22 599 ASP B O 1
ATOM 3241 N N . LEU B 1 144 ? 41.676 -14.376 13.479 1.00 34.64 600 LEU B N 1
ATOM 3242 C CA . LEU B 1 144 ? 42.229 -13.036 13.241 1.00 31.46 600 LEU B CA 1
ATOM 3243 C C . LEU B 1 144 ? 41.934 -12.560 11.816 1.00 33.97 600 LEU B C 1
ATOM 3244 O O . LEU B 1 144 ? 41.493 -11.428 11.612 1.00 30.97 600 LEU B O 1
ATOM 3249 N N . VAL B 1 145 ? 42.146 -13.440 10.816 1.00 33.02 601 VAL B N 1
ATOM 3250 C CA . VAL B 1 145 ? 41.835 -13.062 9.422 1.00 32.20 601 VAL B CA 1
ATOM 3251 C C . VAL B 1 145 ? 40.306 -12.861 9.280 1.00 35.44 601 VAL B C 1
ATOM 3252 O O . VAL B 1 145 ? 39.868 -11.964 8.551 1.00 33.97 601 VAL B O 1
ATOM 3256 N N . SER B 1 146 ? 39.498 -13.664 10.013 1.00 33.95 602 SER B N 1
ATOM 3257 C CA . SER B 1 146 ? 38.029 -13.524 9.995 1.00 34.96 602 SER B CA 1
ATOM 3258 C C . SER B 1 146 ? 37.620 -12.158 10.526 1.00 36.73 602 SER B C 1
ATOM 3259 O O . SER B 1 146 ? 36.732 -11.518 9.958 1.00 35.68 602 SER B O 1
ATOM 3262 N N A CYS B 1 147 ? 38.287 -11.707 11.579 0.33 31.37 603 CYS B N 1
ATOM 3263 N N B CYS B 1 147 ? 38.300 -11.663 11.601 0.67 34.48 603 CYS B N 1
ATOM 3264 C CA A CYS B 1 147 ? 38.044 -10.399 12.146 0.33 28.80 603 CYS B CA 1
ATOM 3265 C CA B CYS B 1 147 ? 38.059 -10.316 12.155 0.67 33.06 603 CYS B CA 1
ATOM 3266 C C A CYS B 1 147 ? 38.298 -9.313 11.088 0.33 32.08 603 CYS B C 1
ATOM 3267 C C B CYS B 1 147 ? 38.288 -9.294 11.057 0.67 33.49 603 CYS B C 1
ATOM 3268 O O A CYS B 1 147 ? 37.453 -8.441 10.907 0.33 31.21 603 CYS B O 1
ATOM 3269 O O B CYS B 1 147 ? 37.440 -8.442 10.824 0.67 32.62 603 CYS B O 1
ATOM 3274 N N . ALA B 1 148 ? 39.444 -9.390 10.377 1.00 29.74 604 ALA B N 1
ATOM 3275 C CA . ALA B 1 148 ? 39.815 -8.459 9.304 1.00 29.76 604 ALA B CA 1
ATOM 3276 C C . ALA B 1 148 ? 38.759 -8.510 8.165 1.00 32.70 604 ALA B C 1
ATOM 3277 O O . ALA B 1 148 ? 38.296 -7.470 7.709 1.00 30.93 604 ALA B O 1
ATOM 3279 N N . TYR B 1 149 ? 38.342 -9.719 7.768 1.00 30.83 605 TYR B N 1
ATOM 3280 C CA . TYR B 1 149 ? 37.323 -9.895 6.732 1.00 30.91 605 TYR B CA 1
ATOM 3281 C C . TYR B 1 149 ? 35.994 -9.189 7.097 1.00 32.69 605 TYR B C 1
ATOM 3282 O O . TYR B 1 149 ? 35.422 -8.465 6.269 1.00 32.50 605 TYR B O 1
ATOM 3291 N N . GLN B 1 150 ? 35.515 -9.398 8.341 1.00 30.12 606 GLN B N 1
ATOM 3292 C CA . GLN B 1 150 ? 34.255 -8.795 8.792 1.00 30.61 606 GLN B CA 1
ATOM 3293 C C . GLN B 1 150 ? 34.321 -7.280 8.798 1.00 32.39 606 GLN B C 1
ATOM 3294 O O . GLN B 1 150 ? 33.368 -6.619 8.357 1.00 31.14 606 GLN B O 1
ATOM 3300 N N . VAL B 1 151 ? 35.456 -6.718 9.265 1.00 28.78 607 VAL B N 1
ATOM 3301 C CA . VAL B 1 151 ? 35.620 -5.271 9.258 1.00 27.60 607 VAL B CA 1
ATOM 3302 C C . VAL B 1 151 ? 35.629 -4.772 7.803 1.00 30.77 607 VAL B C 1
ATOM 3303 O O . VAL B 1 151 ? 34.962 -3.786 7.490 1.00 29.20 607 VAL B O 1
ATOM 3307 N N . ALA B 1 152 ? 36.376 -5.456 6.908 1.00 30.25 608 ALA B N 1
ATOM 3308 C CA . ALA B 1 152 ? 36.421 -5.053 5.500 1.00 31.16 608 ALA B CA 1
ATOM 3309 C C . ALA B 1 152 ? 35.018 -5.102 4.881 1.00 33.30 608 ALA B C 1
ATOM 3310 O O . ALA B 1 152 ? 34.658 -4.222 4.099 1.00 32.23 608 ALA B O 1
ATOM 3312 N N . ARG B 1 153 ? 34.204 -6.101 5.277 1.00 31.34 609 ARG B N 1
ATOM 3313 C CA . ARG B 1 153 ? 32.838 -6.284 4.748 1.00 31.94 609 ARG B CA 1
ATOM 3314 C C . ARG B 1 153 ? 31.926 -5.126 5.184 1.00 31.90 609 ARG B C 1
ATOM 3315 O O . ARG B 1 153 ? 31.147 -4.614 4.365 1.00 31.00 609 ARG B O 1
ATOM 3323 N N . GLY B 1 154 ? 32.062 -4.705 6.451 1.00 28.78 610 GLY B N 1
ATOM 3324 C CA . GLY B 1 154 ? 31.309 -3.566 6.965 1.00 28.46 610 GLY B CA 1
ATOM 3325 C C . GLY B 1 154 ? 31.705 -2.291 6.248 1.00 29.62 610 GLY B C 1
ATOM 3326 O O . GLY B 1 154 ? 30.844 -1.522 5.805 1.00 28.59 610 GLY B O 1
ATOM 3327 N N . MET B 1 155 ? 33.014 -2.110 6.040 1.00 27.76 611 MET B N 1
ATOM 3328 C CA . MET B 1 155 ? 33.528 -0.940 5.320 1.00 27.03 611 MET B CA 1
ATOM 3329 C C . MET B 1 155 ? 33.113 -0.942 3.850 1.00 31.29 611 MET B C 1
ATOM 3330 O O . MET B 1 155 ? 32.768 0.108 3.321 1.00 30.06 611 MET B O 1
ATOM 3335 N N . GLU B 1 156 ? 33.096 -2.112 3.203 1.00 29.24 612 GLU B N 1
ATOM 3336 C CA . GLU B 1 156 ? 32.659 -2.227 1.800 1.00 30.02 612 GLU B CA 1
ATOM 3337 C C . GLU B 1 156 ? 31.195 -1.772 1.699 1.00 32.94 612 GLU B C 1
ATOM 3338 O O . GLU B 1 156 ? 30.833 -1.029 0.783 1.00 32.43 612 GLU B O 1
ATOM 3344 N N . TYR B 1 157 ? 30.375 -2.183 2.682 1.00 30.15 613 TYR B N 1
ATOM 3345 C CA . TYR B 1 157 ? 28.977 -1.774 2.721 1.00 29.91 613 TYR B CA 1
ATOM 3346 C C . TYR B 1 157 ? 28.865 -0.270 2.891 1.00 31.07 613 TYR B C 1
ATOM 3347 O O . TYR B 1 157 ? 28.138 0.391 2.136 1.00 30.62 613 TYR B O 1
ATOM 3356 N N . LEU B 1 158 ? 29.558 0.284 3.896 1.00 30.24 614 LEU B N 1
ATOM 3357 C CA . LEU B 1 158 ? 29.496 1.730 4.142 1.00 28.14 614 LEU B CA 1
ATOM 3358 C C . LEU B 1 158 ? 29.956 2.517 2.921 1.00 32.31 614 LEU B C 1
ATOM 3359 O O . LEU B 1 158 ? 29.290 3.484 2.534 1.00 32.72 614 LEU B O 1
ATOM 3364 N N . ALA B 1 159 ? 31.077 2.095 2.313 1.00 30.35 615 ALA B N 1
ATOM 3365 C CA . ALA B 1 159 ? 31.586 2.759 1.104 1.00 31.86 615 ALA B CA 1
ATOM 3366 C C . ALA B 1 159 ? 30.534 2.725 -0.028 1.00 38.24 615 ALA B C 1
ATOM 3367 O O . ALA B 1 159 ? 30.323 3.742 -0.693 1.00 40.19 615 ALA B O 1
ATOM 3369 N N . SER B 1 160 ? 29.835 1.589 -0.196 1.00 34.89 616 SER B N 1
ATOM 3370 C CA . SER B 1 160 ? 28.776 1.448 -1.222 1.00 34.95 616 SER B CA 1
ATOM 3371 C C . SER B 1 160 ? 27.609 2.428 -0.973 1.00 38.66 616 SER B C 1
ATOM 3372 O O . SER B 1 160 ? 26.894 2.818 -1.903 1.00 37.83 616 SER B O 1
ATOM 3375 N N . LYS B 1 161 ? 27.427 2.818 0.296 1.00 33.63 617 LYS B N 1
ATOM 3376 C CA . LYS B 1 161 ? 26.402 3.770 0.724 1.00 33.58 617 LYS B CA 1
ATOM 3377 C C . LYS B 1 161 ? 26.945 5.198 0.872 1.00 36.59 617 LYS B C 1
ATOM 3378 O O . LYS B 1 161 ? 26.277 6.052 1.458 1.00 35.42 617 LYS B O 1
ATOM 3384 N N . LYS B 1 162 ? 28.115 5.471 0.275 1.00 34.41 618 LYS B N 1
ATOM 3385 C CA . LYS B 1 162 ? 28.754 6.797 0.196 1.00 34.58 618 LYS B CA 1
ATOM 3386 C C . LYS B 1 162 ? 29.235 7.336 1.549 1.00 38.67 618 LYS B C 1
ATOM 3387 O O . LYS B 1 162 ? 29.410 8.543 1.714 1.00 39.61 618 LYS B O 1
ATOM 3390 N N . CYS B 1 163 ? 29.508 6.438 2.503 1.00 31.14 619 CYS B N 1
ATOM 3391 C CA . CYS B 1 163 ? 29.940 6.800 3.858 1.00 29.75 619 CYS B CA 1
ATOM 3392 C C . CYS B 1 163 ? 31.464 6.683 3.992 1.00 34.26 619 CYS B C 1
ATOM 3393 O O . CYS B 1 163 ? 32.030 5.633 3.693 1.00 33.10 619 CYS B O 1
ATOM 3396 N N . ILE B 1 164 ? 32.117 7.793 4.367 1.00 30.66 620 ILE B N 1
ATOM 3397 C CA . ILE B 1 164 ? 33.565 7.834 4.630 1.00 30.00 620 ILE B CA 1
ATOM 3398 C C . ILE B 1 164 ? 33.662 7.899 6.146 1.00 31.33 620 ILE B C 1
ATOM 3399 O O . ILE B 1 164 ? 33.096 8.805 6.764 1.00 31.00 620 ILE B O 1
ATOM 3404 N N . HIS B 1 165 ? 34.299 6.896 6.758 1.00 28.34 621 HIS B N 1
ATOM 3405 C CA . HIS B 1 165 ? 34.359 6.812 8.206 1.00 26.34 621 HIS B CA 1
ATOM 3406 C C . HIS B 1 165 ? 35.211 7.949 8.818 1.00 30.10 621 HIS B C 1
ATOM 3407 O O . HIS B 1 165 ? 34.732 8.670 9.713 1.00 30.10 621 HIS B O 1
ATOM 3414 N N . ARG B 1 166 ? 36.467 8.112 8.313 1.00 28.71 622 ARG B N 1
ATOM 3415 C CA . ARG B 1 166 ? 37.461 9.127 8.723 1.00 29.25 622 ARG B CA 1
ATOM 3416 C C . ARG B 1 166 ? 38.200 8.792 10.022 1.00 31.59 622 ARG B C 1
ATOM 3417 O O . ARG B 1 166 ? 39.214 9.428 10.295 1.00 30.78 622 ARG B O 1
ATOM 3425 N N . ASP B 1 167 ? 37.743 7.805 10.808 1.00 29.10 623 ASP B N 1
ATOM 3426 C CA . ASP B 1 167 ? 38.485 7.395 12.011 1.00 29.59 623 ASP B CA 1
ATOM 3427 C C . ASP B 1 167 ? 38.414 5.886 12.180 1.00 30.71 623 ASP B C 1
ATOM 3428 O O . ASP B 1 167 ? 38.145 5.384 13.257 1.00 30.63 623 ASP B O 1
ATOM 3433 N N . LEU B 1 168 ? 38.660 5.144 11.091 1.00 27.64 624 LEU B N 1
ATOM 3434 C CA . LEU B 1 168 ? 38.625 3.692 11.176 1.00 26.73 624 LEU B CA 1
ATOM 3435 C C . LEU B 1 168 ? 39.870 3.223 11.968 1.00 30.55 624 LEU B C 1
ATOM 3436 O O . LEU B 1 168 ? 41.016 3.584 11.650 1.00 30.72 624 LEU B O 1
ATOM 3441 N N . ALA B 1 169 ? 39.614 2.484 13.022 1.00 26.22 625 ALA B N 1
ATOM 3442 C CA . ALA B 1 169 ? 40.633 1.987 13.971 1.00 25.43 625 ALA B CA 1
ATOM 3443 C C . ALA B 1 169 ? 39.946 0.926 14.807 1.00 27.46 625 ALA B C 1
ATOM 3444 O O . ALA B 1 169 ? 38.709 0.943 14.919 1.00 26.40 625 ALA B O 1
ATOM 3446 N N . ALA B 1 170 ? 40.728 0.037 15.442 1.00 25.49 626 ALA B N 1
ATOM 3447 C CA . ALA B 1 170 ? 40.131 -1.026 16.257 1.00 25.70 626 ALA B CA 1
ATOM 3448 C C . ALA B 1 170 ? 39.259 -0.465 17.385 1.00 26.95 626 ALA B C 1
ATOM 3449 O O . ALA B 1 170 ? 38.257 -1.094 17.745 1.00 26.44 626 ALA B O 1
ATOM 3451 N N . ARG B 1 171 ? 39.588 0.732 17.899 1.00 24.82 627 ARG B N 1
ATOM 3452 C CA . ARG B 1 171 ? 38.789 1.376 18.971 1.00 25.40 627 ARG B CA 1
ATOM 3453 C C . ARG B 1 171 ? 37.355 1.678 18.485 1.00 27.68 627 ARG B C 1
ATOM 3454 O O . ARG B 1 171 ? 36.450 1.798 19.315 1.00 26.91 627 ARG B O 1
ATOM 3462 N N . ASN B 1 172 ? 37.163 1.834 17.148 1.00 24.46 628 ASN B N 1
ATOM 3463 C CA . ASN B 1 172 ? 35.862 2.143 16.574 1.00 24.27 628 ASN B CA 1
ATOM 3464 C C . ASN B 1 172 ? 35.167 0.937 15.944 1.00 27.41 628 ASN B C 1
ATOM 3465 O O . ASN B 1 172 ? 34.239 1.087 15.135 1.00 27.01 628 ASN B O 1
ATOM 3470 N N . VAL B 1 173 ? 35.617 -0.259 16.324 1.00 23.83 629 VAL B N 1
ATOM 3471 C CA . VAL B 1 173 ? 34.962 -1.506 15.909 1.00 24.28 629 VAL B CA 1
ATOM 3472 C C . VAL B 1 173 ? 34.499 -2.125 17.206 1.00 29.46 629 VAL B C 1
ATOM 3473 O O . VAL B 1 173 ? 35.300 -2.230 18.146 1.00 29.53 629 VAL B O 1
ATOM 3477 N N . LEU B 1 174 ? 33.223 -2.529 17.274 1.00 25.39 630 LEU B N 1
ATOM 3478 C CA . LEU B 1 174 ? 32.688 -3.166 18.471 1.00 26.09 630 LEU B CA 1
ATOM 3479 C C . LEU B 1 174 ? 32.427 -4.633 18.200 1.00 29.84 630 LEU B C 1
ATOM 3480 O O . LEU B 1 174 ? 32.233 -5.029 17.056 1.00 29.26 630 LEU B O 1
ATOM 3485 N N . VAL B 1 175 ? 32.442 -5.447 19.251 1.00 27.64 631 VAL B N 1
ATOM 3486 C CA . VAL B 1 175 ? 32.275 -6.891 19.106 1.00 27.36 631 VAL B CA 1
ATOM 3487 C C . VAL B 1 175 ? 31.045 -7.346 19.890 1.00 32.88 631 VAL B C 1
ATOM 3488 O O . VAL B 1 175 ? 30.916 -7.039 21.087 1.00 32.56 631 VAL B O 1
ATOM 3492 N N . THR B 1 176 ? 30.157 -8.098 19.230 1.00 30.04 632 THR B N 1
ATOM 3493 C CA . THR B 1 176 ? 28.944 -8.564 19.912 1.00 30.04 632 THR B CA 1
ATOM 3494 C C . THR B 1 176 ? 29.213 -9.818 20.734 1.00 35.50 632 THR B C 1
ATOM 3495 O O . THR B 1 176 ? 30.293 -10.406 20.640 1.00 34.80 632 THR B O 1
ATOM 3499 N N . GLU B 1 177 ? 28.188 -10.273 21.467 1.00 33.31 633 GLU B N 1
ATOM 3500 C CA . GLU B 1 177 ? 28.224 -11.492 22.278 1.00 36.32 633 GLU B CA 1
ATOM 3501 C C . GLU B 1 177 ? 28.562 -12.730 21.418 1.00 42.05 633 GLU B C 1
ATOM 3502 O O . GLU B 1 177 ? 29.209 -13.655 21.913 1.00 41.56 633 GLU B O 1
ATOM 3508 N N . ASP B 1 178 ? 28.190 -12.706 20.118 1.00 39.06 634 ASP B N 1
ATOM 3509 C CA . ASP B 1 178 ? 28.470 -13.801 19.187 1.00 39.88 634 ASP B CA 1
ATOM 3510 C C . ASP B 1 178 ? 29.724 -13.557 18.330 1.00 40.03 634 ASP B C 1
ATOM 3511 O O . ASP B 1 178 ? 29.912 -14.222 17.314 1.00 39.55 634 ASP B O 1
ATOM 3516 N N . ASN B 1 179 ? 30.615 -12.650 18.785 1.00 36.58 635 ASN B N 1
ATOM 3517 C CA . ASN B 1 179 ? 31.897 -12.328 18.156 1.00 36.11 635 ASN B CA 1
ATOM 3518 C C . ASN B 1 179 ? 31.773 -11.723 16.762 1.00 37.83 635 ASN B C 1
ATOM 3519 O O . ASN B 1 179 ? 32.679 -11.892 15.947 1.00 38.43 635 ASN B O 1
ATOM 3524 N N . VAL B 1 180 ? 30.670 -11.020 16.488 1.00 32.20 636 VAL B N 1
ATOM 3525 C CA . VAL B 1 180 ? 30.481 -10.334 15.198 1.00 31.39 636 VAL B CA 1
ATOM 3526 C C . VAL B 1 180 ? 31.127 -8.956 15.296 1.00 32.51 636 VAL B C 1
ATOM 3527 O O . VAL B 1 180 ? 30.868 -8.236 16.263 1.00 32.32 636 VAL B O 1
ATOM 3531 N N . MET B 1 181 ? 31.968 -8.592 14.302 1.00 28.53 637 MET B N 1
ATOM 3532 C CA . MET B 1 181 ? 32.640 -7.294 14.248 1.00 26.76 637 MET B CA 1
ATOM 3533 C C . MET B 1 181 ? 31.649 -6.289 13.684 1.00 30.10 637 MET B C 1
ATOM 3534 O O . MET B 1 181 ? 31.046 -6.553 12.640 1.00 30.45 637 MET B O 1
ATOM 3539 N N . LYS B 1 182 ? 31.486 -5.136 14.354 1.00 26.02 638 LYS B N 1
ATOM 3540 C CA . LYS B 1 182 ? 30.536 -4.105 13.898 1.00 25.79 638 LYS B CA 1
ATOM 3541 C C . LYS B 1 182 ? 31.192 -2.740 13.930 1.00 27.90 638 LYS B C 1
ATOM 3542 O O . LYS B 1 182 ? 31.603 -2.259 14.994 1.00 28.26 638 LYS B O 1
ATOM 3548 N N . ILE B 1 183 ? 31.271 -2.087 12.765 1.00 25.99 639 ILE B N 1
ATOM 3549 C CA . ILE B 1 183 ? 31.825 -0.735 12.675 1.00 24.48 639 ILE B CA 1
ATOM 3550 C C . ILE B 1 183 ? 30.902 0.210 13.451 1.00 27.40 639 ILE B C 1
ATOM 3551 O O . ILE B 1 183 ? 29.686 0.244 13.207 1.00 26.43 639 ILE B O 1
ATOM 3556 N N . ALA B 1 184 ? 31.505 1.020 14.321 1.00 25.35 640 ALA B N 1
ATOM 3557 C CA . ALA B 1 184 ? 30.778 1.995 15.139 1.00 24.88 640 ALA B CA 1
ATOM 3558 C C . ALA B 1 184 ? 31.088 3.399 14.665 1.00 27.77 640 ALA B C 1
ATOM 3559 O O . ALA B 1 184 ? 32.140 3.641 14.051 1.00 27.03 640 ALA B O 1
ATOM 3561 N N . ASP B 1 185 ? 30.190 4.357 15.034 1.00 25.13 641 ASP B N 1
ATOM 3562 C CA . ASP B 1 185 ? 30.407 5.794 14.860 1.00 25.16 641 ASP B CA 1
ATOM 3563 C C . ASP B 1 185 ? 30.733 6.221 13.434 1.00 27.40 641 ASP B C 1
ATOM 3564 O O . ASP B 1 185 ? 31.484 7.169 13.224 1.00 28.72 641 ASP B O 1
ATOM 3569 N N . PHE B 1 186 ? 30.135 5.540 12.462 1.00 25.74 642 PHE B N 1
ATOM 3570 C CA . PHE B 1 186 ? 30.367 5.866 11.056 1.00 25.79 642 PHE B CA 1
ATOM 3571 C C . PHE B 1 186 ? 29.572 7.101 10.598 1.00 31.98 642 PHE B C 1
ATOM 3572 O O . PHE B 1 186 ? 29.833 7.626 9.525 1.00 33.87 642 PHE B O 1
ATOM 3580 N N . GLY B 1 187 ? 28.614 7.538 11.404 1.00 29.88 643 GLY B N 1
ATOM 3581 C CA . GLY B 1 187 ? 27.754 8.675 11.077 1.00 30.69 643 GLY B CA 1
ATOM 3582 C C . GLY B 1 187 ? 28.015 9.965 11.834 1.00 37.09 643 GLY B C 1
ATOM 3583 O O . GLY B 1 187 ? 27.187 10.873 11.779 1.00 36.85 643 GLY B O 1
ATOM 3584 N N . LEU B 1 188 ? 29.147 10.077 12.540 1.00 38.92 644 LEU B N 1
ATOM 3585 C CA . LEU B 1 188 ? 29.478 11.293 13.314 1.00 42.09 644 LEU B CA 1
ATOM 3586 C C . LEU B 1 188 ? 29.601 12.560 12.474 1.00 54.06 644 LEU B C 1
ATOM 3587 O O . LEU B 1 188 ? 30.156 12.517 11.372 1.00 54.77 644 LEU B O 1
ATOM 3592 N N . ALA B 1 189 ? 29.061 13.694 12.989 1.00 54.39 645 ALA B N 1
ATOM 3593 C CA . ALA B 1 189 ? 29.130 14.980 12.291 1.00 56.24 645 ALA B CA 1
ATOM 3594 C C . ALA B 1 189 ? 30.602 15.404 12.195 1.00 62.89 645 ALA B C 1
ATOM 3595 O O . ALA B 1 189 ? 31.322 15.345 13.196 1.00 62.96 645 ALA B O 1
ATOM 3597 N N . ARG B 1 190 ? 31.053 15.756 10.975 1.00 60.98 646 ARG B N 1
ATOM 3598 C CA . ARG B 1 190 ? 32.433 16.148 10.679 1.00 89.92 646 ARG B CA 1
ATOM 3599 C C . ARG B 1 190 ? 32.855 17.425 11.400 1.00 115.57 646 ARG B C 1
ATOM 3600 O O . ARG B 1 190 ? 33.523 17.349 12.430 1.00 76.94 646 ARG B O 1
ATOM 3602 N N . HIS B 1 193 ? 38.639 20.714 10.074 1.00 84.52 649 HIS B N 1
ATOM 3603 C CA . HIS B 1 193 ? 38.643 22.171 10.207 1.00 85.33 649 HIS B CA 1
ATOM 3604 C C . HIS B 1 193 ? 39.226 22.615 11.546 1.00 88.77 649 HIS B C 1
ATOM 3605 O O . HIS B 1 193 ? 39.946 23.614 11.606 1.00 89.75 649 HIS B O 1
ATOM 3607 N N . HIS B 1 194 ? 38.910 21.865 12.615 1.00 83.57 650 HIS B N 1
ATOM 3608 C CA . HIS B 1 194 ? 39.373 22.115 13.981 1.00 82.77 650 HIS B CA 1
ATOM 3609 C C . HIS B 1 194 ? 39.836 20.811 14.662 1.00 81.63 650 HIS B C 1
ATOM 3610 O O . HIS B 1 194 ? 39.727 20.673 15.888 1.00 81.00 650 HIS B O 1
ATOM 3617 N N . ILE B 1 195 ? 40.368 19.859 13.858 1.00 74.02 651 ILE B N 1
ATOM 3618 C CA . ILE B 1 195 ? 40.878 18.580 14.360 1.00 71.18 651 ILE B CA 1
ATOM 3619 C C . ILE B 1 195 ? 42.211 18.804 15.086 1.00 69.76 651 ILE B C 1
ATOM 3620 O O . ILE B 1 195 ? 43.190 19.241 14.478 1.00 69.93 651 ILE B O 1
ATOM 3625 N N . ASP B 1 196 ? 42.217 18.572 16.405 1.00 61.44 652 ASP B N 1
ATOM 3626 C CA . ASP B 1 196 ? 43.418 18.764 17.204 1.00 59.58 652 ASP B CA 1
ATOM 3627 C C . ASP B 1 196 ? 44.266 17.507 17.036 1.00 58.27 652 ASP B C 1
ATOM 3628 O O . ASP B 1 196 ? 43.866 16.436 17.493 1.00 55.08 652 ASP B O 1
ATOM 3633 N N . TYR B 1 197 ? 45.405 17.629 16.322 1.00 53.23 653 TYR B N 1
ATOM 3634 C CA . TYR B 1 197 ? 46.301 16.498 16.078 1.00 51.73 653 TYR B CA 1
ATOM 3635 C C . TYR B 1 197 ? 46.933 15.986 17.370 1.00 51.15 653 TYR B C 1
ATOM 3636 O O . TYR B 1 197 ? 47.375 14.834 17.431 1.00 47.98 653 TYR B O 1
ATOM 3645 N N . TYR B 1 198 ? 46.938 16.833 18.417 1.00 47.01 654 TYR B N 1
ATOM 3646 C CA . TYR B 1 198 ? 47.574 16.526 19.689 1.00 46.18 654 TYR B CA 1
ATOM 3647 C C . TYR B 1 198 ? 46.647 15.863 20.703 1.00 47.80 654 TYR B C 1
ATOM 3648 O O . TYR B 1 198 ? 47.132 15.331 21.697 1.00 47.27 654 TYR B O 1
ATOM 3657 N N . LYS B 1 199 ? 45.328 15.844 20.435 1.00 44.84 655 LYS B N 1
ATOM 3658 C CA . LYS B 1 199 ? 44.345 15.239 21.328 1.00 43.94 655 LYS B CA 1
ATOM 3659 C C . LYS B 1 199 ? 44.491 13.720 21.340 1.00 48.54 655 LYS B C 1
ATOM 3660 O O . LYS B 1 199 ? 44.498 13.087 20.280 1.00 48.27 655 LYS B O 1
ATOM 3664 N N . LYS B 1 200 ? 44.625 13.146 22.542 1.00 43.90 656 LYS B N 1
ATOM 3665 C CA . LYS B 1 200 ? 44.787 11.710 22.706 1.00 43.95 656 LYS B CA 1
ATOM 3666 C C . LYS B 1 200 ? 43.449 11.018 22.963 1.00 48.98 656 LYS B C 1
ATOM 3667 O O . LYS B 1 200 ? 42.491 11.657 23.401 1.00 50.02 656 LYS B O 1
ATOM 3673 N N . THR B 1 201 ? 43.373 9.718 22.663 1.00 44.13 657 THR B N 1
ATOM 3674 C CA . THR B 1 201 ? 42.158 8.931 22.901 1.00 43.72 657 THR B CA 1
ATOM 3675 C C . THR B 1 201 ? 42.086 8.623 24.402 1.00 49.70 657 THR B C 1
ATOM 3676 O O . THR B 1 201 ? 43.059 8.867 25.119 1.00 46.37 657 THR B O 1
ATOM 3680 N N . THR B 1 202 ? 40.968 8.003 24.854 1.00 51.05 658 THR B N 1
ATOM 3681 C CA . THR B 1 202 ? 40.767 7.590 26.254 1.00 52.61 658 THR B CA 1
ATOM 3682 C C . THR B 1 202 ? 41.947 6.723 26.753 1.00 57.61 658 THR B C 1
ATOM 3683 O O . THR B 1 202 ? 42.381 6.880 27.893 1.00 59.00 658 THR B O 1
ATOM 3687 N N . ASN B 1 203 ? 42.479 5.845 25.878 1.00 52.59 659 ASN B N 1
ATOM 3688 C CA . ASN B 1 203 ? 43.589 4.927 26.160 1.00 51.90 659 ASN B CA 1
ATOM 3689 C C . ASN B 1 203 ? 45.010 5.566 26.010 1.00 54.30 659 ASN B C 1
ATOM 3690 O O . ASN B 1 203 ? 46.016 4.869 26.184 1.00 55.82 659 ASN B O 1
ATOM 3695 N N . GLY B 1 204 ? 45.077 6.868 25.700 1.00 46.81 660 GLY B N 1
ATOM 3696 C CA . GLY B 1 204 ? 46.332 7.617 25.584 1.00 45.61 660 GLY B CA 1
ATOM 3697 C C . GLY B 1 204 ? 47.084 7.545 24.262 1.00 44.95 660 GLY B C 1
ATOM 3698 O O . GLY B 1 204 ? 48.284 7.825 24.215 1.00 45.00 660 GLY B O 1
ATOM 3699 N N . ARG B 1 205 ? 46.402 7.185 23.180 1.00 37.81 661 ARG B N 1
ATOM 3700 C CA . ARG B 1 205 ? 47.046 7.083 21.856 1.00 35.61 661 ARG B CA 1
ATOM 3701 C C . ARG B 1 205 ? 46.667 8.266 20.963 1.00 37.12 661 ARG B C 1
ATOM 3702 O O . ARG B 1 205 ? 45.663 8.934 21.211 1.00 37.21 661 ARG B O 1
ATOM 3710 N N . LEU B 1 206 ? 47.440 8.495 19.897 1.00 31.80 662 LEU B N 1
ATOM 3711 C CA . LEU B 1 206 ? 47.175 9.590 18.958 1.00 32.06 662 LEU B CA 1
ATOM 3712 C C . LEU B 1 206 ? 46.441 9.118 17.684 1.00 33.10 662 LEU B C 1
ATOM 3713 O O . LEU B 1 206 ? 47.067 8.436 16.874 1.00 30.57 662 LEU B O 1
ATOM 3718 N N . PRO B 1 207 ? 45.149 9.510 17.455 1.00 32.37 663 PRO B N 1
ATOM 3719 C CA . PRO B 1 207 ? 44.428 9.077 16.233 1.00 32.60 663 PRO B CA 1
ATOM 3720 C C . PRO B 1 207 ? 45.077 9.440 14.899 1.00 32.83 663 PRO B C 1
ATOM 3721 O O . PRO B 1 207 ? 44.768 8.804 13.886 1.00 33.08 663 PRO B O 1
ATOM 3725 N N . VAL B 1 208 ? 45.963 10.458 14.869 1.00 29.96 664 VAL B N 1
ATOM 3726 C CA . VAL B 1 208 ? 46.684 10.833 13.651 1.00 30.17 664 VAL B CA 1
ATOM 3727 C C . VAL B 1 208 ? 47.467 9.637 13.092 1.00 31.06 664 VAL B C 1
ATOM 3728 O O . VAL B 1 208 ? 47.746 9.599 11.890 1.00 32.67 664 VAL B O 1
ATOM 3732 N N . LYS B 1 209 ? 47.808 8.651 13.976 1.00 27.41 665 LYS B N 1
ATOM 3733 C CA . LYS B 1 209 ? 48.588 7.482 13.573 1.00 26.85 665 LYS B CA 1
ATOM 3734 C C . LYS B 1 209 ? 47.813 6.519 12.665 1.00 31.62 665 LYS B C 1
ATOM 3735 O O . LYS B 1 209 ? 48.431 5.617 12.102 1.00 31.16 665 LYS B O 1
ATOM 3741 N N . TRP B 1 210 ? 46.493 6.765 12.459 1.00 27.76 666 TRP B N 1
ATOM 3742 C CA . TRP B 1 210 ? 45.658 5.955 11.582 1.00 27.66 666 TRP B CA 1
ATOM 3743 C C . TRP B 1 210 ? 45.294 6.743 10.309 1.00 31.33 666 TRP B C 1
ATOM 3744 O O . TRP B 1 210 ? 44.658 6.182 9.416 1.00 30.78 666 TRP B O 1
ATOM 3755 N N . MET B 1 211 ? 45.683 8.032 10.211 1.00 31.63 667 MET B N 1
ATOM 3756 C CA . MET B 1 211 ? 45.286 8.885 9.079 1.00 33.38 667 MET B CA 1
ATOM 3757 C C . MET B 1 211 ? 46.149 8.739 7.842 1.00 34.48 667 MET B C 1
ATOM 3758 O O . MET B 1 211 ? 47.385 8.775 7.943 1.00 32.25 667 MET B O 1
ATOM 3763 N N . ALA B 1 212 ? 45.503 8.658 6.663 1.00 31.78 668 ALA B N 1
ATOM 3764 C CA . ALA B 1 212 ? 46.296 8.635 5.424 1.00 32.65 668 ALA B CA 1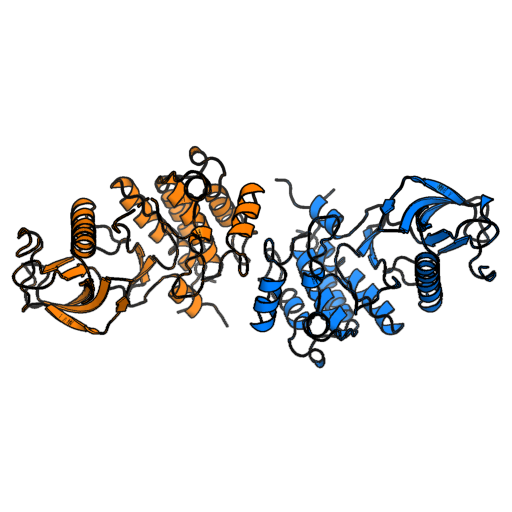
ATOM 3765 C C . ALA B 1 212 ? 47.041 9.969 5.293 1.00 37.69 668 ALA B C 1
ATOM 3766 O O . ALA B 1 212 ? 46.517 10.992 5.744 1.00 36.27 668 ALA B O 1
ATOM 3768 N N . PRO B 1 213 ? 48.229 9.988 4.630 1.00 37.94 669 PRO B N 1
ATOM 3769 C CA . PRO B 1 213 ? 48.970 11.251 4.460 1.00 38.45 669 PRO B CA 1
ATOM 3770 C C . PRO B 1 213 ? 48.161 12.319 3.745 1.00 40.95 669 PRO B C 1
ATOM 3771 O O . PRO B 1 213 ? 48.247 13.477 4.129 1.00 40.74 669 PRO B O 1
ATOM 3775 N N . GLU B 1 214 ? 47.355 11.950 2.724 1.00 38.29 670 GLU B N 1
ATOM 3776 C CA . GLU B 1 214 ? 46.571 12.967 2.025 1.00 39.09 670 GLU B CA 1
ATOM 3777 C C . GLU B 1 214 ? 45.463 13.546 2.915 1.00 39.73 670 GLU B C 1
ATOM 3778 O O . GLU B 1 214 ? 45.083 14.699 2.731 1.00 39.48 670 GLU B O 1
ATOM 3784 N N . ALA B 1 215 ? 44.961 12.765 3.891 1.00 37.73 671 ALA B N 1
ATOM 3785 C CA . ALA B 1 215 ? 43.958 13.262 4.829 1.00 37.55 671 ALA B CA 1
ATOM 3786 C C . ALA B 1 215 ? 44.658 14.175 5.846 1.00 43.95 671 ALA B C 1
ATOM 3787 O O . ALA B 1 215 ? 44.176 15.279 6.104 1.00 43.21 671 ALA B O 1
ATOM 3789 N N . LEU B 1 216 ? 45.810 13.740 6.361 1.00 43.48 672 LEU B N 1
ATOM 3790 C CA . LEU B 1 216 ? 46.575 14.475 7.361 1.00 45.89 672 LEU B CA 1
ATOM 3791 C C . LEU B 1 216 ? 47.160 15.795 6.809 1.00 52.20 672 LEU B C 1
ATOM 3792 O O . LEU B 1 216 ? 46.912 16.863 7.359 1.00 52.44 672 LEU B O 1
ATOM 3797 N N . PHE B 1 217 ? 47.895 15.723 5.701 1.00 49.92 673 PHE B N 1
ATOM 3798 C CA . PHE B 1 217 ? 48.552 16.897 5.123 1.00 50.97 673 PHE B CA 1
ATOM 3799 C C . PHE B 1 217 ? 47.686 17.759 4.210 1.00 57.39 673 PHE B C 1
ATOM 3800 O O . PHE B 1 217 ? 47.883 18.976 4.174 1.00 59.84 673 PHE B O 1
ATOM 3808 N N . ASP B 1 218 ? 46.758 17.149 3.447 1.00 51.16 674 ASP B N 1
ATOM 3809 C CA . ASP B 1 218 ? 45.956 17.880 2.456 1.00 50.93 674 ASP B CA 1
ATOM 3810 C C . ASP B 1 218 ? 44.453 17.940 2.737 1.00 53.04 674 ASP B C 1
ATOM 3811 O O . ASP B 1 218 ? 43.717 18.514 1.925 1.00 53.57 674 ASP B O 1
ATOM 3816 N N . ARG B 1 219 ? 44.001 17.355 3.871 1.00 47.42 675 ARG B N 1
ATOM 3817 C CA . ARG B 1 219 ? 42.591 17.319 4.291 1.00 46.19 675 ARG B CA 1
ATOM 3818 C C . ARG B 1 219 ? 41.672 16.695 3.212 1.00 47.34 675 ARG B C 1
ATOM 3819 O O . ARG B 1 219 ? 40.533 17.130 2.997 1.00 46.82 675 ARG B O 1
ATOM 3827 N N . ILE B 1 220 ? 42.201 15.693 2.511 1.00 41.69 676 ILE B N 1
ATOM 3828 C CA . ILE B 1 220 ? 41.463 14.952 1.504 1.00 41.99 676 ILE B CA 1
ATOM 3829 C C . ILE B 1 220 ? 41.022 13.607 2.110 1.00 45.88 676 ILE B C 1
ATOM 3830 O O . ILE B 1 220 ? 41.850 12.727 2.347 1.00 43.84 676 ILE B O 1
ATOM 3835 N N . TYR B 1 221 ? 39.725 13.467 2.371 1.00 43.94 677 TYR B N 1
ATOM 3836 C CA . TYR B 1 221 ? 39.137 12.250 2.939 1.00 43.11 677 TYR B CA 1
ATOM 3837 C C . TYR B 1 221 ? 38.314 11.555 1.868 1.00 44.80 677 TYR B C 1
ATOM 3838 O O . TYR B 1 221 ? 37.440 12.167 1.246 1.00 45.59 677 TYR B O 1
ATOM 3847 N N . THR B 1 222 ? 38.634 10.280 1.620 1.00 37.89 678 THR B N 1
ATOM 3848 C CA . THR B 1 222 ? 37.983 9.473 0.590 1.00 36.48 678 THR B CA 1
ATOM 3849 C C . THR B 1 222 ? 37.830 8.047 1.112 1.00 36.80 678 THR B C 1
ATOM 3850 O O . THR B 1 222 ? 38.346 7.710 2.177 1.00 35.46 678 THR B O 1
ATOM 3854 N N . HIS B 1 223 ? 37.188 7.163 0.292 1.00 33.41 679 HIS B N 1
ATOM 3855 C CA . HIS B 1 223 ? 37.161 5.752 0.662 1.00 31.85 679 HIS B CA 1
ATOM 3856 C C . HIS B 1 223 ? 38.602 5.214 0.681 1.00 34.12 679 HIS B C 1
ATOM 3857 O O . HIS B 1 223 ? 38.930 4.369 1.513 1.00 31.77 679 HIS B O 1
ATOM 3864 N N . GLN B 1 224 ? 39.463 5.711 -0.215 1.00 33.71 680 GLN B N 1
ATOM 3865 C CA . GLN B 1 224 ? 40.861 5.244 -0.226 1.00 33.41 680 GLN B CA 1
ATOM 3866 C C . GLN B 1 224 ? 41.671 5.715 1.004 1.00 37.92 680 GLN B C 1
ATOM 3867 O O . GLN B 1 224 ? 42.576 4.985 1.411 1.00 34.35 680 GLN B O 1
ATOM 3873 N N . SER B 1 225 ? 41.328 6.882 1.640 1.00 35.40 681 SER B N 1
ATOM 3874 C CA . SER B 1 225 ? 41.998 7.238 2.904 1.00 34.38 681 SER B CA 1
ATOM 3875 C C . SER B 1 225 ? 41.522 6.315 4.055 1.00 33.73 681 SER B C 1
ATOM 3876 O O . SER B 1 225 ? 42.310 5.960 4.947 1.00 32.14 681 SER B O 1
ATOM 3879 N N . ASP B 1 226 ? 40.265 5.831 3.967 1.00 30.23 682 ASP B N 1
ATOM 3880 C CA . ASP B 1 226 ? 39.777 4.843 4.931 1.00 28.20 682 ASP B CA 1
ATOM 3881 C C . ASP B 1 226 ? 40.541 3.517 4.723 1.00 30.37 682 ASP B C 1
ATOM 3882 O O . ASP B 1 226 ? 40.757 2.783 5.691 1.00 29.38 682 ASP B O 1
ATOM 3887 N N . VAL B 1 227 ? 40.902 3.185 3.462 1.00 28.17 683 VAL B N 1
ATOM 3888 C CA . VAL B 1 227 ? 41.686 1.956 3.188 1.00 28.15 683 VAL B CA 1
ATOM 3889 C C . VAL B 1 227 ? 43.040 2.043 3.893 1.00 30.76 683 VAL B C 1
ATOM 3890 O O . VAL B 1 227 ? 43.490 1.055 4.491 1.00 30.20 683 VAL B O 1
ATOM 3894 N N . TRP B 1 228 ? 43.675 3.222 3.863 1.00 29.30 684 TRP B N 1
ATOM 3895 C CA . TRP B 1 228 ? 44.953 3.390 4.593 1.00 29.65 684 TRP B CA 1
ATOM 3896 C C . TRP B 1 228 ? 44.720 3.062 6.080 1.00 31.08 684 TRP B C 1
ATOM 3897 O O . TRP B 1 228 ? 45.487 2.291 6.681 1.00 28.94 684 TRP B O 1
ATOM 3908 N N . SER B 1 229 ? 43.654 3.644 6.670 1.00 27.65 685 SER B N 1
ATOM 3909 C CA . SER B 1 229 ? 43.325 3.390 8.077 1.00 26.49 685 SER B CA 1
ATOM 3910 C C . SER B 1 229 ? 43.098 1.901 8.323 1.00 28.56 685 SER B C 1
ATOM 3911 O O . SER B 1 229 ? 43.524 1.379 9.362 1.00 28.11 685 SER B O 1
ATOM 3914 N N . PHE B 1 230 ? 42.438 1.214 7.365 1.00 25.36 686 PHE B N 1
ATOM 3915 C CA . PHE B 1 230 ? 42.177 -0.219 7.462 1.00 26.64 686 PHE B CA 1
ATOM 3916 C C . PHE B 1 230 ? 43.520 -0.981 7.510 1.00 29.17 686 PHE B C 1
ATOM 3917 O O . PHE B 1 230 ? 43.613 -1.976 8.227 1.00 29.35 686 PHE B O 1
ATOM 3925 N N . GLY B 1 231 ? 44.533 -0.509 6.771 1.00 28.64 687 GLY B N 1
ATOM 3926 C CA . GLY B 1 231 ? 45.865 -1.125 6.851 1.00 28.41 687 GLY B CA 1
ATOM 3927 C C . GLY B 1 231 ? 46.428 -1.048 8.276 1.00 31.10 687 GLY B C 1
ATOM 3928 O O . GLY B 1 231 ? 47.010 -2.017 8.783 1.00 30.24 687 GLY B O 1
ATOM 3929 N N . VAL B 1 232 ? 46.239 0.104 8.964 1.00 27.62 688 VAL B N 1
ATOM 3930 C CA . VAL B 1 232 ? 46.693 0.259 10.355 1.00 26.87 688 VAL B CA 1
ATOM 3931 C C . VAL B 1 232 ? 45.872 -0.685 11.242 1.00 28.28 688 VAL B C 1
ATOM 3932 O O . VAL B 1 232 ? 46.430 -1.379 12.112 1.00 28.03 688 VAL B O 1
ATOM 3936 N N . LEU B 1 233 ? 44.550 -0.764 10.976 1.00 28.00 689 LEU B N 1
ATOM 3937 C CA . LEU B 1 233 ? 43.667 -1.670 11.709 1.00 26.68 689 LEU B CA 1
ATOM 3938 C C . LEU B 1 233 ? 44.122 -3.155 11.529 1.00 29.37 689 LEU B C 1
ATOM 3939 O O . LEU B 1 233 ? 44.159 -3.904 12.511 1.00 27.98 689 LEU B O 1
ATOM 3944 N N . LEU B 1 234 ? 44.534 -3.566 10.303 1.00 27.97 690 LEU B N 1
ATOM 3945 C CA . LEU B 1 234 ? 45.076 -4.925 10.084 1.00 28.86 690 LEU B CA 1
ATOM 3946 C C . LEU B 1 234 ? 46.308 -5.133 10.983 1.00 30.94 690 LEU B C 1
ATOM 3947 O O . LEU B 1 234 ? 46.449 -6.187 11.611 1.00 29.76 690 LEU B O 1
ATOM 3952 N N . TRP B 1 235 ? 47.190 -4.124 11.044 1.00 27.24 691 TRP B N 1
ATOM 3953 C CA . TRP B 1 235 ? 48.372 -4.177 11.915 1.00 28.02 691 TRP B CA 1
ATOM 3954 C C . TRP B 1 235 ? 47.969 -4.346 13.386 1.00 28.78 691 TRP B C 1
ATOM 3955 O O . TRP B 1 235 ? 48.566 -5.166 14.089 1.00 28.96 691 TRP B O 1
ATOM 3966 N N . GLU B 1 236 ? 46.914 -3.628 13.838 1.00 27.09 692 GLU B N 1
ATOM 3967 C CA . GLU B 1 236 ? 46.394 -3.770 15.211 1.00 25.83 692 GLU B CA 1
ATOM 3968 C C . GLU B 1 236 ? 45.905 -5.190 15.424 1.00 29.43 692 GLU B C 1
ATOM 3969 O O . GLU B 1 236 ? 46.165 -5.774 16.481 1.00 28.09 692 GLU B O 1
ATOM 3975 N N . ILE B 1 237 ? 45.205 -5.767 14.424 1.00 27.07 693 ILE B N 1
ATOM 3976 C CA . ILE B 1 237 ? 44.706 -7.131 14.581 1.00 26.46 693 ILE B CA 1
ATOM 3977 C C . ILE B 1 237 ? 45.851 -8.122 14.743 1.00 30.04 693 ILE B C 1
ATOM 3978 O O . ILE B 1 237 ? 45.838 -8.903 15.688 1.00 32.36 693 ILE B O 1
ATOM 3983 N N . PHE B 1 238 ? 46.838 -8.091 13.823 1.00 29.18 694 PHE B N 1
ATOM 3984 C CA . PHE B 1 238 ? 47.917 -9.087 13.839 1.00 29.64 694 PHE B CA 1
ATOM 3985 C C . PHE B 1 238 ? 48.956 -8.863 14.966 1.00 34.11 694 PHE B C 1
ATOM 3986 O O . PHE B 1 238 ? 49.741 -9.781 15.278 1.00 34.87 694 PHE B O 1
ATOM 3994 N N . THR B 1 239 ? 48.900 -7.711 15.629 1.00 29.94 695 THR B N 1
ATOM 3995 C CA . THR B 1 239 ? 49.720 -7.442 16.824 1.00 30.16 695 THR B CA 1
ATOM 3996 C C . THR B 1 239 ? 48.896 -7.687 18.117 1.00 31.86 695 THR B C 1
ATOM 3997 O O . THR B 1 239 ? 49.369 -7.372 19.215 1.00 32.39 695 THR B O 1
ATOM 4001 N N . LEU B 1 240 ? 47.647 -8.192 17.984 1.00 30.69 696 LEU B N 1
ATOM 4002 C CA . LEU B 1 240 ? 46.722 -8.453 19.103 1.00 30.58 696 LEU B CA 1
ATOM 4003 C C . LEU B 1 240 ? 46.464 -7.188 19.947 1.00 33.72 696 LEU B C 1
ATOM 4004 O O . LEU B 1 240 ? 46.526 -7.198 21.191 1.00 33.13 696 LEU B O 1
ATOM 4009 N N . GLY B 1 241 ? 46.185 -6.098 19.248 1.00 29.67 697 GLY B N 1
ATOM 4010 C CA . GLY B 1 241 ? 45.895 -4.822 19.884 1.00 29.52 697 GLY B CA 1
ATOM 4011 C C . GLY B 1 241 ? 47.125 -3.990 20.200 1.00 33.71 697 GLY B C 1
ATOM 4012 O O . GLY B 1 241 ? 47.118 -3.215 21.159 1.00 32.76 697 GLY B O 1
ATOM 4013 N N . GLY B 1 242 ? 48.153 -4.092 19.363 1.00 31.48 698 GLY B N 1
ATOM 4014 C CA . GLY B 1 242 ? 49.366 -3.306 19.524 1.00 31.00 698 GLY B CA 1
ATOM 4015 C C . GLY B 1 242 ? 49.137 -1.828 19.273 1.00 34.19 698 GLY B C 1
ATOM 4016 O O . GLY B 1 242 ? 48.216 -1.436 18.546 1.00 31.79 698 GLY B O 1
ATOM 4017 N N . SER B 1 243 ? 50.007 -1.004 19.870 1.00 33.51 699 SER B N 1
ATOM 4018 C CA . SER B 1 243 ? 49.962 0.442 19.730 1.00 32.52 699 SER B CA 1
ATOM 4019 C C . SER B 1 243 ? 50.873 0.908 18.577 1.00 32.80 699 SER B C 1
ATOM 4020 O O . SER B 1 243 ? 52.085 0.716 18.659 1.00 31.76 699 SER B O 1
ATOM 4023 N N . PRO B 1 244 ? 50.325 1.510 17.495 1.00 31.18 700 PRO B N 1
ATOM 4024 C CA . PRO B 1 244 ? 51.194 1.969 16.401 1.00 30.94 700 PRO B CA 1
ATOM 4025 C C . PRO B 1 244 ? 52.148 3.073 16.861 1.00 31.58 700 PRO B C 1
ATOM 4026 O O . PRO B 1 244 ? 51.720 3.989 17.555 1.00 30.62 700 PRO B O 1
ATOM 4030 N N . TYR B 1 245 ? 53.429 2.996 16.457 1.00 29.73 701 TYR B N 1
ATOM 4031 C CA . TYR B 1 245 ? 54.442 4.024 16.758 1.00 29.42 701 TYR B CA 1
ATOM 4032 C C . TYR B 1 245 ? 54.445 4.467 18.227 1.00 32.55 701 TYR B C 1
ATOM 4033 O O . TYR B 1 245 ? 54.192 5.636 18.540 1.00 30.21 701 TYR B O 1
ATOM 4042 N N . PRO B 1 246 ? 54.654 3.537 19.178 1.00 30.47 702 PRO B N 1
ATOM 4043 C CA . PRO B 1 246 ? 54.643 3.956 20.591 1.00 30.25 702 PRO B CA 1
ATOM 4044 C C . PRO B 1 246 ? 55.753 4.966 20.917 1.00 31.93 702 PRO B C 1
ATOM 4045 O O . PRO B 1 246 ? 56.878 4.807 20.459 1.00 32.43 702 PRO B O 1
ATOM 4049 N N . GLY B 1 247 ? 55.398 6.027 21.649 1.00 28.42 703 GLY B N 1
ATOM 4050 C CA . GLY B 1 247 ? 56.332 7.090 22.032 1.00 29.05 703 GLY B CA 1
ATOM 4051 C C . GLY B 1 247 ? 56.614 8.128 20.951 1.00 29.37 703 GLY B C 1
ATOM 4052 O O . GLY B 1 247 ? 57.435 9.029 21.168 1.00 31.83 703 GLY B O 1
ATOM 4053 N N . VAL B 1 248 ? 55.965 8.014 19.780 1.00 29.06 704 VAL B N 1
ATOM 4054 C CA . VAL B 1 248 ? 56.170 8.944 18.662 1.00 28.05 704 VAL B CA 1
ATOM 4055 C C . VAL B 1 248 ? 55.182 10.137 18.759 1.00 31.09 704 VAL B C 1
ATOM 4056 O O . VAL B 1 248 ? 53.984 9.936 18.588 1.00 31.45 704 VAL B O 1
ATOM 4060 N N . PRO B 1 249 ? 55.672 11.374 18.978 1.00 31.15 705 PRO B N 1
ATOM 4061 C CA . PRO B 1 249 ? 54.755 12.524 19.012 1.00 31.47 705 PRO B CA 1
ATOM 4062 C C . PRO B 1 249 ? 54.359 12.965 17.610 1.00 34.90 705 PRO B C 1
ATOM 4063 O O . PRO B 1 249 ? 54.962 12.542 16.619 1.00 33.36 705 PRO B O 1
ATOM 4067 N N . VAL B 1 250 ? 53.338 13.820 17.537 1.00 33.61 706 VAL B N 1
ATOM 4068 C CA . VAL B 1 250 ? 52.767 14.327 16.281 1.00 34.90 706 VAL B CA 1
ATOM 4069 C C . VAL B 1 250 ? 53.826 14.795 15.265 1.00 35.40 706 VAL B C 1
ATOM 4070 O O . VAL B 1 250 ? 53.838 14.318 14.126 1.00 35.34 706 VAL B O 1
ATOM 4074 N N . GLU B 1 251 ? 54.718 15.705 15.669 1.00 34.02 707 GLU B N 1
ATOM 4075 C CA . GLU B 1 251 ? 55.731 16.247 14.766 1.00 36.36 707 GLU B CA 1
ATOM 4076 C C . GLU B 1 251 ? 56.665 15.199 14.212 1.00 38.79 707 GLU B C 1
ATOM 4077 O O . GLU B 1 251 ? 57.072 15.303 13.059 1.00 36.79 707 GLU B O 1
ATOM 4080 N N . GLU B 1 252 ? 56.994 14.167 15.017 1.00 35.25 708 GLU B N 1
ATOM 4081 C CA . GLU B 1 252 ? 57.881 13.104 14.555 1.00 34.50 708 GLU B CA 1
ATOM 4082 C C . GLU B 1 252 ? 57.112 12.160 13.628 1.00 35.06 708 GLU B C 1
ATOM 4083 O O . GLU B 1 252 ? 57.699 11.637 12.681 1.00 33.20 708 GLU B O 1
ATOM 4089 N N . LEU B 1 253 ? 55.810 11.959 13.867 1.00 31.45 709 LEU B N 1
ATOM 4090 C CA . LEU B 1 253 ? 55.013 11.130 12.958 1.00 31.47 709 LEU B CA 1
ATOM 4091 C C . LEU B 1 253 ? 54.998 11.798 11.556 1.00 35.81 709 LEU B C 1
ATOM 4092 O O . LEU B 1 253 ? 55.173 11.105 10.553 1.00 35.54 709 LEU B O 1
ATOM 4097 N N . PHE B 1 254 ? 54.775 13.121 11.499 1.00 36.06 710 PHE B N 1
ATOM 4098 C CA . PHE B 1 254 ? 54.798 13.881 10.224 1.00 38.78 710 PHE B CA 1
ATOM 4099 C C . PHE B 1 254 ? 56.106 13.609 9.472 1.00 41.23 710 PHE B C 1
ATOM 4100 O O . PHE B 1 254 ? 56.076 13.341 8.272 1.00 40.47 710 PHE B O 1
ATOM 4108 N N . LYS B 1 255 ? 57.260 13.654 10.184 1.00 37.52 711 LYS B N 1
ATOM 4109 C CA . LYS B 1 255 ? 58.577 13.399 9.591 1.00 37.63 711 LYS B CA 1
ATOM 4110 C C . LYS B 1 255 ? 58.663 11.958 9.064 1.00 39.87 711 LYS B C 1
ATOM 4111 O O . LYS B 1 255 ? 59.144 11.760 7.958 1.00 39.35 711 LYS B O 1
ATOM 4114 N N . LEU B 1 256 ? 58.172 10.961 9.839 1.00 35.91 712 LEU B N 1
ATOM 4115 C CA . LEU B 1 256 ? 58.178 9.563 9.394 1.00 34.70 712 LEU B CA 1
ATOM 4116 C C . LEU B 1 256 ? 57.366 9.403 8.105 1.00 39.38 712 LEU B C 1
ATOM 4117 O O . LEU B 1 256 ? 57.841 8.754 7.179 1.00 38.51 712 LEU B O 1
ATOM 4122 N N . LEU B 1 257 ? 56.172 10.003 8.039 1.00 36.94 713 LEU B N 1
ATOM 4123 C CA . LEU B 1 257 ? 55.317 9.916 6.841 1.00 36.96 713 LEU B CA 1
ATOM 4124 C C . LEU B 1 257 ? 55.991 10.581 5.638 1.00 42.66 713 LEU B C 1
ATOM 4125 O O . LEU B 1 257 ? 55.992 10.005 4.554 1.00 42.99 713 LEU B O 1
ATOM 4130 N N . LYS B 1 258 ? 56.629 11.743 5.844 1.00 40.29 714 LYS B N 1
ATOM 4131 C CA . LYS B 1 258 ? 57.349 12.433 4.757 1.00 42.09 714 LYS B CA 1
ATOM 4132 C C . LYS B 1 258 ? 58.510 11.595 4.206 1.00 46.83 714 LYS B C 1
ATOM 4133 O O . LYS B 1 258 ? 58.773 11.623 2.999 1.00 47.61 714 LYS B O 1
ATOM 4136 N N . GLU B 1 259 ? 59.160 10.785 5.074 1.00 40.62 715 GLU B N 1
ATOM 4137 C CA . GLU B 1 259 ? 60.267 9.905 4.699 1.00 41.50 715 GLU B CA 1
ATOM 4138 C C . GLU B 1 259 ? 59.797 8.596 4.047 1.00 44.19 715 GLU B C 1
ATOM 4139 O O . GLU B 1 259 ? 60.630 7.796 3.615 1.00 44.52 715 GLU B O 1
ATOM 4145 N N . GLY B 1 260 ? 58.481 8.382 3.988 1.00 40.13 716 GLY B N 1
ATOM 4146 C CA . GLY B 1 260 ? 57.924 7.152 3.441 1.00 39.83 716 GLY B CA 1
ATOM 4147 C C . GLY B 1 260 ? 58.089 5.975 4.379 1.00 41.81 716 GLY B C 1
ATOM 4148 O O . GLY B 1 260 ? 58.032 4.829 3.937 1.00 40.72 716 GLY B O 1
ATOM 4149 N N . HIS B 1 261 ? 58.278 6.243 5.690 1.00 38.20 717 HIS B N 1
ATOM 4150 C CA . HIS B 1 261 ? 58.410 5.177 6.694 1.00 38.02 717 HIS B CA 1
ATOM 4151 C C . HIS B 1 261 ? 57.157 4.317 6.716 1.00 38.99 717 HIS B C 1
ATOM 4152 O O . HIS B 1 261 ? 56.035 4.828 6.598 1.00 36.39 717 HIS B O 1
ATOM 4159 N N . ARG B 1 262 ? 57.358 3.007 6.855 1.00 36.01 718 ARG B N 1
ATOM 4160 C CA . ARG B 1 262 ? 56.263 2.047 6.988 1.00 35.49 718 ARG B CA 1
ATOM 4161 C C . ARG B 1 262 ? 56.630 1.114 8.119 1.00 43.04 718 ARG B C 1
ATOM 4162 O O . ARG B 1 262 ? 57.811 0.751 8.276 1.00 44.03 718 ARG B O 1
ATOM 4170 N N . MET B 1 263 ? 55.644 0.724 8.905 1.00 40.12 719 MET B N 1
ATOM 4171 C CA . MET B 1 263 ? 55.922 -0.192 10.001 1.00 41.29 719 MET B CA 1
ATOM 4172 C C . MET B 1 263 ? 56.416 -1.522 9.445 1.00 46.42 719 MET B C 1
ATOM 4173 O O . MET B 1 263 ? 55.994 -1.941 8.364 1.00 45.51 719 MET B O 1
ATOM 4178 N N . ASP B 1 264 ? 57.363 -2.158 10.161 1.00 43.73 720 ASP B N 1
ATOM 4179 C CA . ASP B 1 264 ? 57.884 -3.455 9.777 1.00 44.08 720 ASP B CA 1
ATOM 4180 C C . ASP B 1 264 ? 56.789 -4.491 10.064 1.00 43.27 720 ASP B C 1
ATOM 4181 O O . ASP B 1 264 ? 55.841 -4.213 10.788 1.00 41.93 720 ASP B O 1
ATOM 4186 N N . LYS B 1 265 ? 56.921 -5.665 9.471 1.00 41.34 721 LYS B N 1
ATOM 4187 C CA . LYS B 1 265 ? 55.986 -6.765 9.632 1.00 40.20 721 LYS B CA 1
ATOM 4188 C C . LYS B 1 265 ? 55.863 -7.227 11.082 1.00 42.98 721 LYS B C 1
ATOM 4189 O O . LYS B 1 265 ? 56.905 -7.505 11.705 1.00 43.36 721 LYS B O 1
ATOM 4195 N N . PRO B 1 266 ? 54.631 -7.375 11.633 1.00 39.62 722 PRO B N 1
ATOM 4196 C CA . PRO B 1 266 ? 54.507 -7.957 12.981 1.00 38.41 722 PRO B CA 1
ATOM 4197 C C . PRO B 1 266 ? 54.987 -9.416 12.926 1.00 40.86 722 PRO B C 1
ATOM 4198 O O . PRO B 1 266 ? 54.970 -10.055 11.859 1.00 38.63 722 PRO B O 1
ATOM 4202 N N . SER B 1 267 ? 55.376 -9.967 14.076 1.00 35.85 723 SER B N 1
ATOM 4203 C CA . SER B 1 267 ? 55.726 -11.389 14.158 1.00 36.74 723 SER B CA 1
ATOM 4204 C C . SER B 1 267 ? 54.386 -12.150 14.006 1.00 44.12 723 SER B C 1
ATOM 4205 O O . SER B 1 267 ? 53.336 -11.541 14.178 1.00 43.34 723 SER B O 1
ATOM 4208 N N . ASN B 1 268 ? 54.406 -13.443 13.644 1.00 44.15 724 ASN B N 1
ATOM 4209 C CA . ASN B 1 268 ? 53.162 -14.207 13.439 1.00 45.36 724 ASN B CA 1
ATOM 4210 C C . ASN B 1 268 ? 52.191 -13.507 12.442 1.00 47.09 724 ASN B C 1
ATOM 4211 O O . ASN B 1 268 ? 51.002 -13.373 12.702 1.00 48.35 724 ASN B O 1
ATOM 4216 N N . CYS B 1 269 ? 52.731 -13.024 11.317 1.00 41.17 725 CYS B N 1
ATOM 4217 C CA . CYS B 1 269 ? 51.974 -12.376 10.249 1.00 39.50 725 CYS B CA 1
ATOM 4218 C C . CYS B 1 269 ? 52.580 -12.860 8.962 1.00 43.73 725 CYS B C 1
ATOM 4219 O O . CYS B 1 269 ? 53.805 -12.833 8.815 1.00 42.89 725 CYS B O 1
ATOM 4222 N N . THR B 1 270 ? 51.744 -13.334 8.025 1.00 38.94 726 THR B N 1
ATOM 4223 C CA . THR B 1 270 ? 52.281 -13.871 6.769 1.00 38.67 726 THR B CA 1
ATOM 4224 C C . THR B 1 270 ? 52.810 -12.744 5.906 1.00 41.84 726 THR B C 1
ATOM 4225 O O . THR B 1 270 ? 52.383 -11.590 6.067 1.00 40.25 726 THR B O 1
ATOM 4229 N N . ASN B 1 271 ? 53.700 -13.072 4.960 1.00 39.57 727 ASN B N 1
ATOM 4230 C CA . ASN B 1 271 ? 54.187 -12.092 3.989 1.00 40.49 727 ASN B CA 1
ATOM 4231 C C . ASN B 1 271 ? 52.996 -11.513 3.213 1.00 42.19 727 ASN B C 1
ATOM 4232 O O . ASN B 1 271 ? 52.988 -10.322 2.908 1.00 40.55 727 ASN B O 1
ATOM 4237 N N . GLU B 1 272 ? 51.986 -12.357 2.915 1.00 39.39 728 GLU B N 1
ATOM 4238 C CA . GLU B 1 272 ? 50.807 -11.974 2.152 1.00 38.72 728 GLU B CA 1
ATOM 4239 C C . GLU B 1 272 ? 49.962 -10.911 2.895 1.00 39.56 728 GLU B C 1
ATOM 4240 O O . GLU B 1 272 ? 49.541 -9.922 2.284 1.00 39.83 728 GLU B O 1
ATOM 4246 N N . LEU B 1 273 ? 49.728 -11.108 4.192 1.00 36.06 729 LEU B N 1
ATOM 4247 C CA . LEU B 1 273 ? 48.947 -10.135 4.958 1.00 36.27 729 LEU B CA 1
ATOM 4248 C C . LEU B 1 273 ? 49.762 -8.856 5.186 1.00 38.03 729 LEU B C 1
ATOM 4249 O O . LEU B 1 273 ? 49.198 -7.768 5.188 1.00 34.95 729 LEU B O 1
ATOM 4254 N N . TYR B 1 274 ? 51.095 -8.980 5.293 1.00 35.55 730 TYR B N 1
ATOM 4255 C CA . TYR B 1 274 ? 51.923 -7.791 5.416 1.00 34.37 730 TYR B CA 1
ATOM 4256 C C . TYR B 1 274 ? 51.925 -7.014 4.084 1.00 37.77 730 TYR B C 1
ATOM 4257 O O . TYR B 1 274 ? 51.873 -5.790 4.112 1.00 35.94 730 TYR B O 1
ATOM 4266 N N . MET B 1 275 ? 51.939 -7.713 2.917 1.00 36.42 731 MET B N 1
ATOM 4267 C CA . MET B 1 275 ? 51.879 -7.032 1.612 1.00 39.27 731 MET B CA 1
ATOM 4268 C C . MET B 1 275 ? 50.528 -6.294 1.511 1.00 38.98 731 MET B C 1
ATOM 4269 O O . MET B 1 275 ? 50.475 -5.195 0.956 1.00 38.49 731 MET B O 1
ATOM 4274 N N . MET B 1 276 ? 49.459 -6.888 2.072 1.00 34.10 732 MET B N 1
ATOM 4275 C CA . MET B 1 276 ? 48.124 -6.254 2.103 1.00 33.67 732 MET B CA 1
ATOM 4276 C C . MET B 1 276 ? 48.195 -4.939 2.903 1.00 34.66 732 MET B C 1
ATOM 4277 O O . MET B 1 276 ? 47.682 -3.920 2.427 1.00 34.82 732 MET B O 1
ATOM 4282 N N . MET B 1 277 ? 48.840 -4.947 4.095 1.00 31.35 733 MET B N 1
ATOM 4283 C CA . MET B 1 277 ? 49.004 -3.733 4.895 1.00 29.51 733 MET B CA 1
ATOM 4284 C C . MET B 1 277 ? 49.784 -2.729 4.061 1.00 33.95 733 MET B C 1
ATOM 4285 O O . MET B 1 277 ? 49.346 -1.596 3.924 1.00 32.25 733 MET B O 1
ATOM 4290 N N . ARG B 1 278 ? 50.936 -3.148 3.479 1.00 32.97 734 ARG B N 1
ATOM 4291 C CA . ARG B 1 278 ? 51.768 -2.242 2.680 1.00 33.85 734 ARG B CA 1
ATOM 4292 C C . ARG B 1 278 ? 51.013 -1.680 1.485 1.00 36.73 734 ARG B C 1
ATOM 4293 O O . ARG B 1 278 ? 51.199 -0.512 1.164 1.00 38.02 734 ARG B O 1
ATOM 4301 N N . ASP B 1 279 ? 50.153 -2.490 0.851 1.00 34.40 735 ASP B N 1
ATOM 4302 C CA . ASP B 1 279 ? 49.333 -2.049 -0.292 1.00 34.58 735 ASP B CA 1
ATOM 4303 C C . ASP B 1 279 ? 48.298 -1.026 0.173 1.00 36.86 735 ASP B C 1
ATOM 4304 O O . ASP B 1 279 ? 48.086 -0.032 -0.521 1.00 37.02 735 ASP B O 1
ATOM 4309 N N . CYS B 1 280 ? 47.692 -1.235 1.362 1.00 34.09 736 CYS B N 1
ATOM 4310 C CA . CYS B 1 280 ? 46.773 -0.243 1.954 1.00 33.42 736 CYS B CA 1
ATOM 4311 C C . CYS B 1 280 ? 47.511 1.058 2.203 1.00 35.48 736 CYS B C 1
ATOM 4312 O O . CYS B 1 280 ? 46.878 2.112 2.192 1.00 34.30 736 CYS B O 1
ATOM 4315 N N . TRP B 1 281 ? 48.848 0.978 2.453 1.00 33.97 737 TRP B N 1
ATOM 4316 C CA . TRP B 1 281 ? 49.680 2.143 2.731 1.00 33.43 737 TRP B CA 1
ATOM 4317 C C . TRP B 1 281 ? 50.411 2.671 1.481 1.00 39.29 737 TRP B C 1
ATOM 4318 O O . TRP B 1 281 ? 51.411 3.382 1.612 1.00 37.47 737 TRP B O 1
ATOM 4329 N N . HIS B 1 282 ? 49.888 2.393 0.270 1.00 39.22 738 HIS B N 1
ATOM 4330 C CA . HIS B 1 282 ? 50.479 2.956 -0.941 1.00 42.67 738 HIS B CA 1
ATOM 4331 C C . HIS B 1 282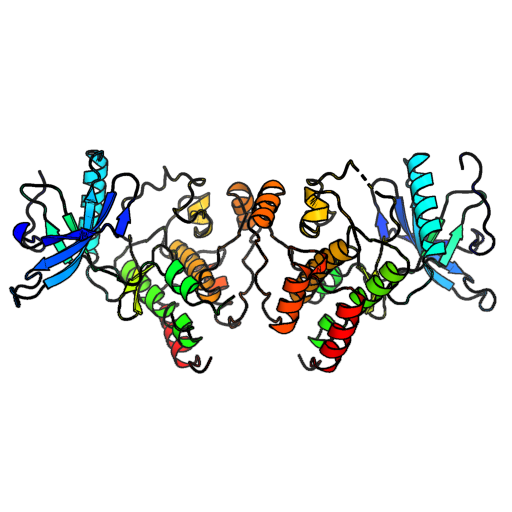 ? 50.420 4.474 -0.815 1.00 43.16 738 HIS B C 1
ATOM 4332 O O . HIS B 1 282 ? 49.392 5.014 -0.385 1.00 39.43 738 HIS B O 1
ATOM 4339 N N . ALA B 1 283 ? 51.518 5.160 -1.172 1.00 42.65 739 ALA B N 1
ATOM 4340 C CA . ALA B 1 283 ? 51.573 6.625 -1.165 1.00 43.41 739 ALA B CA 1
ATOM 4341 C C . ALA B 1 283 ? 50.519 7.207 -2.129 1.00 47.91 739 ALA B C 1
ATOM 4342 O O . ALA B 1 283 ? 49.968 8.274 -1.864 1.00 47.59 739 ALA B O 1
ATOM 4344 N N . VAL B 1 284 ? 50.211 6.489 -3.226 1.00 43.96 740 VAL B N 1
ATOM 4345 C CA . VAL B 1 284 ? 49.225 6.921 -4.220 1.00 43.15 740 VAL B CA 1
ATOM 4346 C C . VAL B 1 284 ? 47.854 6.310 -3.889 1.00 43.75 740 VAL B C 1
ATOM 4347 O O . VAL B 1 284 ? 47.673 5.096 -3.976 1.00 42.11 740 VAL B O 1
ATOM 4351 N N . PRO B 1 285 ? 46.865 7.140 -3.531 1.00 41.15 741 PRO B N 1
ATOM 4352 C CA . PRO B 1 285 ? 45.554 6.590 -3.146 1.00 40.75 741 PRO B CA 1
ATOM 4353 C C . PRO B 1 285 ? 44.907 5.656 -4.163 1.00 44.53 741 PRO B C 1
ATOM 4354 O O . PRO B 1 285 ? 44.360 4.631 -3.752 1.00 40.50 741 PRO B O 1
ATOM 4358 N N . SER B 1 286 ? 45.003 5.964 -5.468 1.00 43.72 742 SER B N 1
ATOM 4359 C CA . SER B 1 286 ? 44.423 5.126 -6.525 1.00 44.67 742 SER B CA 1
ATOM 4360 C C . SER B 1 286 ? 45.129 3.775 -6.644 1.00 48.89 742 SER B C 1
ATOM 4361 O O . SER B 1 286 ? 44.585 2.860 -7.263 1.00 50.07 742 SER B O 1
ATOM 4364 N N . GLN B 1 287 ? 46.349 3.654 -6.081 1.00 43.28 743 GLN B N 1
ATOM 4365 C CA . GLN B 1 287 ? 47.133 2.424 -6.144 1.00 43.78 743 GLN B CA 1
ATOM 4366 C C . GLN B 1 287 ? 46.838 1.478 -4.978 1.00 44.71 743 GLN B C 1
ATOM 4367 O O . GLN B 1 287 ? 47.287 0.334 -4.981 1.00 46.04 743 GLN B O 1
ATOM 4373 N N . ARG B 1 288 ? 46.059 1.941 -3.996 1.00 39.66 744 ARG B N 1
ATOM 4374 C CA . ARG B 1 288 ? 45.658 1.105 -2.874 1.00 37.50 744 ARG B CA 1
ATOM 4375 C C . ARG B 1 288 ? 44.501 0.192 -3.326 1.00 39.85 744 ARG B C 1
ATOM 4376 O O . ARG B 1 288 ? 43.699 0.574 -4.196 1.00 38.62 744 ARG B O 1
ATOM 4384 N N . PRO B 1 289 ? 44.321 -0.965 -2.688 1.00 35.25 745 PRO B N 1
ATOM 4385 C CA . PRO B 1 289 ? 43.138 -1.773 -3.005 1.00 35.99 745 PRO B CA 1
ATOM 4386 C C . PRO B 1 289 ? 41.868 -1.060 -2.549 1.00 37.96 745 PRO B C 1
ATOM 4387 O O . PRO B 1 289 ? 41.911 -0.220 -1.645 1.00 35.54 745 PRO B O 1
ATOM 4391 N N . THR B 1 290 ? 40.750 -1.392 -3.150 1.00 36.18 746 THR B N 1
ATOM 4392 C CA . THR B 1 290 ? 39.467 -0.861 -2.692 1.00 34.67 746 THR B CA 1
ATOM 4393 C C . THR B 1 290 ? 38.952 -1.810 -1.615 1.00 35.55 746 THR B C 1
ATOM 4394 O O . THR B 1 290 ? 39.461 -2.928 -1.507 1.00 35.09 746 THR B O 1
ATOM 4398 N N . PHE B 1 291 ? 37.879 -1.412 -0.880 1.00 32.58 747 PHE B N 1
ATOM 4399 C CA . PHE B 1 291 ? 37.307 -2.334 0.097 1.00 31.34 747 PHE B CA 1
ATOM 4400 C C . PHE B 1 291 ? 36.721 -3.559 -0.598 1.00 35.76 747 PHE B C 1
ATOM 4401 O O . PHE B 1 291 ? 36.832 -4.648 -0.053 1.00 35.24 747 PHE B O 1
ATOM 4409 N N . LYS B 1 292 ? 36.173 -3.396 -1.813 1.00 34.15 748 LYS B N 1
ATOM 4410 C CA . LYS B 1 292 ? 35.655 -4.525 -2.604 1.00 35.72 748 LYS B CA 1
ATOM 4411 C C . LYS B 1 292 ? 36.792 -5.560 -2.803 1.00 41.02 748 LYS B C 1
ATOM 4412 O O . LYS B 1 292 ? 36.577 -6.753 -2.584 1.00 41.47 748 LYS B O 1
ATOM 4414 N N . GLN B 1 293 ? 38.024 -5.094 -3.176 1.00 37.84 749 GLN B N 1
ATOM 4415 C CA . GLN B 1 293 ? 39.184 -5.960 -3.439 1.00 39.08 749 GLN B CA 1
ATOM 4416 C C . GLN B 1 293 ? 39.657 -6.600 -2.148 1.00 39.52 749 GLN B C 1
ATOM 4417 O O . GLN B 1 293 ? 39.978 -7.787 -2.143 1.00 42.23 749 GLN B O 1
ATOM 4423 N N . LEU B 1 294 ? 39.639 -5.830 -1.046 1.00 34.99 750 LEU B N 1
ATOM 4424 C CA . LEU B 1 294 ? 40.074 -6.330 0.266 1.00 33.62 750 LEU B CA 1
ATOM 4425 C C . LEU B 1 294 ? 39.165 -7.434 0.766 1.00 36.97 750 LEU B C 1
ATOM 4426 O O . LEU B 1 294 ? 39.665 -8.430 1.278 1.00 36.07 750 LEU B O 1
ATOM 4431 N N . VAL B 1 295 ? 37.848 -7.286 0.577 1.00 34.64 751 VAL B N 1
ATOM 4432 C CA . VAL B 1 295 ? 36.863 -8.314 0.948 1.00 35.18 751 VAL B CA 1
ATOM 4433 C C . VAL B 1 295 ? 37.128 -9.596 0.178 1.00 40.21 751 VAL B C 1
ATOM 4434 O O . VAL B 1 295 ? 37.160 -10.666 0.784 1.00 42.59 751 VAL B O 1
ATOM 4438 N N . GLU B 1 296 ? 37.320 -9.490 -1.151 1.00 38.47 752 GLU B N 1
ATOM 4439 C CA . GLU B 1 296 ? 37.604 -10.647 -2.011 1.00 39.82 752 GLU B CA 1
ATOM 4440 C C . GLU B 1 296 ? 38.887 -11.349 -1.565 1.00 43.38 752 GLU B C 1
ATOM 4441 O O . GLU B 1 296 ? 38.890 -12.567 -1.407 1.00 44.16 752 GLU B O 1
ATOM 4447 N N . ASP B 1 297 ? 39.972 -10.585 -1.353 1.00 38.15 753 ASP B N 1
ATOM 4448 C CA . ASP B 1 297 ? 41.262 -11.144 -0.935 1.00 38.09 753 ASP B CA 1
ATOM 4449 C C . ASP B 1 297 ? 41.165 -11.771 0.453 1.00 40.66 753 ASP B C 1
ATOM 4450 O O . ASP B 1 297 ? 41.652 -12.875 0.648 1.00 42.72 753 ASP B O 1
ATOM 4455 N N . LEU B 1 298 ? 40.485 -11.100 1.396 1.00 36.72 754 LEU B N 1
ATOM 4456 C CA . LEU B 1 298 ? 40.349 -11.645 2.754 1.00 34.23 754 LEU B CA 1
ATOM 4457 C C . LEU B 1 298 ? 39.463 -12.865 2.801 1.00 39.55 754 LEU B C 1
ATOM 4458 O O . LEU B 1 298 ? 39.794 -13.808 3.521 1.00 39.91 754 LEU B O 1
ATOM 4463 N N . ASP B 1 299 ? 38.428 -12.919 1.936 1.00 37.86 755 ASP B N 1
ATOM 4464 C CA . ASP B 1 299 ? 37.582 -14.110 1.830 1.00 40.26 755 ASP B CA 1
ATOM 4465 C C . ASP B 1 299 ? 38.453 -15.317 1.428 1.00 45.77 755 ASP B C 1
ATOM 4466 O O . ASP B 1 299 ? 38.390 -16.357 2.083 1.00 46.16 755 ASP B O 1
ATOM 4471 N N . ARG B 1 300 ? 39.297 -15.145 0.383 1.00 43.56 756 ARG B N 1
ATOM 4472 C CA . ARG B 1 300 ? 40.223 -16.172 -0.109 1.00 43.48 756 ARG B CA 1
ATOM 4473 C C . ARG B 1 300 ? 41.212 -16.571 1.002 1.00 46.68 756 ARG B C 1
ATOM 4474 O O . ARG B 1 300 ? 41.423 -17.767 1.227 1.00 47.52 756 ARG B O 1
ATOM 4482 N N . ILE B 1 301 ? 41.817 -15.573 1.695 1.00 40.80 757 ILE B N 1
ATOM 4483 C CA . ILE B 1 301 ? 42.809 -15.843 2.740 1.00 40.21 757 ILE B CA 1
ATOM 4484 C C . ILE B 1 301 ? 42.193 -16.611 3.924 1.00 45.52 757 ILE B C 1
ATOM 4485 O O . ILE B 1 301 ? 42.815 -17.572 4.387 1.00 44.99 757 ILE B O 1
ATOM 4490 N N . VAL B 1 302 ? 40.970 -16.232 4.371 1.00 44.30 758 VAL B N 1
ATOM 4491 C CA . VAL B 1 302 ? 40.283 -16.913 5.483 1.00 44.85 758 VAL B CA 1
ATOM 4492 C C . VAL B 1 302 ? 40.202 -18.416 5.186 1.00 50.87 758 VAL B C 1
ATOM 4493 O O . VAL B 1 302 ? 40.593 -19.222 6.029 1.00 50.65 758 VAL B O 1
ATOM 4497 N N . ALA B 1 303 ? 39.719 -18.780 3.973 1.00 48.16 759 ALA B N 1
ATOM 4498 C CA . ALA B 1 303 ? 39.546 -20.159 3.530 1.00 50.57 759 ALA B CA 1
ATOM 4499 C C . ALA B 1 303 ? 40.836 -20.978 3.511 1.00 55.42 759 ALA B C 1
ATOM 4500 O O . ALA B 1 303 ? 40.782 -22.205 3.641 1.00 57.27 759 ALA B O 1
ATOM 4502 N N . LEU B 1 304 ? 41.992 -20.308 3.345 1.00 50.12 760 LEU B N 1
ATOM 4503 C CA . LEU B 1 304 ? 43.307 -20.944 3.282 1.00 50.39 760 LEU B CA 1
ATOM 4504 C C . LEU B 1 304 ? 44.086 -20.896 4.613 1.00 53.55 760 LEU B C 1
ATOM 4505 O O . LEU B 1 304 ? 45.163 -21.490 4.710 1.00 52.71 760 LEU B O 1
ATOM 4510 N N . THR B 1 305 ? 43.558 -20.184 5.622 1.00 50.04 761 THR B N 1
ATOM 4511 C CA . THR B 1 305 ? 44.211 -20.045 6.932 1.00 49.94 761 THR B CA 1
ATOM 4512 C C . THR B 1 305 ? 43.742 -21.133 7.905 1.00 59.58 761 THR B C 1
ATOM 4513 O O . THR B 1 305 ? 42.541 -21.354 8.051 1.00 57.91 761 THR B O 1
ATOM 4517 N N . SER B 1 306 ? 44.696 -21.791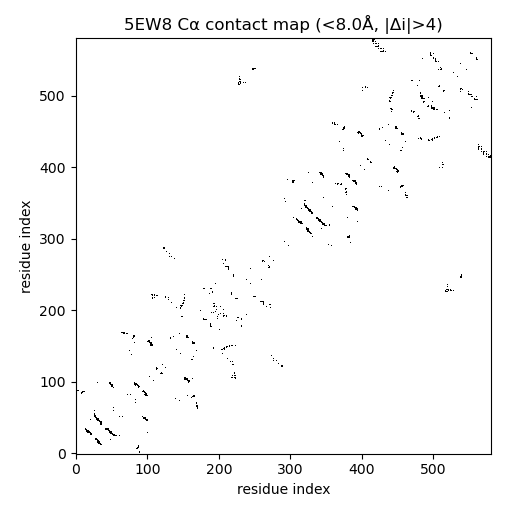 8.581 1.00 62.31 762 SER B N 1
ATOM 4518 C CA . SER B 1 306 ? 44.414 -22.841 9.559 1.00 65.19 762 SER B CA 1
ATOM 4519 C C . SER B 1 306 ? 43.823 -22.298 10.871 1.00 71.58 762 SER B C 1
ATOM 4520 O O . SER B 1 306 ? 44.207 -21.223 11.343 1.00 69.25 762 SER B O 1
ATOM 4523 N N . ASN B 1 307 ? 42.906 -23.070 11.470 1.00 71.74 763 ASN B N 1
ATOM 4524 C CA . ASN B 1 307 ? 42.315 -22.753 12.771 1.00 71.82 763 ASN B CA 1
ATOM 4525 C C . ASN B 1 307 ? 42.994 -23.611 13.864 1.00 78.11 763 ASN B C 1
ATOM 4526 O O . ASN B 1 307 ? 42.623 -23.512 15.037 1.00 77.33 763 ASN B O 1
ATOM 4528 N N . GLN B 1 308 ? 44.008 -24.427 13.478 1.00 77.18 764 GLN B N 1
ATOM 4529 C CA . GLN B 1 308 ? 44.721 -25.349 14.378 1.00 78.93 764 GLN B CA 1
ATOM 4530 C C . GLN B 1 308 ? 45.750 -24.675 15.312 1.00 83.30 764 GLN B C 1
ATOM 4531 O O . GLN B 1 308 ? 46.227 -25.322 16.250 1.00 84.10 764 GLN B O 1
ATOM 4533 N N . GLU B 1 309 ? 46.077 -23.387 15.065 1.00 78.73 765 GLU B N 1
ATOM 4534 C CA . GLU B 1 309 ? 47.002 -22.583 15.875 1.00 81.54 765 GLU B CA 1
ATOM 4535 C C . GLU B 1 309 ? 46.698 -21.077 15.761 1.00 91.93 765 GLU B C 1
ATOM 4536 O O . GLU B 1 309 ? 45.940 -20.680 14.847 1.00 89.74 765 GLU B O 1
#

Organism: Homo sapiens (NCBI:txid9606)

B-factor: mean 37.37, std 13.46, range [18.14, 115.57]

Radius of gyration: 30.95 Å; Cα contacts (8 Å, |Δi|>4): 1010; chains: 2; bounding box: 104×50×45 Å

Nearest PDB structures (foldseek):
  5vnd-assembly3_B  TM=9.947E-01  e=1.415E-55  Homo sapiens
  5o4a-assembly1_A  TM=9.986E-01  e=1.757E-54  Homo sapiens
  5am6-assembly1_A  TM=9.991E-01  e=3.256E-53  Homo sapiens
  6pnx-assembly1_A  TM=9.466E-01  e=3.535E-46  Homo sapiens
  7kia-assembly1_A  TM=9.145E-01  e=3.015E-47  Homo sapiens

CATH classification: 3.30.200.20 (+1 more: 1.10.510.10)

Foldseek 3Di:
DDDDDVVFADPPVQKAWAAWDDDDDFKTKTWIWGQCLDVPPNHDIDTWIKMFTHPPDDPVNVVQVVQLLVLLVLLDDDQAAWHFSHWHDPDDTTITITHDAVCAFQLVVLQVQDPPCVDHFFPLNLLVLLLLNLVQLVSCVVSVFFQQQDASNQWGAHPVRRTHGHRSRGDDDLVPDDQQDADPVGAGSVLLFQCCCNVVVDTDLLRVLLSSLVRSVCSQQSNDHPPPPQGPVNVNVCVVVVHDDDDHPPHDPVSNVLSVLSNDNDSVRRDGSVVVNVVSVVVSVVGDRPD/DVQADDDDVVFADPPVQKAWAAWDADDPWKTKTWIWGACLDVVRRGDIATWIKMFTDPVDDPVVVVQVVQLLVLLVQLDDDQAAWHFRHWHGGDDTTITITHDAVCAFQLVVLQVQDPCVHAFPLNLLVLLLSNLVQLVSCVVSVFFQQQDARNQWGAHPVRRTHGHRSRGDDVPDDQQDADPVGAGSVLLFACCCVPVVDTHLLRVLLSSLVRSVCSQLSNDHPPPPQGPVNVNVCVVVVHDDDDDPNADPVSNVLSVLSNPNDSVSRDGSVVVSVVSVVVSVVGDRPD

Secondary structure (DSSP, 8-state):
-PPP-TTTB--GGGEEEEEEEEE-SSEEEEEEEEES-SSS-TT-EEEEEEEEE-TT--HHHHHHHHHHHHHHHHH---TTB--EEEEE-SSS--EEEEE--TT-BHHHHHHTTSPP--PPPPHHHHHHHHHHHHHHHHHHHHTT---S--SGGGEEE-TT--EEE--TT----GGG--TTPPPTTS--GGGGS-HHHHHH----HHHHHHHHHHHHHHHHTTSPPSSTT--HHHHHHHHHTT--PPPPSS--HHHHHHHHHHT-SSGGGSPPHHHHHHHHHHHHHHS-S--/--S-PPP-TTTB--GGGEEEEEEEEE-SSEEEEEEEEE-SBTTB-S-EEEEEEEEE-TT--HHHHHHHHHHHHHHHHH---TTB--EEEEE-SSS--EEEEE--TT-BHHHHHHTT----PPPHHHHHHHHHHHHHHHHHHHHTT---S--SGGGEEE-TT--EEE--TT-------TT---TTS--GGGGS-HHHHHH----HHHHHHHHHHHHHHHHTTSPPSSTT--HHHHHHHHHTT--PPPPSS--HHHHHHHHHHT-SSGGGSPPHHHHHHHHHHHHHHS-S--

GO terms:
  GO:0005515 protein binding (F, IPI)
  GO:0090722 receptor-receptor interaction (F, IDA)
  GO:0008543 fibroblast growth factor receptor signaling pathway (P, TAS)
  GO:0043235 signaling receptor complex (C, IDA)
  GO:0008284 positive regulation of cell population proliferation (P, IGI)
  GO:0008543 fibroblast growth factor receptor signaling pathway (P, IGI)
  GO:0008543 fibroblast growth factor receptor signaling pathway (P, IPI)
  GO:0004713 protein tyrosine kinase activity (F, IDA)
  GO:0005007 fibroblast growth factor receptor activity (F, IDA)
  GO:0008201 heparin binding (F, IDA)
  GO:0005886 plasma membrane (C, IDA)
  GO:0043406 positive regulation of MAP kinase activity (P, IDA)
  GO:0017134 fibroblast growth factor binding (F, IDA)
  GO:0018108 peptidyl-tyrosine phosphorylation (P, IDA)
  GO:0046777 protein autophosphorylation (P, IDA)
  GO:0008284 positive regulation of cell population proliferation (P, IDA)
  GO:0008543 fibroblast growth factor receptor signaling pathway (P, IDA)
  GO:0004713 protein tyrosine kinase activity (F, EXP)
  GO:0001764 neuron migration (P, TAS)
  GO:0043009 chordate embryonic development (P, TAS)

Sequence (581 aa):
ELPEDPRWELPRDRLVLGKPLGEGAFGQVVLAEAIGLDKDKPNRVTKVAVKMLKSDATEKDLSDLISEMEMMKMIGKHKNIINLLGACTQDGPLYVIVEYASKGNLREYLQARRPPGEEQLSSKDLVSCCAYQVARGMEYLASKKCIHRDLAARNVLVTEDNVMKIADFGLARDIHHIDYYKKTTNGRLPVKWMAPEALFDRIYTHQSDVWSFGVLLWEIFTLGGSPYPGVPVEELFKLLKEGHRMDKPSNCTNELYMMMMRDCWHAVPSQRPTFKQQLVEDLDRIVALTSNQESEYELPEDPRWELPRDRLVLGKPLGEGAFGQVVLAEAIGLDKDKPNRVTKVAVKMLKSDATEKDLSDLISEMEMMKMIGKHKNIINLLGACTQDGPLYVIVEYASKGNLREYLQARRPPEQLSSKDLVSCCAYQVARGMEYLASKKCIHRDLAARNVLVTEDNVMKIADFGLARHHIDYYKKTTNGRLPVKWMAPEALFDRIYTHQSDVWSFGVLLWEIFTLGGSPYPGVPVEELFKLLKEGHRMDKPSNCTNELYMMMRDCWHAVPSQRPTFKQLVEDLDRIVALTSNQE

InterPro domains:
  IPR000719 Protein kinase domain [PS50011] (478-767)
  IPR001245 Serine-threonine/tyrosine-protein kinase, catalytic domain [PF07714] (479-754)
  IPR001245 Serine-threonine/tyrosine-protein kinase, catalytic domain [PR00109] (561-574)
  IPR001245 Serine-threonine/tyrosine-protein kinase, catalytic domain [PR00109] (613-631)
  IPR001245 Serine-threonine/tyrosine-protein kinase, catalytic domain [PR00109] (662-672)
  IPR001245 Serine-threonine/tyrosine-protein kinase, catalytic domain [PR00109] (681-703)
  IPR001245 Serine-threonine/tyrosine-protein kinase, catalytic domain [PR00109] (725-747)
  IPR003598 Immunoglobulin subtype 2 [SM00408] (46-108)
  IPR003598 Immunoglobulin subtype 2 [SM00408] (169-237)
  IPR003598 Immunoglobulin subtype 2 [SM00408] (268-348)
  IPR003599 Immunoglobulin domain subtype [SM00409] (40-119)
  IPR003599 Immunoglobulin domain subtype [SM00409] (163-248)
  IPR003599 Immunoglobulin domain subtype [SM00409] (262-359)
  IPR007110 Immunoglobulin-like domain [PS50835] (25-119)
  IPR007110 Immunoglobulin-like domain [PS50835] (158-246)
  IPR007110 Immunoglobulin-like domain [PS50835] (255-357)
  IPR008266 Tyrosine-protein kinase, active site [PS00109] (619-631)
  IPR011009 Protein kinase-like domain superfamily [SSF56112] (468-754)
  IPR013098 Immunoglobulin I-set [PF07679] (168-247)
  IPR013098 Immunoglobulin I-set [PF07679] (262-358)